Protein AF-A0A5C8JHW4-F1 (afdb_monomer)

Radius of gyration: 39.44 Å; Cα contacts (8 Å, |Δi|>4): 1005; chains: 1; bounding box: 78×60×113 Å

Mean predicted aligned error: 13.26 Å

Structure (mmCIF, N/CA/C/O backbone):
data_AF-A0A5C8JHW4-F1
#
_entry.id   AF-A0A5C8JHW4-F1
#
loop_
_atom_site.group_PDB
_atom_site.id
_atom_site.type_symbol
_atom_site.label_atom_id
_atom_site.label_alt_id
_atom_site.label_comp_id
_atom_site.label_asym_id
_atom_site.label_entity_id
_atom_site.label_seq_id
_atom_site.pdbx_PDB_ins_code
_atom_site.Cartn_x
_atom_site.Cartn_y
_atom_site.Cartn_z
_atom_site.occupancy
_atom_site.B_iso_or_equiv
_atom_site.auth_seq_id
_atom_site.auth_comp_id
_atom_site.auth_asym_id
_atom_site.auth_atom_id
_atom_site.pdbx_PDB_model_num
ATOM 1 N N . MET A 1 1 ? 23.983 6.766 -60.269 1.00 80.62 1 MET A N 1
ATOM 2 C CA . MET A 1 1 ? 23.508 7.456 -59.068 1.00 80.62 1 MET A CA 1
ATOM 3 C C . MET A 1 1 ? 24.288 8.738 -58.932 1.00 80.62 1 MET A C 1
ATOM 5 O O . MET A 1 1 ? 25.476 8.657 -58.649 1.00 80.62 1 MET A O 1
ATOM 9 N N . THR A 1 2 ? 23.651 9.864 -59.212 1.00 91.81 2 THR A N 1
ATOM 10 C CA . THR A 1 2 ? 24.257 11.201 -59.161 1.00 91.81 2 THR A CA 1
ATOM 11 C C . THR A 1 2 ? 23.667 11.967 -57.977 1.00 91.81 2 THR A C 1
ATOM 13 O O . THR A 1 2 ? 22.468 11.849 -57.723 1.00 91.81 2 THR A O 1
ATOM 16 N N . ILE A 1 3 ? 24.490 12.705 -57.227 1.00 94.75 3 ILE A N 1
ATOM 17 C CA . ILE A 1 3 ? 24.048 13.526 -56.086 1.00 94.75 3 ILE A CA 1
ATOM 18 C C . ILE A 1 3 ? 24.315 14.993 -56.413 1.00 94.75 3 ILE A C 1
ATOM 20 O O . ILE A 1 3 ? 25.466 15.354 -56.643 1.00 94.75 3 ILE A O 1
ATOM 24 N N . THR A 1 4 ? 23.289 15.838 -56.386 1.00 96.00 4 THR A N 1
ATOM 25 C CA . THR A 1 4 ? 23.408 17.259 -56.741 1.00 96.00 4 THR A CA 1
ATOM 26 C C . THR A 1 4 ? 23.011 18.139 -55.564 1.00 96.00 4 THR A C 1
ATOM 28 O O . THR A 1 4 ? 21.913 18.014 -55.029 1.00 96.00 4 THR A O 1
ATOM 31 N N . PHE A 1 5 ? 23.900 19.049 -55.171 1.00 96.12 5 PHE A N 1
ATOM 32 C CA . PHE A 1 5 ? 23.653 20.099 -54.186 1.00 96.12 5 PHE A CA 1
ATOM 33 C C . PHE A 1 5 ? 23.364 21.405 -54.925 1.00 96.12 5 PHE A C 1
ATOM 35 O O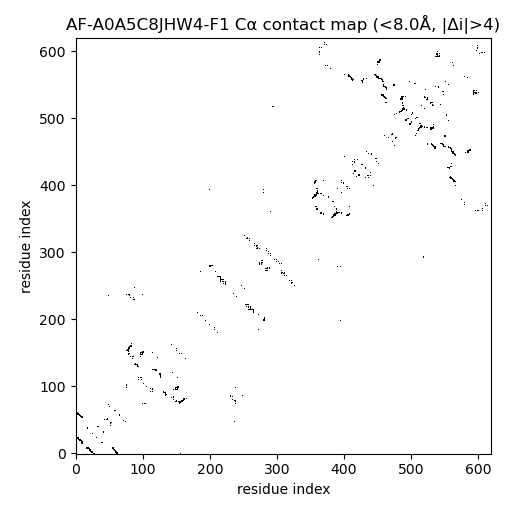 . PHE A 1 5 ? 24.188 21.840 -55.733 1.00 96.12 5 PHE A O 1
ATOM 42 N N . ARG A 1 6 ? 22.216 22.031 -54.641 1.00 95.00 6 ARG A N 1
ATOM 43 C CA . ARG A 1 6 ? 21.807 23.320 -55.218 1.00 95.00 6 ARG A CA 1
ATOM 44 C C . ARG A 1 6 ? 21.525 24.330 -54.112 1.00 95.00 6 ARG A C 1
ATOM 46 O O . ARG A 1 6 ? 20.609 24.132 -53.312 1.00 95.00 6 ARG A O 1
ATOM 53 N N . GLU A 1 7 ? 22.314 25.397 -54.083 1.00 94.31 7 GLU A N 1
ATOM 54 C CA . GLU A 1 7 ? 22.158 26.572 -53.215 1.00 94.31 7 GLU A CA 1
ATOM 55 C C . GLU A 1 7 ? 22.024 26.218 -51.725 1.00 94.31 7 GLU A C 1
ATOM 57 O O . GLU A 1 7 ? 21.236 26.805 -50.976 1.00 94.31 7 GLU A O 1
ATOM 62 N N . ILE A 1 8 ? 22.786 25.217 -51.271 1.00 94.94 8 ILE A N 1
ATOM 63 C CA . ILE A 1 8 ? 22.616 24.675 -49.923 1.00 94.94 8 ILE A CA 1
ATOM 64 C C . ILE A 1 8 ? 23.136 25.650 -48.874 1.00 94.94 8 ILE A C 1
ATOM 66 O O . ILE A 1 8 ? 24.311 26.027 -48.861 1.00 94.94 8 ILE A O 1
ATOM 70 N N . ARG A 1 9 ? 22.250 26.007 -47.942 1.00 93.50 9 ARG A N 1
ATOM 71 C CA . ARG A 1 9 ? 22.544 26.886 -46.807 1.00 93.50 9 ARG A CA 1
ATOM 72 C C . ARG A 1 9 ? 22.186 26.196 -45.501 1.00 93.50 9 ARG A C 1
ATOM 74 O O . ARG A 1 9 ? 21.136 25.555 -45.392 1.00 93.50 9 ARG A O 1
ATOM 81 N N . LYS A 1 10 ? 23.024 26.364 -44.476 1.00 93.06 10 LYS A N 1
ATOM 82 C CA . LYS A 1 10 ? 22.718 25.903 -43.117 1.00 93.06 10 LYS A CA 1
ATOM 83 C C . LYS A 1 10 ? 23.067 26.943 -42.079 1.00 93.06 10 LYS A C 1
ATOM 85 O O . LYS A 1 10 ? 24.213 27.372 -41.998 1.00 93.06 10 LYS A O 1
ATOM 90 N N . GLU A 1 11 ? 22.094 27.241 -41.230 1.00 90.06 11 GLU A N 1
ATOM 91 C CA . GLU A 1 11 ? 22.253 28.118 -40.075 1.00 90.06 11 GLU A CA 1
ATOM 92 C C . GLU A 1 11 ? 21.867 27.401 -38.777 1.00 90.06 11 GLU A C 1
ATOM 94 O O . GLU A 1 11 ? 20.900 26.631 -38.742 1.00 90.06 11 GLU A O 1
ATOM 99 N N . TYR A 1 12 ? 22.608 27.682 -37.705 1.00 85.00 12 TYR A N 1
ATOM 100 C CA . TYR A 1 12 ? 22.249 27.335 -36.328 1.00 85.00 12 TYR A CA 1
ATOM 101 C C . TYR A 1 12 ? 22.264 28.608 -35.490 1.00 85.00 12 TYR A C 1
ATOM 103 O O . TYR A 1 12 ? 23.251 29.330 -35.529 1.00 85.00 12 TYR A O 1
ATOM 111 N N . GLN A 1 13 ? 21.194 28.889 -34.738 1.00 83.19 13 GLN A N 1
ATOM 112 C CA . GLN A 1 13 ? 21.106 30.080 -33.871 1.00 83.19 13 GLN A CA 1
ATOM 113 C C . GLN A 1 13 ? 21.548 31.382 -34.585 1.00 83.19 13 GLN A C 1
ATOM 115 O O . GLN A 1 13 ? 22.282 32.187 -34.024 1.00 83.19 13 GLN A O 1
ATOM 120 N N . ASN A 1 14 ? 21.116 31.567 -35.840 1.00 79.94 14 ASN A N 1
ATOM 121 C CA . ASN A 1 14 ? 21.473 32.685 -36.731 1.00 79.94 14 ASN A CA 1
ATOM 122 C C . ASN A 1 14 ? 22.957 32.789 -37.143 1.00 79.94 14 ASN A C 1
ATOM 124 O O . ASN A 1 14 ? 23.371 33.814 -37.681 1.00 79.94 14 ASN A O 1
ATOM 128 N N . GLN A 1 15 ? 23.757 31.739 -36.954 1.00 82.94 15 GLN A N 1
ATOM 129 C CA . GLN A 1 15 ? 25.115 31.643 -37.486 1.00 82.94 15 GLN A CA 1
ATOM 130 C C . GLN A 1 15 ? 25.153 30.684 -38.683 1.00 82.94 15 GLN A C 1
ATOM 132 O O . GLN A 1 15 ? 24.793 29.509 -38.562 1.00 82.94 15 GLN A O 1
ATOM 137 N N . ALA A 1 16 ? 25.604 31.179 -39.838 1.00 84.19 16 ALA A N 1
ATOM 138 C CA . ALA A 1 16 ? 25.781 30.369 -41.040 1.00 84.19 16 ALA A CA 1
ATOM 139 C C . ALA A 1 16 ? 26.993 29.434 -40.903 1.00 84.19 16 ALA A C 1
ATOM 141 O O . ALA A 1 16 ? 28.118 29.882 -40.695 1.00 84.19 16 ALA A O 1
ATOM 142 N N . VAL A 1 17 ? 26.741 28.129 -41.023 1.00 86.00 17 VAL A N 1
ATOM 143 C CA . VAL A 1 17 ? 27.755 27.060 -41.053 1.00 86.00 17 VAL A CA 1
ATOM 144 C C . VAL A 1 17 ? 28.050 26.621 -42.486 1.00 86.00 17 VAL A C 1
ATOM 146 O O . VAL A 1 17 ? 29.169 26.221 -42.786 1.00 86.00 17 VAL A O 1
ATOM 149 N N . LEU A 1 18 ? 27.058 26.713 -43.376 1.00 88.62 18 LEU A N 1
ATOM 150 C CA . LEU A 1 18 ? 27.214 26.512 -44.816 1.00 88.62 18 LEU A CA 1
ATOM 151 C C . LEU A 1 18 ? 26.553 27.682 -45.545 1.00 88.62 18 LEU A C 1
ATOM 153 O O . LEU A 1 18 ? 25.379 27.973 -45.293 1.00 88.62 18 LEU A O 1
ATOM 157 N N . SER A 1 19 ? 27.299 28.308 -46.452 1.00 87.62 19 SER A N 1
ATOM 158 C CA . SER A 1 19 ? 26.842 29.424 -47.278 1.00 87.62 19 SER A CA 1
ATOM 159 C C . SER A 1 19 ? 26.902 29.010 -48.742 1.00 87.62 19 SER A C 1
ATOM 161 O O . SER A 1 19 ? 27.987 28.940 -49.305 1.00 87.62 19 SER A O 1
ATOM 163 N N . GLU A 1 20 ? 25.735 28.728 -49.326 1.00 87.69 20 GLU A N 1
ATOM 164 C CA . GLU A 1 20 ? 25.540 28.594 -50.776 1.00 87.69 20 GLU A CA 1
ATOM 165 C C . GLU A 1 20 ? 26.414 27.517 -51.449 1.00 87.69 20 GLU A C 1
ATOM 167 O O . GLU A 1 20 ? 27.209 27.769 -52.355 1.00 87.69 20 GLU A O 1
ATOM 172 N N . VAL A 1 21 ? 26.262 26.272 -50.997 1.00 92.19 21 VAL A N 1
ATOM 173 C CA . VAL A 1 21 ? 27.023 25.137 -51.529 1.00 92.19 21 VAL A CA 1
ATOM 174 C C . VAL A 1 21 ? 26.359 24.570 -52.787 1.00 92.19 21 VAL A C 1
ATOM 176 O O . VAL A 1 21 ? 25.199 24.155 -52.747 1.00 92.19 21 VAL A O 1
ATOM 179 N N . ASN A 1 22 ? 27.128 24.514 -53.879 1.00 94.38 22 ASN A N 1
ATOM 180 C CA . ASN A 1 22 ? 26.714 24.009 -55.187 1.00 94.38 22 ASN A CA 1
ATOM 181 C C . ASN A 1 22 ? 27.776 23.060 -55.752 1.00 94.38 22 ASN A C 1
ATOM 183 O O . ASN A 1 22 ? 28.893 23.494 -56.031 1.00 94.38 22 ASN A O 1
ATOM 187 N N . PHE A 1 23 ? 27.444 21.782 -55.925 1.00 94.94 23 PHE A N 1
ATOM 188 C CA . PHE A 1 23 ? 28.280 20.823 -56.653 1.00 94.94 23 PHE A CA 1
ATOM 189 C C . PHE A 1 23 ? 27.491 19.552 -56.982 1.00 94.94 23 PHE A C 1
ATOM 191 O O . PHE A 1 23 ? 26.422 19.302 -56.425 1.00 94.94 23 PHE A O 1
ATOM 198 N N . GLN A 1 24 ? 28.047 18.736 -57.870 1.00 95.06 24 GLN A N 1
ATOM 199 C CA . GLN A 1 24 ? 27.481 17.463 -58.297 1.00 95.06 24 GLN A CA 1
ATOM 200 C C . GLN A 1 24 ? 28.526 16.358 -58.119 1.00 95.06 24 GLN A C 1
ATOM 202 O O . GLN A 1 24 ? 29.696 16.574 -58.420 1.00 95.06 24 GLN A O 1
ATOM 207 N N . ILE A 1 25 ? 28.096 15.207 -57.600 1.00 94.81 25 ILE A N 1
ATOM 208 C CA . ILE A 1 25 ? 28.894 13.982 -57.475 1.00 94.81 25 ILE A CA 1
ATOM 209 C C . ILE A 1 25 ? 28.345 12.968 -58.474 1.00 94.81 25 ILE A C 1
ATOM 211 O O . ILE A 1 25 ? 27.157 12.625 -58.427 1.00 94.81 25 ILE A O 1
ATOM 215 N N . GLU A 1 26 ? 29.210 12.470 -59.346 1.00 92.75 26 GLU A N 1
ATOM 216 C CA . GLU A 1 26 ? 28.865 11.523 -60.393 1.00 92.75 26 GLU A CA 1
ATOM 217 C C . GLU A 1 26 ? 28.806 10.072 -59.908 1.00 92.75 26 GLU A C 1
ATOM 219 O O . GLU A 1 26 ? 29.346 9.654 -58.879 1.00 92.75 26 GLU A O 1
ATOM 224 N N . SER A 1 27 ? 28.133 9.247 -60.704 1.00 89.00 27 SER A N 1
ATOM 225 C CA . SER A 1 27 ? 27.995 7.828 -60.406 1.00 89.00 27 SER A CA 1
ATOM 226 C C . SER A 1 27 ? 29.349 7.115 -60.381 1.00 89.00 27 SER A C 1
ATOM 228 O O . SER A 1 27 ? 30.085 7.138 -61.362 1.00 89.00 27 SER A O 1
ATOM 230 N N . ARG A 1 28 ? 29.606 6.358 -59.302 1.00 86.69 28 ARG A N 1
ATOM 231 C CA . ARG A 1 28 ? 30.875 5.639 -59.038 1.00 86.69 28 ARG A CA 1
ATOM 232 C C . ARG A 1 28 ? 32.080 6.559 -58.809 1.00 86.69 28 ARG A C 1
ATOM 234 O O . ARG A 1 28 ? 33.212 6.081 -58.841 1.00 86.69 28 ARG A O 1
ATOM 241 N N . GLU A 1 29 ? 31.848 7.841 -58.556 1.00 92.56 29 GLU A N 1
ATOM 242 C CA . GLU A 1 29 ? 32.899 8.767 -58.161 1.00 92.56 29 GLU A CA 1
ATOM 243 C C . GLU A 1 29 ? 33.331 8.519 -56.708 1.00 92.56 29 GLU A C 1
ATOM 245 O O . GLU A 1 29 ? 32.509 8.269 -55.822 1.00 92.56 29 GLU A O 1
ATOM 250 N N . PHE A 1 30 ? 34.639 8.598 -56.456 1.00 90.50 30 PHE A N 1
ATOM 251 C CA . PHE A 1 30 ? 35.183 8.686 -55.106 1.00 90.50 30 PHE A CA 1
ATOM 252 C C . PHE A 1 30 ? 35.430 10.159 -54.780 1.00 90.50 30 PHE A C 1
ATOM 254 O O . PHE A 1 30 ? 36.422 10.741 -55.215 1.00 90.50 30 PHE A O 1
ATOM 261 N N . PHE A 1 31 ? 34.508 10.760 -54.033 1.00 92.12 31 PHE A N 1
ATOM 262 C CA . PHE A 1 31 ? 34.519 12.187 -53.732 1.00 92.12 31 PHE A CA 1
ATOM 263 C C . PHE A 1 31 ? 35.014 12.455 -52.306 1.00 92.12 31 PHE A C 1
ATOM 265 O O . PHE A 1 31 ? 34.566 11.813 -51.353 1.00 92.12 31 PHE A O 1
ATOM 272 N N . VAL A 1 32 ? 35.926 13.419 -52.148 1.00 90.12 32 VAL A N 1
ATOM 273 C CA . VAL A 1 32 ? 36.540 13.761 -50.855 1.00 90.12 32 VAL A CA 1
ATOM 274 C C . VAL A 1 32 ? 36.269 15.220 -50.506 1.00 90.12 32 VAL A C 1
ATOM 276 O O . VAL A 1 32 ? 36.649 16.127 -51.240 1.00 90.12 32 VAL A O 1
ATOM 279 N N . LEU A 1 33 ? 35.680 15.446 -49.329 1.00 87.62 33 LEU A N 1
ATOM 280 C CA . LEU A 1 33 ? 35.523 16.772 -48.732 1.00 87.62 33 LEU A CA 1
ATOM 281 C C . LEU A 1 33 ? 36.642 17.025 -47.720 1.00 87.62 33 LEU A C 1
ATOM 283 O O . LEU A 1 33 ? 36.623 16.485 -46.614 1.00 87.62 33 LEU A O 1
ATOM 287 N N . ALA A 1 34 ? 37.606 17.869 -48.088 1.00 85.69 34 ALA A N 1
ATOM 288 C CA . ALA A 1 34 ? 38.715 18.272 -47.226 1.00 85.69 34 ALA A CA 1
ATOM 289 C C . ALA A 1 34 ? 38.535 19.716 -46.729 1.00 85.69 34 ALA A C 1
ATOM 291 O O . ALA A 1 34 ? 38.119 20.597 -47.475 1.00 85.69 34 ALA A O 1
ATOM 292 N N . GLY A 1 35 ? 38.854 19.970 -45.458 1.00 84.69 35 GLY A N 1
ATOM 293 C CA . GLY A 1 35 ? 38.738 21.297 -44.847 1.00 84.69 35 GLY A CA 1
ATOM 294 C C . GLY A 1 35 ? 38.981 21.268 -43.339 1.00 84.69 35 GLY A C 1
ATOM 295 O O . GLY A 1 35 ? 38.984 20.195 -42.727 1.00 84.69 35 GLY A O 1
ATOM 296 N N . SER A 1 36 ? 39.158 22.439 -42.724 1.00 82.44 36 SER A N 1
ATOM 297 C CA . SER A 1 36 ? 39.397 22.581 -41.279 1.00 82.44 36 SER A CA 1
ATOM 298 C C . SER A 1 36 ? 38.249 22.018 -40.427 1.00 82.44 36 SER A C 1
ATOM 300 O O . SER A 1 36 ? 37.116 21.828 -40.893 1.00 82.44 36 SER A O 1
ATOM 302 N N . SER A 1 37 ? 38.538 21.698 -39.161 1.00 78.31 37 SER A N 1
ATOM 303 C CA . SER A 1 37 ? 37.495 21.328 -38.196 1.00 78.31 37 SER A CA 1
ATOM 304 C C . SER A 1 37 ? 36.464 22.457 -38.073 1.00 78.31 37 SER A C 1
ATOM 306 O O . SER A 1 37 ? 36.818 23.632 -38.141 1.00 78.31 37 SER A O 1
ATOM 308 N N . GLY A 1 38 ? 35.180 22.108 -37.970 1.00 77.50 38 GLY A N 1
ATOM 309 C CA . GLY A 1 38 ? 34.079 23.080 -37.961 1.00 77.50 38 GLY A CA 1
ATOM 310 C C . GLY A 1 38 ? 33.655 23.626 -39.334 1.00 77.50 38 GLY A C 1
ATOM 311 O O . GLY A 1 38 ? 32.624 24.283 -39.413 1.00 77.50 38 GLY A O 1
ATOM 312 N N . GLY A 1 39 ? 34.353 23.301 -40.430 1.00 81.75 39 GLY A N 1
ATOM 313 C CA . GLY A 1 39 ? 34.025 23.765 -41.792 1.00 81.75 39 GLY A CA 1
ATOM 314 C C . GLY A 1 39 ? 32.767 23.155 -42.439 1.00 81.75 39 GLY A C 1
ATOM 315 O O . GLY A 1 39 ? 32.670 23.119 -43.658 1.00 81.75 39 GLY A O 1
ATOM 316 N N . GLY A 1 40 ? 31.838 22.592 -41.660 1.00 86.75 40 GLY A N 1
ATOM 317 C CA . GLY A 1 40 ? 30.553 22.090 -42.169 1.00 86.75 40 GLY A CA 1
ATOM 318 C C . GLY A 1 40 ? 30.567 20.719 -42.867 1.00 86.75 40 GLY A C 1
ATOM 319 O O . GLY A 1 40 ? 29.507 20.261 -43.283 1.00 86.75 40 GLY A O 1
ATOM 320 N N . LYS A 1 41 ? 31.708 20.015 -42.935 1.00 89.19 41 LYS A N 1
ATOM 321 C CA . LYS A 1 41 ? 31.856 18.697 -43.601 1.00 89.19 41 LYS A CA 1
ATOM 322 C C . LYS A 1 41 ? 30.823 17.661 -43.133 1.00 89.19 41 LYS A C 1
ATOM 324 O O . LYS A 1 41 ? 29.977 17.228 -43.908 1.00 89.19 41 LYS A O 1
ATOM 329 N N . THR A 1 42 ? 30.832 17.339 -41.840 1.00 88.31 42 THR A N 1
ATOM 330 C CA . THR A 1 42 ? 29.869 16.426 -41.202 1.00 88.31 42 THR A CA 1
ATOM 331 C C . THR A 1 42 ? 28.430 16.908 -41.372 1.00 88.31 42 THR A C 1
ATOM 333 O O . THR A 1 42 ? 27.529 16.112 -41.606 1.00 88.31 42 THR A O 1
ATOM 336 N N . THR A 1 43 ? 28.195 18.224 -41.319 1.00 90.25 43 THR A N 1
ATOM 337 C CA . THR A 1 43 ? 26.857 18.790 -41.551 1.00 90.25 43 THR A CA 1
ATOM 338 C C . THR A 1 43 ? 26.365 18.471 -42.963 1.00 90.25 43 THR A C 1
ATOM 340 O O . THR A 1 43 ? 25.226 18.041 -43.118 1.00 90.25 43 THR A O 1
ATOM 343 N N . LEU A 1 44 ? 27.226 18.609 -43.971 1.00 91.25 44 LEU A N 1
ATOM 344 C CA . LEU A 1 44 ? 26.891 18.330 -45.362 1.00 91.25 44 LEU A CA 1
ATOM 345 C C . LEU A 1 44 ? 26.644 16.831 -45.610 1.00 91.25 44 LEU A C 1
ATOM 347 O O . LEU A 1 44 ? 25.658 16.475 -46.254 1.00 91.25 44 LEU A O 1
ATOM 351 N N . LEU A 1 45 ? 27.458 15.944 -45.021 1.00 91.56 45 LEU A N 1
ATOM 352 C CA . LEU A 1 45 ? 27.220 14.491 -45.065 1.00 91.56 45 LEU A CA 1
ATOM 353 C C . LEU A 1 45 ? 25.876 14.115 -44.420 1.00 91.56 45 LEU A C 1
ATOM 355 O O . LEU A 1 45 ? 25.084 13.371 -45.004 1.00 91.56 45 LEU A O 1
ATOM 359 N N . LYS A 1 46 ? 25.588 14.668 -43.234 1.00 91.75 46 LYS A N 1
ATOM 360 C CA . LYS A 1 46 ? 24.337 14.431 -42.496 1.00 91.75 46 LYS A CA 1
ATOM 361 C C . LYS A 1 46 ? 23.097 14.891 -43.267 1.00 91.75 46 LYS A C 1
ATOM 363 O O . LYS A 1 46 ? 22.023 14.324 -43.053 1.00 91.75 46 LYS A O 1
ATOM 368 N N . MET A 1 47 ? 23.223 15.867 -44.168 1.00 94.19 47 MET A N 1
ATOM 369 C CA . MET A 1 47 ? 22.116 16.325 -45.013 1.00 94.19 47 MET A CA 1
ATOM 370 C C . MET A 1 47 ? 21.726 15.323 -46.101 1.00 94.19 47 MET A C 1
ATOM 372 O O . MET A 1 47 ? 20.534 15.153 -46.336 1.00 94.19 47 MET A O 1
ATOM 376 N N . ILE A 1 48 ? 22.679 14.587 -46.687 1.00 94.25 48 ILE A N 1
ATOM 377 C CA . ILE A 1 48 ? 22.384 13.544 -47.694 1.00 94.25 48 ILE A CA 1
ATOM 378 C C . ILE A 1 48 ? 21.480 12.454 -47.094 1.00 94.25 48 ILE A C 1
ATOM 380 O O . ILE A 1 48 ? 20.519 12.010 -47.714 1.00 94.25 48 ILE A O 1
ATOM 384 N N . ASN A 1 49 ? 21.765 12.040 -45.855 1.00 93.25 49 ASN A N 1
ATOM 385 C CA . ASN A 1 49 ? 20.968 11.051 -45.115 1.00 93.25 49 ASN A CA 1
ATOM 386 C C . ASN A 1 49 ? 19.723 11.671 -44.429 1.00 93.25 49 ASN A C 1
ATOM 388 O O . ASN A 1 49 ? 18.909 10.961 -43.828 1.00 93.25 49 ASN A O 1
ATOM 392 N N . ARG A 1 50 ? 19.561 13.000 -44.502 1.00 94.12 50 ARG A N 1
ATOM 393 C CA . ARG A 1 50 ? 18.518 13.771 -43.803 1.00 94.12 50 ARG A CA 1
ATOM 394 C C . ARG A 1 50 ? 18.498 13.516 -42.292 1.00 94.12 50 ARG A C 1
ATOM 396 O O . ARG A 1 50 ? 17.441 13.350 -41.678 1.00 94.12 50 ARG A O 1
ATOM 403 N N . LEU A 1 51 ? 19.677 13.448 -41.674 1.00 91.00 51 LEU A N 1
ATOM 404 C CA . LEU A 1 51 ? 19.822 13.611 -40.220 1.00 91.00 51 LEU A CA 1
ATOM 405 C C . LEU A 1 51 ? 19.681 15.081 -39.821 1.00 91.00 51 LEU A C 1
ATOM 407 O O . LEU A 1 51 ? 19.224 15.392 -38.724 1.00 91.00 51 LEU A O 1
ATOM 411 N N . ILE A 1 52 ? 20.072 15.974 -40.727 1.00 91.06 52 ILE A N 1
ATOM 412 C CA . ILE A 1 52 ? 19.971 17.422 -40.593 1.00 91.06 52 ILE A CA 1
ATOM 413 C C . ILE A 1 52 ? 19.334 17.933 -41.879 1.00 91.06 52 ILE A C 1
ATOM 415 O O . ILE A 1 52 ? 19.818 17.636 -42.963 1.00 91.06 52 ILE A O 1
ATOM 419 N N . GLU A 1 53 ? 18.256 18.700 -41.772 1.00 90.62 53 GLU A N 1
ATOM 420 C CA . GLU A 1 53 ? 17.661 19.377 -42.927 1.00 90.62 53 GLU A CA 1
ATOM 421 C C . GLU A 1 53 ? 18.426 20.689 -43.205 1.00 90.62 53 GLU A C 1
ATOM 423 O O . GLU A 1 53 ? 18.806 21.389 -42.247 1.00 90.62 53 GLU A O 1
ATOM 428 N N . PRO A 1 54 ? 18.680 21.047 -44.476 1.00 92.50 54 PRO A N 1
ATOM 429 C CA . PRO A 1 54 ? 19.229 22.354 -44.820 1.00 92.50 54 PRO A CA 1
ATOM 430 C C . PRO A 1 54 ? 18.222 23.471 -44.506 1.00 92.50 54 PRO A C 1
ATOM 432 O O . PRO A 1 54 ? 17.014 23.247 -44.486 1.00 92.50 54 PRO A O 1
ATOM 435 N N . THR A 1 55 ? 18.724 24.678 -44.234 1.00 92.50 55 THR A N 1
ATOM 436 C CA . THR A 1 55 ? 17.886 25.868 -44.000 1.00 92.50 55 THR A CA 1
ATOM 437 C C . THR A 1 55 ? 17.234 26.337 -45.304 1.00 92.50 55 THR A C 1
ATOM 439 O O . THR A 1 55 ? 16.069 26.719 -45.303 1.00 92.50 55 THR A O 1
ATOM 442 N N . SER A 1 56 ? 17.973 26.278 -46.414 1.00 92.00 56 SER A N 1
ATOM 443 C CA . SER A 1 56 ? 17.483 26.524 -47.776 1.00 92.00 56 SER A CA 1
ATOM 444 C C . SER A 1 56 ? 18.306 25.723 -48.790 1.00 92.00 56 SER A C 1
ATOM 446 O O . SER A 1 56 ? 19.344 25.157 -48.433 1.00 92.00 56 SER A O 1
ATOM 448 N N . GLY A 1 57 ? 17.836 25.668 -50.038 1.00 92.62 57 GLY A N 1
ATOM 449 C CA . GLY A 1 57 ? 18.433 24.867 -51.108 1.00 92.62 57 GLY A CA 1
ATOM 450 C C . GLY A 1 57 ? 17.857 23.451 -51.196 1.00 92.62 57 GLY A C 1
ATOM 451 O O . GLY A 1 57 ? 16.982 23.066 -50.405 1.00 92.62 57 GLY A O 1
ATOM 452 N N . HIS A 1 58 ? 18.357 22.689 -52.168 1.00 94.19 58 HIS A N 1
ATOM 453 C CA . HIS A 1 58 ? 17.877 21.353 -52.529 1.00 94.19 58 HIS A CA 1
ATOM 454 C C . HIS A 1 58 ? 19.039 20.367 -52.676 1.00 94.19 58 HIS A C 1
ATOM 456 O O . HIS A 1 58 ? 20.117 20.720 -53.160 1.00 94.19 58 HIS A O 1
ATOM 462 N N . ILE A 1 59 ? 18.815 19.129 -52.233 1.00 96.00 59 ILE A N 1
ATOM 463 C CA . ILE A 1 59 ? 19.721 18.008 -52.484 1.00 96.00 59 ILE A CA 1
ATOM 464 C C . ILE A 1 59 ? 18.936 16.995 -53.301 1.00 96.00 59 ILE A C 1
ATOM 466 O O . ILE A 1 59 ? 17.884 16.527 -52.870 1.00 96.00 59 ILE A O 1
ATOM 470 N N . GLU A 1 60 ? 19.454 16.661 -54.471 1.00 95.81 60 GLU A N 1
ATOM 471 C CA . GLU A 1 60 ? 18.837 15.720 -55.396 1.00 95.81 60 GLU A CA 1
ATOM 472 C C . GLU A 1 60 ? 19.673 14.445 -55.473 1.00 95.81 60 GLU A C 1
ATOM 474 O O . GLU A 1 60 ? 20.905 14.488 -55.486 1.00 95.81 60 GLU A O 1
ATOM 479 N N . ILE A 1 61 ? 18.995 13.307 -55.551 1.00 93.75 61 ILE A N 1
ATOM 480 C CA . ILE A 1 61 ? 19.575 12.000 -55.837 1.00 93.75 61 ILE A CA 1
ATOM 481 C C . ILE A 1 61 ? 18.920 11.484 -57.119 1.00 93.75 61 ILE A C 1
ATOM 483 O O . ILE A 1 61 ? 17.705 11.322 -57.170 1.00 93.75 61 ILE A O 1
ATOM 487 N N . ASP A 1 62 ? 19.721 11.242 -58.159 1.00 90.94 62 ASP A N 1
ATOM 488 C CA . ASP A 1 62 ? 19.239 10.871 -59.501 1.00 90.94 62 ASP A CA 1
ATOM 489 C C . ASP A 1 62 ? 18.160 11.835 -60.044 1.00 90.94 62 ASP A C 1
ATOM 491 O O . ASP A 1 62 ? 17.219 11.432 -60.724 1.00 90.94 62 ASP A O 1
ATOM 495 N N . GLY A 1 63 ? 18.305 13.130 -59.732 1.00 90.69 63 GLY A N 1
ATOM 496 C CA . GLY A 1 63 ? 17.388 14.198 -60.150 1.00 90.69 63 GLY A CA 1
ATOM 497 C C . GLY A 1 63 ? 16.102 14.314 -59.324 1.00 90.69 63 GLY A C 1
ATOM 498 O O . GLY A 1 63 ? 15.301 15.202 -59.595 1.00 90.69 63 GLY A O 1
ATOM 499 N N . GLN A 1 64 ? 15.902 13.458 -58.318 1.00 93.56 64 GLN A N 1
ATOM 500 C CA . GLN A 1 64 ? 14.778 13.541 -57.384 1.00 93.56 64 GLN A CA 1
ATOM 501 C C . GLN A 1 64 ? 15.217 14.212 -56.077 1.00 93.56 64 GLN A C 1
ATOM 503 O O . GLN A 1 64 ? 16.213 13.798 -55.482 1.00 93.56 64 GLN A O 1
ATOM 508 N N . ASP A 1 65 ? 14.475 15.214 -55.596 1.00 94.62 65 ASP A N 1
ATOM 509 C CA . ASP A 1 65 ? 14.757 15.842 -54.298 1.00 94.62 65 ASP A CA 1
ATOM 510 C C . ASP A 1 65 ? 14.592 14.812 -53.164 1.00 94.62 65 ASP A C 1
ATOM 512 O O . ASP A 1 65 ? 13.567 14.132 -53.045 1.00 94.62 65 ASP A O 1
ATOM 516 N N . ILE A 1 66 ? 15.594 14.709 -52.286 1.00 94.12 66 ILE A N 1
ATOM 517 C CA . ILE A 1 66 ? 15.587 13.774 -51.151 1.00 94.12 66 ILE A CA 1
ATOM 518 C C . ILE A 1 66 ? 14.438 14.019 -50.158 1.00 94.12 66 ILE A C 1
ATOM 520 O O . ILE A 1 66 ? 14.119 13.136 -49.350 1.00 94.12 66 ILE A O 1
ATOM 524 N N . ARG A 1 67 ? 13.816 15.204 -50.182 1.00 92.38 67 ARG A N 1
ATOM 525 C CA . ARG A 1 67 ? 12.619 15.542 -49.395 1.00 92.38 67 ARG A CA 1
ATOM 526 C C . ARG A 1 67 ? 11.372 14.809 -49.876 1.00 92.38 67 ARG A C 1
ATOM 528 O O . ARG A 1 67 ? 10.507 14.527 -49.049 1.00 92.38 67 ARG A O 1
ATOM 535 N N . GLU A 1 68 ? 11.310 14.482 -51.164 1.00 93.00 68 GLU A N 1
ATOM 536 C CA . GLU A 1 68 ? 10.194 13.772 -51.803 1.00 93.00 68 GLU A CA 1
ATOM 537 C C . GLU A 1 68 ? 10.324 12.246 -51.695 1.00 93.00 68 GLU A C 1
ATOM 539 O O . GLU A 1 68 ? 9.364 11.514 -51.931 1.00 93.00 68 GLU A O 1
ATOM 544 N N . MET A 1 69 ? 11.506 11.752 -51.323 1.00 93.25 69 MET A N 1
ATOM 545 C CA . MET A 1 69 ? 11.764 10.330 -51.108 1.00 93.25 69 MET A CA 1
ATOM 546 C C . MET A 1 69 ? 11.244 9.868 -49.740 1.00 93.25 69 MET A C 1
ATOM 548 O O . MET A 1 69 ? 11.283 10.619 -48.758 1.00 93.25 69 MET A O 1
ATOM 552 N N . ASP A 1 70 ? 10.837 8.595 -49.634 1.00 94.06 70 ASP A N 1
ATOM 553 C CA . ASP A 1 70 ? 10.578 7.994 -48.324 1.00 94.06 70 ASP A CA 1
ATOM 554 C C . ASP A 1 70 ? 11.866 8.012 -47.490 1.00 94.06 70 ASP A C 1
ATOM 556 O O . ASP A 1 70 ? 12.902 7.453 -47.861 1.00 94.06 70 ASP A O 1
ATOM 560 N N . LEU A 1 71 ? 11.795 8.677 -46.337 1.00 92.88 71 LEU A N 1
ATOM 561 C CA . LEU A 1 71 ? 12.951 8.921 -45.480 1.00 92.88 71 LEU A CA 1
ATOM 562 C C . LEU A 1 71 ? 13.605 7.618 -45.000 1.00 92.88 71 LEU A C 1
ATOM 564 O O . LEU A 1 71 ? 14.825 7.556 -44.834 1.00 92.88 71 LEU A O 1
ATOM 568 N N . ARG A 1 72 ? 12.808 6.575 -44.743 1.00 93.06 72 ARG A N 1
ATOM 569 C CA . ARG A 1 72 ? 13.326 5.292 -44.264 1.00 93.06 72 ARG A CA 1
ATOM 570 C C . ARG A 1 72 ? 13.993 4.531 -45.402 1.00 93.06 72 ARG A C 1
ATOM 572 O O . ARG A 1 72 ? 15.085 4.002 -45.197 1.00 93.06 72 ARG A O 1
ATOM 579 N N . GLU A 1 73 ? 13.386 4.496 -46.582 1.00 91.12 73 GLU A N 1
ATOM 580 C CA . GLU A 1 73 ? 13.980 3.877 -47.767 1.00 91.12 73 GLU A CA 1
ATOM 581 C C . GLU A 1 73 ? 15.284 4.563 -48.175 1.00 91.12 73 GLU A C 1
ATOM 583 O O . GLU A 1 73 ? 16.277 3.863 -48.389 1.00 91.12 73 GLU A O 1
ATOM 588 N N . LEU A 1 74 ? 15.317 5.901 -48.189 1.00 93.00 74 LEU A N 1
ATOM 589 C CA . LEU A 1 74 ? 16.530 6.688 -48.439 1.00 93.00 74 LEU A CA 1
ATOM 590 C C . LEU A 1 74 ? 17.671 6.233 -47.518 1.00 93.00 74 LEU A C 1
ATOM 592 O O . LEU A 1 74 ? 18.754 5.871 -47.979 1.00 93.00 74 LEU A O 1
ATOM 596 N N . ARG A 1 75 ? 17.406 6.170 -46.210 1.00 94.31 75 ARG A N 1
ATOM 597 C CA . ARG A 1 75 ? 18.396 5.767 -45.201 1.00 94.31 75 ARG A CA 1
ATOM 598 C C . ARG A 1 75 ? 18.848 4.319 -45.350 1.00 94.31 75 ARG A C 1
ATOM 600 O O . ARG A 1 75 ? 20.032 4.039 -45.216 1.00 94.31 75 ARG A O 1
ATOM 607 N N . LEU A 1 76 ? 17.939 3.400 -45.680 1.00 92.31 76 LEU A N 1
ATOM 608 C CA . LEU A 1 76 ? 18.276 1.989 -45.905 1.00 92.31 76 LEU A CA 1
ATOM 609 C C . LEU A 1 76 ? 19.100 1.766 -47.185 1.00 92.31 76 LEU A C 1
ATOM 611 O O . LEU A 1 76 ? 19.783 0.744 -47.311 1.00 92.31 76 LEU A O 1
ATOM 615 N N . GLN A 1 77 ? 19.033 2.674 -48.160 1.00 91.12 77 GLN A N 1
ATOM 616 C CA . GLN A 1 77 ? 19.830 2.607 -49.390 1.00 91.12 77 GLN A CA 1
ATOM 617 C C . GLN A 1 77 ? 21.255 3.164 -49.225 1.00 91.12 77 GLN A C 1
ATOM 619 O O . GLN A 1 77 ? 22.116 2.856 -50.056 1.00 91.12 77 GLN A O 1
ATOM 624 N N . ILE A 1 78 ? 21.506 3.920 -48.153 1.00 93.62 78 ILE A N 1
ATOM 625 C CA . ILE A 1 78 ? 22.790 4.547 -47.831 1.00 93.62 78 ILE A CA 1
ATOM 626 C C . ILE A 1 78 ? 23.540 3.702 -46.790 1.00 93.62 78 ILE A C 1
ATOM 628 O O . ILE A 1 78 ? 23.020 3.379 -45.725 1.00 93.62 78 ILE A O 1
ATOM 632 N N . GLY A 1 79 ? 24.797 3.373 -47.073 1.00 92.94 79 GLY A N 1
ATOM 633 C CA . GLY A 1 79 ? 25.734 2.868 -46.076 1.00 92.94 79 GLY A CA 1
ATOM 634 C C . GLY A 1 79 ? 26.395 4.044 -45.378 1.00 92.94 79 GLY A C 1
ATOM 635 O O . GLY A 1 79 ? 27.036 4.845 -46.045 1.00 92.94 79 GLY A O 1
ATOM 636 N N . TYR A 1 80 ? 26.256 4.177 -44.062 1.00 92.56 80 TYR A N 1
ATOM 637 C CA . TYR A 1 80 ? 26.830 5.308 -43.329 1.00 92.56 80 TYR A CA 1
ATOM 638 C C . TYR A 1 80 ? 27.840 4.819 -42.280 1.00 92.56 80 TYR A C 1
ATOM 640 O O . TYR A 1 80 ? 27.477 4.130 -41.325 1.00 92.56 80 TYR A O 1
ATOM 648 N N . VAL A 1 81 ? 29.111 5.182 -42.468 1.00 90.50 81 VAL A N 1
ATOM 649 C CA . VAL A 1 81 ? 30.156 5.132 -41.439 1.00 90.50 81 VAL A CA 1
ATOM 650 C C . VAL A 1 81 ? 30.153 6.461 -40.682 1.00 90.50 81 VAL A C 1
ATOM 652 O O . VAL A 1 81 ? 30.477 7.502 -41.249 1.00 90.50 81 VAL A O 1
ATOM 655 N N . LEU A 1 82 ? 29.715 6.414 -39.427 1.00 85.44 82 LEU A N 1
ATOM 656 C CA . LEU A 1 82 ? 29.583 7.574 -38.546 1.00 85.44 82 LEU A CA 1
ATOM 657 C C . LEU A 1 82 ? 30.926 7.930 -37.903 1.00 85.44 82 LEU A C 1
ATOM 659 O O . LEU A 1 82 ? 31.761 7.046 -37.712 1.00 85.44 82 LEU A O 1
ATOM 663 N N . GLN A 1 83 ? 31.060 9.198 -37.504 1.00 80.19 83 GLN A N 1
ATOM 664 C CA . GLN A 1 83 ? 32.221 9.723 -36.780 1.00 80.19 83 GLN A CA 1
ATOM 665 C C . GLN A 1 83 ? 32.487 8.938 -35.485 1.00 80.19 83 GLN A C 1
ATOM 667 O O . GLN A 1 83 ? 33.598 8.480 -35.242 1.00 80.19 83 GLN A O 1
ATOM 672 N N . ASP A 1 84 ? 31.443 8.694 -34.687 1.00 77.69 84 ASP A N 1
ATOM 673 C CA . ASP A 1 84 ? 31.492 7.690 -33.627 1.00 77.69 84 ASP A CA 1
ATOM 674 C C . ASP A 1 84 ? 31.138 6.319 -34.206 1.00 77.69 84 ASP A C 1
ATOM 676 O O . ASP A 1 84 ? 30.067 6.144 -34.789 1.00 77.69 84 ASP A O 1
ATOM 680 N N . ILE A 1 85 ? 31.977 5.306 -33.957 1.00 79.06 85 ILE A N 1
ATOM 681 C CA . ILE A 1 85 ? 31.772 3.928 -34.448 1.00 79.06 85 ILE A CA 1
ATOM 682 C C . ILE A 1 85 ? 30.347 3.421 -34.117 1.00 79.06 85 ILE A C 1
ATOM 684 O O . ILE A 1 85 ? 29.723 2.708 -34.913 1.00 79.06 85 ILE A O 1
ATOM 688 N N . ALA A 1 86 ? 29.814 3.820 -32.952 1.00 82.81 86 ALA A N 1
ATOM 689 C CA . ALA A 1 86 ? 28.421 3.633 -32.534 1.00 82.81 86 ALA A CA 1
ATOM 690 C C . ALA A 1 86 ? 27.892 2.203 -32.767 1.00 82.81 86 ALA A C 1
ATOM 692 O O . ALA A 1 86 ? 26.812 1.996 -33.330 1.00 82.81 86 ALA A O 1
ATOM 693 N N . LEU A 1 87 ? 28.675 1.188 -32.384 1.00 91.06 87 LEU A N 1
ATOM 694 C CA . LEU A 1 87 ? 28.196 -0.196 -32.338 1.00 91.06 87 LEU A CA 1
ATOM 695 C C . LEU A 1 87 ? 27.217 -0.356 -31.175 1.00 91.06 87 LEU A C 1
ATOM 697 O O . LEU A 1 87 ? 27.461 0.150 -30.080 1.00 91.06 87 LEU A O 1
ATOM 701 N N . PHE A 1 88 ? 26.125 -1.083 -31.398 1.00 92.50 88 PHE A N 1
ATOM 702 C CA . PHE A 1 88 ? 25.127 -1.344 -30.367 1.00 92.50 88 PHE A CA 1
ATOM 703 C C . PHE A 1 88 ? 25.702 -2.354 -29.363 1.00 92.50 88 PHE A C 1
ATOM 705 O O . PHE A 1 88 ? 25.957 -3.502 -29.742 1.00 92.50 88 PHE A O 1
ATOM 712 N N . PRO A 1 89 ? 25.931 -1.960 -28.096 1.00 89.88 89 PRO A N 1
ATOM 713 C CA . PRO A 1 89 ? 26.735 -2.748 -27.158 1.00 89.88 89 PRO A CA 1
ATOM 714 C C . PRO A 1 89 ? 26.037 -4.030 -26.687 1.00 89.88 89 PRO A C 1
ATOM 716 O O . PRO A 1 89 ? 26.700 -4.964 -26.247 1.00 89.88 89 PRO A O 1
ATOM 719 N N . ASN A 1 90 ? 24.709 -4.091 -26.805 1.00 90.44 90 ASN A N 1
ATOM 720 C CA . ASN A 1 90 ? 23.894 -5.259 -26.476 1.00 90.44 90 ASN A CA 1
ATOM 721 C C . ASN A 1 90 ? 23.729 -6.248 -27.646 1.00 90.44 90 ASN A C 1
ATOM 723 O O . ASN A 1 90 ? 23.003 -7.230 -27.499 1.00 90.44 90 ASN A O 1
ATOM 727 N N . MET A 1 91 ? 24.350 -5.977 -28.796 1.00 94.06 91 MET A N 1
ATOM 728 C CA . MET A 1 91 ? 24.299 -6.812 -29.996 1.00 94.06 91 MET A CA 1
ATOM 729 C C . MET A 1 91 ? 25.672 -7.428 -30.264 1.00 94.06 91 MET A C 1
ATOM 731 O O . MET A 1 91 ? 26.699 -6.771 -30.095 1.00 94.06 91 MET A O 1
ATOM 735 N N . THR A 1 92 ? 25.686 -8.671 -30.729 1.00 96.25 92 THR A N 1
ATOM 736 C CA . THR A 1 92 ? 26.889 -9.340 -31.244 1.00 96.25 92 THR A CA 1
ATOM 737 C C . THR A 1 92 ? 27.392 -8.679 -32.533 1.00 96.25 92 THR A C 1
ATOM 739 O O . THR A 1 92 ? 26.716 -7.827 -33.121 1.00 96.25 92 THR A O 1
ATOM 742 N N . ILE A 1 93 ? 28.577 -9.061 -33.014 1.00 96.25 93 ILE A N 1
ATOM 743 C CA . ILE A 1 93 ? 29.115 -8.563 -34.289 1.00 96.25 93 ILE A CA 1
ATOM 744 C C . ILE A 1 93 ? 28.227 -8.984 -35.461 1.00 96.25 93 ILE A C 1
ATOM 746 O O . ILE A 1 93 ? 27.926 -8.153 -36.320 1.00 96.25 93 ILE A O 1
ATOM 750 N N . LEU A 1 94 ? 27.741 -10.229 -35.464 1.00 97.00 94 LEU A N 1
ATOM 751 C CA . LEU A 1 94 ? 26.764 -10.708 -36.444 1.00 97.00 94 LEU A CA 1
ATOM 752 C C . LEU A 1 94 ? 25.521 -9.808 -36.488 1.00 97.00 94 LEU A C 1
ATOM 754 O O . LEU A 1 94 ? 25.082 -9.408 -37.565 1.00 97.00 94 LEU A O 1
ATOM 758 N N . GLU A 1 95 ? 24.973 -9.461 -35.326 1.00 95.88 95 GLU A N 1
ATOM 759 C CA . GLU A 1 95 ? 23.779 -8.618 -35.221 1.00 95.88 95 GLU A CA 1
ATOM 760 C C . GLU A 1 95 ? 24.056 -7.157 -35.601 1.00 95.88 95 GLU A C 1
ATOM 762 O O . GLU A 1 95 ? 23.235 -6.542 -36.282 1.00 95.88 95 GLU A O 1
ATOM 767 N N . ASN A 1 96 ? 25.216 -6.609 -35.222 1.00 96.25 96 ASN A N 1
ATOM 768 C CA . ASN A 1 96 ? 25.622 -5.250 -35.587 1.00 96.25 96 ASN A CA 1
ATOM 769 C C . ASN A 1 96 ? 25.809 -5.100 -37.103 1.00 96.25 96 ASN A C 1
ATOM 771 O O . ASN A 1 96 ? 25.246 -4.179 -37.695 1.00 96.25 96 ASN A O 1
ATOM 775 N N . VAL A 1 97 ? 26.577 -5.993 -37.738 1.00 96.50 97 VAL A N 1
ATOM 776 C CA . VAL A 1 97 ? 26.831 -5.951 -39.190 1.00 96.50 97 VAL A CA 1
ATOM 777 C C . VAL A 1 97 ? 25.566 -6.318 -39.970 1.00 96.50 97 VAL A C 1
ATOM 779 O O . VAL A 1 97 ? 25.234 -5.682 -40.969 1.00 96.50 97 VAL A O 1
ATOM 782 N N . GLY A 1 98 ? 24.813 -7.304 -39.482 1.00 95.69 98 GLY A N 1
ATOM 783 C CA . GLY A 1 98 ? 23.572 -7.783 -40.085 1.00 95.69 98 GLY A CA 1
ATOM 784 C C . GLY A 1 98 ? 22.360 -6.867 -39.904 1.00 95.69 98 GLY A C 1
ATOM 785 O O . GLY A 1 98 ? 21.292 -7.166 -40.441 1.00 95.69 98 GLY A O 1
ATOM 786 N N . LEU A 1 99 ? 22.502 -5.747 -39.192 1.00 94.44 99 LEU A N 1
ATOM 787 C CA . LEU A 1 99 ? 21.399 -4.874 -38.804 1.00 94.44 99 LEU A CA 1
ATOM 788 C C . LEU A 1 99 ? 20.606 -4.311 -39.995 1.00 94.44 99 LEU A C 1
ATOM 790 O O . LEU A 1 99 ? 19.384 -4.461 -40.044 1.00 94.44 99 LEU A O 1
ATOM 794 N N . ILE A 1 100 ? 21.288 -3.678 -40.956 1.00 93.94 100 ILE A N 1
ATOM 795 C CA . ILE A 1 100 ? 20.640 -3.090 -42.141 1.00 93.94 100 ILE A CA 1
ATOM 796 C C . ILE A 1 100 ? 20.046 -4.192 -43.042 1.00 93.94 100 ILE A C 1
ATOM 798 O O . ILE A 1 100 ? 18.874 -4.076 -43.409 1.00 93.94 100 ILE A O 1
ATOM 802 N N . PRO A 1 101 ? 20.763 -5.295 -43.359 1.00 95.50 101 PRO A N 1
ATOM 803 C CA . PRO A 1 101 ? 20.167 -6.453 -44.033 1.00 95.50 101 PRO A CA 1
ATOM 804 C C . PRO A 1 101 ? 18.889 -6.979 -43.364 1.00 95.50 101 PRO A C 1
ATOM 806 O O . PRO A 1 101 ? 17.899 -7.250 -44.046 1.00 95.50 101 PRO A O 1
ATOM 809 N N . GLN A 1 102 ? 18.879 -7.074 -42.031 1.00 94.31 102 GLN A N 1
ATOM 810 C CA . GLN A 1 102 ? 17.708 -7.503 -41.265 1.00 94.31 102 GLN A CA 1
ATOM 811 C C . GLN A 1 102 ? 16.534 -6.532 -41.434 1.00 94.31 102 GLN A C 1
ATOM 813 O O . GLN A 1 102 ? 15.403 -6.970 -41.627 1.00 94.31 102 GLN A O 1
ATOM 818 N N . MET A 1 103 ? 16.786 -5.220 -41.398 1.00 92.25 103 MET A N 1
ATOM 819 C CA . MET A 1 103 ? 15.753 -4.192 -41.597 1.00 92.25 103 MET A CA 1
ATOM 820 C C . MET A 1 103 ? 15.203 -4.168 -43.030 1.00 92.25 103 MET A C 1
ATOM 822 O O . MET A 1 103 ? 14.036 -3.832 -43.224 1.00 92.25 103 MET A O 1
ATOM 826 N N . LYS A 1 104 ? 16.004 -4.595 -44.017 1.00 92.56 104 LYS A N 1
ATOM 827 C CA . LYS A 1 104 ? 15.562 -4.876 -45.395 1.00 92.56 104 LYS A CA 1
ATOM 828 C C . LYS A 1 104 ? 14.850 -6.230 -45.552 1.00 92.56 104 LYS A C 1
ATOM 830 O O . LYS A 1 104 ? 14.520 -6.613 -46.671 1.00 92.56 104 LYS A O 1
ATOM 835 N N . GLY A 1 105 ? 14.644 -6.981 -44.468 1.00 93.31 105 GLY A N 1
ATOM 836 C CA . GLY A 1 105 ? 13.918 -8.253 -44.482 1.00 93.31 105 GLY A CA 1
ATOM 837 C C . GLY A 1 105 ? 14.714 -9.447 -45.017 1.00 93.31 105 GLY A C 1
ATOM 838 O O . GLY A 1 105 ? 14.119 -10.420 -45.478 1.00 93.31 105 GLY A O 1
ATOM 839 N N . TRP A 1 106 ? 16.051 -9.408 -44.993 1.00 96.56 106 TRP A N 1
ATOM 840 C CA . TRP A 1 106 ? 16.853 -10.565 -45.403 1.00 96.56 106 TRP A CA 1
ATOM 841 C C . TRP A 1 106 ? 16.662 -11.742 -44.432 1.00 96.56 106 TRP A C 1
ATOM 843 O O . TRP A 1 106 ? 16.530 -11.557 -43.223 1.00 96.56 106 TRP A O 1
ATOM 853 N N . LYS A 1 107 ? 16.679 -12.973 -44.961 1.00 96.38 107 LYS A N 1
ATOM 854 C CA . LYS A 1 107 ? 16.632 -14.199 -44.145 1.00 96.38 107 LYS A CA 1
ATOM 855 C C . LYS A 1 107 ? 17.893 -14.327 -43.284 1.00 96.38 107 LYS A C 1
ATOM 857 O O . LYS A 1 107 ? 18.978 -13.983 -43.746 1.00 96.38 107 LYS A O 1
ATOM 862 N N . ALA A 1 108 ? 17.758 -14.885 -42.079 1.00 94.12 108 ALA A N 1
ATOM 863 C CA . ALA A 1 108 ? 18.853 -15.016 -41.113 1.00 94.12 108 ALA A CA 1
ATOM 864 C C . ALA A 1 108 ? 20.096 -15.722 -41.689 1.00 94.12 108 ALA A C 1
ATOM 866 O O . ALA A 1 108 ? 21.201 -15.206 -41.541 1.00 94.12 108 ALA A O 1
ATOM 867 N N . ASP A 1 109 ? 19.917 -16.820 -42.430 1.00 95.25 109 ASP A N 1
ATOM 868 C CA . ASP A 1 109 ? 21.036 -17.562 -43.035 1.00 95.25 109 ASP A CA 1
ATOM 869 C C . ASP A 1 109 ? 21.785 -16.729 -44.082 1.00 95.25 109 ASP A C 1
ATOM 871 O O . ASP A 1 109 ? 23.012 -16.740 -44.135 1.00 95.25 109 ASP A O 1
ATOM 875 N N . LYS A 1 110 ? 21.051 -15.928 -44.868 1.00 97.12 110 LYS A N 1
ATOM 876 C CA . LYS A 1 110 ? 21.640 -15.002 -45.846 1.00 97.12 110 LYS A CA 1
ATOM 877 C C . LYS A 1 110 ? 22.441 -13.900 -45.153 1.00 97.12 110 LYS A C 1
ATOM 879 O O . LYS A 1 110 ? 23.496 -13.512 -45.646 1.00 97.12 110 LYS A O 1
ATOM 884 N N . ILE A 1 111 ? 21.938 -13.385 -44.030 1.00 96.69 111 ILE A N 1
ATOM 885 C CA . ILE A 1 111 ? 22.646 -12.377 -43.232 1.00 96.69 111 ILE A CA 1
ATOM 886 C C . ILE A 1 111 ? 23.935 -12.979 -42.683 1.00 96.69 111 ILE A C 1
ATOM 888 O O . ILE A 1 111 ? 24.995 -12.394 -42.873 1.00 96.69 111 ILE A O 1
ATOM 892 N N . LYS A 1 112 ? 23.857 -14.160 -42.063 1.00 96.62 112 LYS A N 1
ATOM 893 C CA . LYS A 1 112 ? 25.021 -14.847 -41.500 1.00 96.62 112 LYS A CA 1
ATOM 894 C C . LYS A 1 112 ? 26.096 -15.105 -42.557 1.00 96.62 112 LYS A C 1
ATOM 896 O O . LYS A 1 112 ? 27.224 -14.666 -42.358 1.00 96.62 112 LYS A O 1
ATOM 901 N N . ALA A 1 113 ? 25.722 -15.691 -43.696 1.00 96.62 113 ALA A N 1
ATOM 902 C CA . ALA A 1 113 ? 26.646 -15.940 -44.802 1.00 96.62 113 ALA A CA 1
ATOM 903 C C . ALA A 1 113 ? 27.305 -14.644 -45.306 1.00 96.62 113 ALA A C 1
ATOM 905 O O . ALA A 1 113 ? 28.507 -14.608 -45.555 1.00 96.62 113 ALA A O 1
ATOM 906 N N . ARG A 1 114 ? 26.539 -13.547 -45.395 1.00 96.94 114 ARG A N 1
ATOM 907 C CA . ARG A 1 114 ? 27.081 -12.242 -45.791 1.00 96.94 114 ARG A CA 1
ATOM 908 C C . ARG A 1 114 ? 28.081 -11.693 -44.773 1.00 96.94 114 ARG A C 1
ATOM 910 O O . ARG A 1 114 ? 29.093 -11.130 -45.170 1.00 96.94 114 ARG A O 1
ATOM 917 N N . VAL A 1 115 ? 27.818 -11.824 -43.472 1.00 96.19 115 VAL A N 1
ATOM 918 C CA . VAL A 1 115 ? 28.767 -11.365 -42.443 1.00 96.19 115 VAL A CA 1
ATOM 919 C C . VAL A 1 115 ? 30.034 -12.230 -42.437 1.00 96.19 115 VAL A C 1
ATOM 921 O O . VAL A 1 115 ? 31.132 -11.690 -42.312 1.00 96.19 115 VAL A O 1
ATOM 924 N N . GLU A 1 116 ? 29.898 -13.544 -42.633 1.00 96.12 116 GLU A N 1
ATOM 925 C CA . GLU A 1 116 ? 31.020 -14.485 -42.771 1.00 96.12 116 GLU A CA 1
ATOM 926 C C . GLU A 1 116 ? 31.915 -14.165 -43.973 1.00 96.12 116 GLU A C 1
ATOM 928 O O . GLU A 1 116 ? 33.135 -14.253 -43.861 1.00 96.12 116 GLU A O 1
ATOM 933 N N . GLU A 1 117 ? 31.325 -13.730 -45.088 1.00 96.12 117 GLU A N 1
ATOM 934 C CA . GLU A 1 117 ? 32.046 -13.274 -46.282 1.00 96.12 117 GLU A CA 1
ATOM 935 C C . GLU A 1 117 ? 32.817 -11.963 -46.037 1.00 96.12 117 GLU A C 1
ATOM 937 O O . GLU A 1 117 ? 33.931 -11.789 -46.525 1.00 96.12 117 GLU A O 1
ATOM 942 N N . LEU A 1 118 ? 32.235 -11.031 -45.274 1.00 95.31 118 LEU A N 1
ATOM 943 C CA . LEU A 1 118 ? 32.774 -9.680 -45.089 1.00 95.31 118 LEU A CA 1
ATOM 944 C C . LEU A 1 118 ? 33.893 -9.589 -44.044 1.00 95.31 118 LEU A C 1
ATOM 946 O O . LEU A 1 118 ? 34.803 -8.776 -44.197 1.00 95.31 118 LEU A O 1
ATOM 950 N N . LEU A 1 119 ? 33.837 -10.392 -42.978 1.00 94.38 119 LEU A N 1
ATOM 951 C CA . LEU A 1 119 ? 34.816 -10.338 -41.884 1.00 94.38 119 LEU A CA 1
ATOM 952 C C . LEU A 1 119 ? 36.273 -10.562 -42.353 1.00 94.38 119 LEU A C 1
ATOM 954 O O . LEU A 1 119 ? 37.133 -9.747 -41.994 1.00 94.38 119 LEU A O 1
ATOM 958 N N . PRO A 1 120 ? 36.576 -11.565 -43.205 1.00 93.50 120 PRO A N 1
ATOM 959 C CA . PRO A 1 120 ? 37.929 -11.777 -43.718 1.00 93.50 120 PRO A CA 1
ATOM 960 C C . PRO A 1 120 ? 38.481 -10.596 -44.526 1.00 93.50 120 PRO A C 1
ATOM 962 O O . PRO A 1 120 ? 39.683 -10.343 -44.476 1.00 93.50 120 PRO A O 1
ATOM 965 N N . LEU A 1 121 ? 37.621 -9.829 -45.211 1.00 91.19 121 LEU A N 1
ATOM 966 C CA . LEU A 1 121 ? 38.034 -8.679 -46.033 1.00 91.19 121 LEU A CA 1
ATOM 967 C C . LEU A 1 121 ? 38.651 -7.542 -45.209 1.00 91.19 121 LEU A C 1
ATOM 969 O O . LEU A 1 121 ? 39.390 -6.720 -45.743 1.00 91.19 121 LEU A O 1
ATOM 973 N N . VAL A 1 122 ? 38.364 -7.500 -43.908 1.00 89.19 122 VAL A N 1
ATOM 974 C CA . VAL A 1 122 ? 38.922 -6.523 -42.961 1.00 89.19 122 VAL A CA 1
ATOM 975 C C . VAL A 1 122 ? 39.902 -7.167 -41.973 1.00 89.19 122 VAL A C 1
ATOM 977 O O . VAL A 1 122 ? 40.181 -6.608 -40.908 1.00 89.19 122 VAL A O 1
ATOM 980 N N . GLY A 1 123 ? 40.418 -8.353 -42.311 1.00 88.69 123 GLY A N 1
ATOM 981 C CA . GLY A 1 123 ? 41.411 -9.076 -41.517 1.00 88.69 123 GLY A CA 1
ATOM 982 C C . GLY A 1 123 ? 40.868 -9.680 -40.219 1.00 88.69 123 GLY A C 1
ATOM 983 O O . GLY A 1 123 ? 41.640 -9.901 -39.288 1.00 88.69 123 GLY A O 1
ATOM 984 N N . LEU A 1 124 ? 39.554 -9.922 -40.121 1.00 92.81 124 LEU A N 1
ATOM 985 C CA . LEU A 1 124 ? 38.920 -10.535 -38.950 1.00 92.81 124 LEU A CA 1
ATOM 986 C C . LEU A 1 124 ? 38.407 -11.940 -39.292 1.00 92.81 124 LEU A C 1
ATOM 988 O O . LEU A 1 124 ? 37.729 -12.141 -40.293 1.00 92.81 124 LEU A O 1
ATOM 992 N N . SER A 1 125 ? 38.701 -12.932 -38.449 1.00 93.56 125 SER A N 1
ATOM 993 C CA . SER A 1 125 ? 38.197 -14.299 -38.652 1.00 93.56 125 SER A CA 1
ATOM 994 C C . SER A 1 125 ? 36.711 -14.393 -38.297 1.00 93.56 125 SER A C 1
ATOM 996 O O . SER A 1 125 ? 36.317 -14.061 -37.179 1.00 93.56 125 SER A O 1
ATOM 998 N N . ALA A 1 126 ? 35.881 -14.893 -39.213 1.00 91.00 126 ALA A N 1
ATOM 999 C CA . ALA A 1 126 ? 34.453 -15.054 -38.955 1.00 91.00 126 ALA A CA 1
ATOM 1000 C C . ALA A 1 126 ? 34.176 -15.972 -37.750 1.00 91.00 126 ALA A C 1
ATOM 1002 O O . ALA A 1 126 ? 33.438 -15.593 -36.840 1.00 91.00 126 ALA A O 1
ATOM 1003 N N . GLU A 1 127 ? 34.857 -17.118 -37.683 1.00 90.12 127 GLU A N 1
ATOM 1004 C CA . GLU A 1 127 ? 34.714 -18.106 -36.605 1.00 90.12 127 GLU A CA 1
ATOM 1005 C C . GLU A 1 127 ? 34.943 -17.496 -35.214 1.00 90.12 127 GLU A C 1
ATOM 1007 O O . GLU A 1 127 ? 34.216 -17.785 -34.265 1.00 90.12 127 GLU A O 1
ATOM 1012 N N . LYS A 1 128 ? 35.919 -16.588 -35.100 1.00 92.06 128 LYS A N 1
ATOM 1013 C CA . LYS A 1 128 ? 36.305 -15.976 -33.823 1.00 92.06 128 LYS A CA 1
ATOM 1014 C C . LYS A 1 128 ? 35.454 -14.762 -33.436 1.00 92.06 128 LYS A C 1
ATOM 1016 O O . LYS A 1 128 ? 35.338 -14.481 -32.242 1.00 92.06 128 LYS A O 1
ATOM 1021 N N . TYR A 1 129 ? 34.919 -14.013 -34.405 1.00 95.38 129 TYR A N 1
ATOM 1022 C CA . TYR A 1 129 ? 34.339 -12.685 -34.151 1.00 95.38 129 TYR A CA 1
ATOM 1023 C C . TYR A 1 129 ? 32.813 -12.622 -34.225 1.00 95.38 129 TYR A C 1
ATOM 1025 O O . TYR A 1 129 ? 32.250 -11.740 -33.584 1.00 95.38 129 TYR A O 1
ATOM 1033 N N . LEU A 1 130 ? 32.126 -13.529 -34.932 1.00 94.00 130 LEU A N 1
ATOM 1034 C CA . LEU A 1 130 ? 30.670 -13.434 -35.156 1.00 94.00 130 LEU A CA 1
ATOM 1035 C C . LEU A 1 130 ? 29.855 -13.231 -33.872 1.00 94.00 130 LEU A C 1
ATOM 1037 O O . LEU A 1 130 ? 28.953 -12.394 -33.839 1.00 94.00 130 LEU A O 1
ATOM 1041 N N . MET A 1 131 ? 30.191 -13.989 -32.828 1.00 95.81 131 MET A N 1
ATOM 1042 C CA . MET A 1 131 ? 29.460 -14.006 -31.557 1.00 95.81 131 MET A CA 1
ATOM 1043 C C . MET A 1 131 ? 30.044 -13.066 -30.498 1.00 95.81 131 MET A C 1
ATOM 1045 O O . MET A 1 131 ? 29.521 -13.021 -29.387 1.00 95.81 131 MET A O 1
ATOM 1049 N N . ARG A 1 132 ? 31.109 -12.320 -30.823 1.00 95.50 132 ARG A N 1
ATOM 1050 C CA . ARG A 1 132 ? 31.677 -11.322 -29.910 1.00 95.50 132 ARG A CA 1
ATOM 1051 C C . ARG A 1 132 ? 30.770 -10.107 -29.789 1.00 95.50 132 ARG A C 1
ATOM 1053 O O . ARG A 1 132 ? 29.973 -9.817 -30.681 1.00 95.50 132 ARG A O 1
ATOM 1060 N N . TYR A 1 133 ? 30.950 -9.361 -28.715 1.00 93.25 133 TYR A N 1
ATOM 1061 C CA . TYR A 1 133 ? 30.322 -8.075 -28.463 1.00 93.25 133 TYR A CA 1
ATOM 1062 C C . TYR A 1 133 ? 31.310 -6.917 -28.674 1.00 93.25 133 TYR A C 1
ATOM 1064 O O . TYR A 1 133 ? 32.523 -7.111 -28.592 1.00 93.25 133 TYR A O 1
ATOM 1072 N N . PRO A 1 134 ? 30.821 -5.680 -28.898 1.00 92.25 134 PRO A N 1
ATOM 1073 C CA . PRO A 1 134 ? 31.677 -4.519 -29.148 1.00 92.25 134 PRO A CA 1
ATOM 1074 C C . PRO A 1 134 ? 32.740 -4.241 -28.077 1.00 92.25 134 PRO A C 1
ATOM 1076 O O . PRO A 1 134 ? 33.819 -3.770 -28.412 1.00 92.25 134 PRO A O 1
ATOM 1079 N N . HIS A 1 135 ? 32.464 -4.546 -26.805 1.00 88.19 135 HIS A N 1
ATOM 1080 C CA . HIS A 1 135 ? 33.415 -4.344 -25.705 1.00 88.19 135 HIS A CA 1
ATOM 1081 C C . HIS A 1 135 ? 34.598 -5.331 -25.724 1.00 88.19 135 HIS A C 1
ATOM 1083 O O . HIS A 1 135 ? 35.572 -5.128 -25.007 1.00 88.19 135 HIS A O 1
ATOM 1089 N N . GLU A 1 136 ? 34.524 -6.389 -26.536 1.00 89.88 136 GLU A N 1
ATOM 1090 C CA . GLU A 1 136 ? 35.581 -7.394 -26.717 1.00 89.88 136 GLU A CA 1
ATOM 1091 C C . GLU A 1 136 ? 36.501 -7.073 -27.913 1.00 89.88 136 GLU A C 1
ATOM 1093 O O . GLU A 1 136 ? 37.322 -7.907 -28.310 1.00 89.88 136 GLU A O 1
ATOM 1098 N N . LEU A 1 137 ? 36.333 -5.894 -28.524 1.00 87.75 137 LEU A N 1
ATOM 1099 C CA . LEU A 1 137 ? 37.102 -5.415 -29.671 1.00 87.75 137 LEU A CA 1
ATOM 1100 C C . LEU A 1 137 ? 38.050 -4.282 -29.262 1.00 87.75 137 LEU A C 1
ATOM 1102 O O . LEU A 1 137 ? 37.697 -3.407 -28.472 1.00 87.75 137 LEU A O 1
ATOM 1106 N N . SER A 1 138 ? 39.233 -4.239 -29.872 1.00 86.62 138 SER A N 1
ATOM 1107 C CA . SER A 1 138 ? 40.058 -3.027 -29.899 1.00 86.62 138 SER A CA 1
ATOM 1108 C C . SER A 1 138 ? 39.371 -1.918 -30.707 1.00 86.62 138 SER A C 1
ATOM 1110 O O . SER A 1 138 ? 38.536 -2.188 -31.572 1.00 86.62 138 SER A O 1
ATOM 1112 N N . GLY A 1 139 ? 39.755 -0.656 -30.483 1.00 81.44 139 GLY A N 1
ATOM 1113 C CA . GLY A 1 139 ? 39.179 0.485 -31.213 1.00 81.44 139 GLY A CA 1
ATOM 1114 C C . GLY A 1 139 ? 39.270 0.334 -32.738 1.00 81.44 139 GLY A C 1
ATOM 1115 O O . GLY A 1 139 ? 38.281 0.531 -33.441 1.00 81.44 139 GLY A O 1
ATOM 1116 N N . GLY A 1 140 ? 40.418 -0.132 -33.246 1.00 83.12 140 GLY A N 1
ATOM 1117 C CA . GLY A 1 140 ? 40.606 -0.384 -34.677 1.00 83.12 140 GLY A CA 1
ATOM 1118 C C . GLY A 1 140 ? 39.778 -1.559 -35.214 1.00 83.12 140 GLY A C 1
ATOM 1119 O O . GLY A 1 140 ? 39.327 -1.522 -36.356 1.00 83.12 140 GLY A O 1
ATOM 1120 N N . GLU A 1 141 ? 39.538 -2.602 -34.414 1.00 89.88 141 GLU A N 1
ATOM 1121 C CA . GLU A 1 141 ? 38.620 -3.687 -34.793 1.00 89.88 141 GLU A CA 1
ATOM 1122 C C . GLU A 1 141 ? 37.170 -3.197 -34.837 1.00 89.88 141 GLU A C 1
ATOM 1124 O O . GLU A 1 141 ? 36.469 -3.460 -35.813 1.00 89.88 141 GLU A O 1
ATOM 1129 N N . ALA A 1 142 ? 36.735 -2.437 -33.828 1.00 88.62 142 ALA A N 1
ATOM 1130 C CA . ALA A 1 142 ? 35.391 -1.867 -33.770 1.00 88.62 142 ALA A CA 1
ATOM 1131 C C . ALA A 1 142 ? 35.112 -0.953 -34.973 1.00 88.62 142 ALA A C 1
ATOM 1133 O O . ALA A 1 142 ? 34.046 -1.034 -35.584 1.00 88.62 142 ALA A O 1
ATOM 1134 N N . GLN A 1 143 ? 36.095 -0.147 -35.368 1.00 85.31 143 GLN A N 1
ATOM 1135 C CA . GLN A 1 143 ? 36.025 0.719 -36.540 1.00 85.31 143 GLN A CA 1
ATOM 1136 C C . GLN A 1 143 ? 35.811 -0.087 -37.829 1.00 85.31 143 GLN A C 1
ATOM 1138 O O . GLN A 1 143 ? 34.907 0.216 -38.609 1.00 85.31 143 GLN A O 1
ATOM 1143 N N . ARG A 1 144 ? 36.568 -1.179 -38.018 1.00 90.88 144 ARG A N 1
ATOM 1144 C CA . ARG A 1 144 ? 36.387 -2.095 -39.157 1.00 90.88 144 ARG A CA 1
ATOM 1145 C C . ARG A 1 144 ? 34.994 -2.726 -39.164 1.00 90.88 144 ARG A C 1
ATOM 1147 O O . ARG A 1 144 ? 34.375 -2.796 -40.223 1.00 90.88 144 ARG A O 1
ATOM 1154 N N . ILE A 1 145 ? 34.449 -3.099 -38.004 1.00 93.94 145 ILE A N 1
ATOM 1155 C CA . ILE A 1 145 ? 33.057 -3.570 -37.893 1.00 93.94 145 ILE A CA 1
ATOM 1156 C C . ILE A 1 145 ? 32.046 -2.477 -38.273 1.00 93.94 145 ILE A C 1
ATOM 1158 O O . ILE A 1 145 ? 31.069 -2.767 -38.968 1.00 93.94 145 ILE A O 1
ATOM 1162 N N . GLY A 1 146 ? 32.281 -1.223 -37.874 1.00 90.50 146 GLY A N 1
ATOM 1163 C CA . GLY A 1 146 ? 31.463 -0.077 -38.282 1.00 90.50 146 GLY A CA 1
ATOM 1164 C C . GLY A 1 146 ? 31.406 0.092 -39.805 1.00 90.50 146 GLY A C 1
ATOM 1165 O O . GLY A 1 146 ? 30.322 0.291 -40.359 1.00 90.50 146 GLY A O 1
ATOM 1166 N N . ILE A 1 147 ? 32.548 -0.087 -40.481 1.00 91.06 147 ILE A N 1
ATOM 1167 C CA . ILE A 1 147 ? 32.646 -0.091 -41.949 1.00 91.06 147 ILE A CA 1
ATOM 1168 C C . ILE A 1 147 ? 31.866 -1.270 -42.543 1.00 91.06 147 ILE A C 1
ATOM 1170 O O . ILE A 1 147 ? 31.046 -1.067 -43.441 1.00 91.06 147 ILE A O 1
ATOM 1174 N N . LEU A 1 148 ? 32.055 -2.490 -42.021 1.00 94.25 148 LEU A N 1
ATOM 1175 C CA . LEU A 1 148 ? 31.331 -3.672 -42.503 1.00 94.25 148 LEU A CA 1
ATOM 1176 C C . LEU A 1 148 ? 29.811 -3.498 -42.420 1.00 94.25 148 LEU A C 1
ATOM 1178 O O . LEU A 1 148 ? 29.104 -3.837 -43.369 1.00 94.25 148 LEU A O 1
ATOM 1182 N N . ARG A 1 149 ? 29.302 -2.935 -41.316 1.00 94.31 149 ARG A N 1
ATOM 1183 C CA . ARG A 1 149 ? 27.870 -2.641 -41.141 1.00 94.31 149 ARG A CA 1
ATOM 1184 C C . ARG A 1 149 ? 27.341 -1.715 -42.234 1.00 94.31 149 ARG A C 1
ATOM 1186 O O . ARG A 1 149 ? 26.252 -1.960 -42.749 1.00 94.31 149 ARG A O 1
ATOM 1193 N N . ALA A 1 150 ? 28.100 -0.679 -42.597 1.00 91.56 150 ALA A N 1
ATOM 1194 C CA . ALA A 1 150 ? 27.698 0.266 -43.635 1.00 91.56 150 ALA A CA 1
ATOM 1195 C C . ALA A 1 150 ? 27.577 -0.408 -45.014 1.00 91.56 150 ALA A C 1
ATOM 1197 O O . ALA A 1 150 ? 26.657 -0.095 -45.765 1.00 91.56 150 ALA A O 1
ATOM 1198 N N . ILE A 1 151 ? 28.450 -1.370 -45.334 1.00 93.19 151 ILE A N 1
ATOM 1199 C CA . ILE A 1 151 ? 28.482 -2.027 -46.654 1.00 93.19 151 ILE A CA 1
ATOM 1200 C C . ILE A 1 151 ? 27.661 -3.324 -46.736 1.00 93.19 151 ILE A C 1
ATOM 1202 O O . ILE A 1 151 ? 27.388 -3.812 -47.835 1.00 93.19 151 ILE A O 1
ATOM 1206 N N . ALA A 1 152 ? 27.228 -3.880 -45.600 1.00 94.44 152 ALA A N 1
ATOM 1207 C CA . ALA A 1 152 ? 26.609 -5.206 -45.519 1.00 94.44 152 ALA A CA 1
ATOM 1208 C C . ALA A 1 152 ? 25.382 -5.388 -46.425 1.00 94.44 152 ALA A C 1
ATOM 1210 O O . ALA A 1 152 ? 25.156 -6.474 -46.962 1.00 94.44 152 ALA A O 1
ATOM 1211 N N . ALA A 1 153 ? 24.603 -4.321 -46.617 1.00 93.00 153 ALA A N 1
ATOM 1212 C CA . ALA A 1 153 ? 23.357 -4.333 -47.377 1.00 93.00 153 ALA A CA 1
ATOM 1213 C C . ALA A 1 153 ? 23.502 -3.882 -48.843 1.00 93.00 153 ALA A C 1
ATOM 1215 O O . ALA A 1 153 ? 22.490 -3.486 -49.433 1.00 93.00 153 ALA A O 1
ATOM 1216 N N . ASN A 1 154 ? 24.723 -3.919 -49.398 1.00 91.06 154 ASN A N 1
ATOM 1217 C CA . ASN A 1 154 ? 25.065 -3.472 -50.756 1.00 91.06 154 ASN A CA 1
ATOM 1218 C C . ASN A 1 154 ? 24.457 -2.094 -51.075 1.00 91.06 154 ASN A C 1
ATOM 1220 O O . ASN A 1 154 ? 23.583 -1.989 -51.943 1.00 91.06 154 ASN A O 1
ATOM 1224 N N . PRO A 1 155 ? 24.825 -1.054 -50.306 1.00 91.06 155 PRO A N 1
ATOM 1225 C CA . PRO A 1 155 ? 24.253 0.273 -50.476 1.00 91.06 155 PRO A CA 1
ATOM 1226 C C . PRO A 1 155 ? 24.656 0.881 -51.822 1.00 91.06 155 PRO A C 1
ATOM 1228 O O . PRO A 1 155 ? 25.703 0.549 -52.378 1.00 91.06 155 PRO A O 1
ATOM 1231 N N . LYS A 1 156 ? 23.833 1.801 -52.332 1.00 88.50 156 LYS A N 1
ATOM 1232 C CA . LYS A 1 156 ? 24.148 2.529 -53.571 1.00 88.50 156 LYS A CA 1
ATOM 1233 C C . LYS A 1 156 ? 25.069 3.728 -53.323 1.00 88.50 156 LYS A C 1
ATOM 1235 O O . LYS A 1 156 ? 25.843 4.089 -54.200 1.00 88.50 156 LYS A O 1
ATOM 1240 N N . ILE A 1 157 ? 24.982 4.315 -52.128 1.00 92.56 157 ILE A N 1
ATOM 1241 C CA . ILE A 1 157 ? 25.827 5.413 -51.646 1.00 92.56 157 ILE A CA 1
ATOM 1242 C C . ILE A 1 157 ? 26.509 4.949 -50.365 1.00 92.56 157 ILE A C 1
ATOM 1244 O O . ILE A 1 157 ? 25.847 4.384 -49.494 1.00 92.56 157 ILE A O 1
ATOM 1248 N N . ILE A 1 158 ? 27.801 5.235 -50.221 1.00 92.31 158 ILE A N 1
ATOM 1249 C CA . ILE A 1 158 ? 28.510 5.083 -48.951 1.00 92.31 158 ILE A CA 1
ATOM 1250 C C . ILE A 1 158 ? 28.958 6.465 -48.483 1.00 92.31 158 ILE A C 1
ATOM 1252 O O . ILE A 1 158 ? 29.719 7.138 -49.170 1.00 92.31 158 ILE A O 1
ATOM 1256 N N . LEU A 1 159 ? 28.479 6.878 -47.313 1.00 92.69 159 LEU A N 1
ATOM 1257 C CA . LEU A 1 159 ? 28.917 8.084 -46.618 1.00 92.69 159 LEU A CA 1
ATOM 1258 C C . LEU A 1 159 ? 29.940 7.693 -45.555 1.00 92.69 159 LEU A C 1
ATOM 1260 O O . LEU A 1 159 ? 29.696 6.776 -44.766 1.00 92.69 159 LEU A O 1
ATOM 1264 N N . MET A 1 160 ? 31.073 8.390 -45.529 1.00 89.69 160 MET A N 1
ATOM 1265 C CA . MET A 1 160 ? 32.136 8.163 -44.554 1.00 89.69 160 MET A CA 1
ATOM 1266 C C . MET A 1 160 ? 32.481 9.468 -43.845 1.00 89.69 160 MET A C 1
ATOM 1268 O O . MET A 1 160 ? 33.086 10.357 -44.439 1.00 89.69 160 MET A O 1
ATOM 1272 N N . ASP A 1 161 ? 32.086 9.574 -42.582 1.00 87.44 161 ASP A N 1
ATOM 1273 C CA . ASP A 1 161 ? 32.303 10.755 -41.748 1.00 87.44 161 ASP A CA 1
ATOM 1274 C C . ASP A 1 161 ? 33.442 10.467 -40.772 1.00 87.44 161 ASP A C 1
ATOM 1276 O O . ASP A 1 161 ? 33.281 9.673 -39.853 1.00 87.44 161 ASP A O 1
ATOM 1280 N N . GLU A 1 162 ? 34.618 11.027 -41.067 1.00 77.06 162 GLU A N 1
ATOM 1281 C CA . GLU A 1 162 ? 35.892 10.771 -40.378 1.00 77.06 162 GLU A CA 1
ATOM 1282 C C . GLU A 1 162 ? 36.114 9.300 -39.975 1.00 77.06 162 GLU A C 1
ATOM 1284 O O . GLU A 1 162 ? 36.380 8.991 -38.814 1.00 77.06 162 GLU A O 1
ATOM 1289 N N . PRO A 1 163 ? 36.074 8.358 -40.933 1.00 65.31 163 PRO A N 1
ATOM 1290 C CA . PRO A 1 163 ? 36.051 6.927 -40.645 1.00 65.31 163 PRO A CA 1
ATOM 1291 C C . PRO A 1 163 ? 37.309 6.399 -39.938 1.00 65.31 163 PRO A C 1
ATOM 1293 O O . PRO A 1 163 ? 37.330 5.206 -39.658 1.00 65.31 163 PRO A O 1
ATOM 1296 N N . PHE A 1 164 ? 38.337 7.231 -39.689 1.00 65.69 164 PHE A N 1
ATOM 1297 C CA . PHE A 1 164 ? 39.633 6.892 -39.081 1.00 65.69 164 PHE A CA 1
ATOM 1298 C C . PHE A 1 164 ? 40.059 7.763 -37.879 1.00 65.69 164 PHE A C 1
ATOM 1300 O O . PHE A 1 164 ? 41.181 7.581 -37.402 1.00 65.69 164 PHE A O 1
ATOM 1307 N N . SER A 1 165 ? 39.224 8.681 -37.371 1.00 59.09 165 SER A N 1
ATOM 1308 C CA . SER A 1 165 ? 39.527 9.458 -36.151 1.00 59.09 165 SER A CA 1
ATOM 1309 C C . SER A 1 165 ? 38.896 8.800 -34.910 1.00 59.09 165 SER A C 1
ATOM 1311 O O . SER A 1 165 ? 37.833 8.190 -34.996 1.00 59.09 165 SER A O 1
ATOM 1313 N N . ALA A 1 166 ? 39.565 8.850 -33.750 1.00 46.38 166 ALA A N 1
ATOM 1314 C CA . ALA A 1 166 ? 39.052 8.270 -32.506 1.00 46.38 166 ALA A CA 1
ATOM 1315 C C . ALA A 1 166 ? 39.065 9.275 -31.338 1.00 46.38 166 ALA A C 1
ATOM 1317 O O . ALA A 1 166 ? 40.127 9.755 -30.957 1.00 46.38 166 ALA A O 1
ATOM 1318 N N . LEU A 1 167 ? 37.864 9.432 -30.756 1.00 39.66 167 LEU A N 1
ATOM 1319 C CA . LEU A 1 167 ? 37.466 9.770 -29.375 1.00 39.66 167 LEU A CA 1
ATOM 1320 C C . LEU A 1 167 ? 37.616 11.207 -28.838 1.00 39.66 167 LEU A C 1
ATOM 1322 O O . LEU A 1 167 ? 38.714 11.664 -28.555 1.00 39.66 167 LEU A O 1
ATOM 1326 N N . ASP A 1 168 ? 36.460 11.795 -28.495 1.00 38.09 168 ASP A N 1
ATOM 1327 C CA . ASP A 1 168 ? 36.230 12.531 -27.239 1.00 38.09 168 ASP A CA 1
ATOM 1328 C C . ASP A 1 168 ? 34.731 12.474 -26.854 1.00 38.09 168 ASP A C 1
ATOM 1330 O O . ASP A 1 168 ? 33.885 12.869 -27.660 1.00 38.09 168 ASP A O 1
ATOM 1334 N N . PRO A 1 169 ? 34.340 12.026 -25.643 1.00 45.91 169 PRO A N 1
ATOM 1335 C CA . PRO A 1 169 ? 32.967 12.161 -25.167 1.00 45.91 169 PRO A CA 1
ATOM 1336 C C . PRO A 1 169 ? 32.789 13.407 -24.283 1.00 45.91 169 PRO A C 1
ATOM 1338 O O . PRO A 1 169 ? 33.432 13.549 -23.244 1.00 45.91 169 PRO A O 1
ATOM 1341 N N . ILE A 1 170 ? 31.835 14.275 -24.643 1.00 36.31 170 ILE A N 1
ATOM 1342 C CA . ILE A 1 170 ? 31.377 15.386 -23.795 1.00 36.31 170 ILE A CA 1
ATOM 1343 C C . ILE A 1 170 ? 30.217 14.949 -22.887 1.00 36.31 170 ILE A C 1
ATOM 1345 O O . ILE A 1 17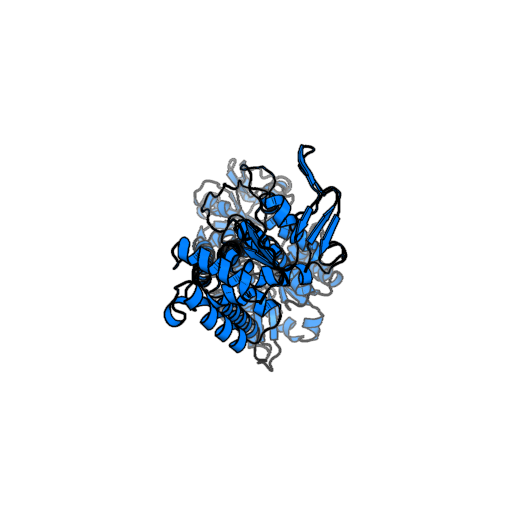0 ? 29.224 14.354 -23.312 1.00 36.31 170 ILE A O 1
ATOM 1349 N N . SER A 1 171 ? 30.377 15.329 -21.620 1.00 37.09 171 SER A N 1
ATOM 1350 C CA . SER A 1 171 ? 29.499 15.220 -20.455 1.00 37.09 171 SER A CA 1
ATOM 1351 C C . SER A 1 171 ? 28.043 15.655 -20.665 1.00 37.09 171 SER A C 1
ATOM 1353 O O . SER A 1 171 ? 27.750 16.591 -21.408 1.00 37.09 171 SER A O 1
ATOM 1355 N N . ARG A 1 172 ? 27.121 15.075 -19.880 1.00 36.09 172 ARG A N 1
ATOM 1356 C CA . ARG A 1 172 ? 25.753 15.597 -19.715 1.00 36.09 172 ARG A CA 1
ATOM 1357 C C . ARG A 1 172 ? 25.404 15.868 -18.257 1.00 36.09 172 ARG A C 1
ATOM 1359 O O . ARG A 1 172 ? 25.634 15.045 -17.375 1.00 36.09 172 ARG A O 1
ATOM 1366 N N . LYS A 1 173 ? 24.823 17.051 -18.047 1.00 39.91 173 LYS A N 1
ATOM 1367 C CA . LYS A 1 173 ? 24.225 17.525 -16.798 1.00 39.91 173 LYS A CA 1
ATOM 1368 C C . LYS A 1 173 ? 22.769 17.057 -16.661 1.00 39.91 173 LYS A C 1
ATOM 1370 O O . LYS A 1 173 ? 22.042 16.948 -17.641 1.00 39.91 173 LYS A O 1
ATOM 1375 N N . GLN A 1 174 ? 22.441 16.838 -15.388 1.00 43.84 174 GLN A N 1
ATOM 1376 C CA . GLN A 1 174 ? 21.191 16.556 -14.663 1.00 43.84 174 GLN A CA 1
ATOM 1377 C C . GLN A 1 174 ? 19.843 17.035 -15.226 1.00 43.84 174 GLN A C 1
ATOM 1379 O O . GLN A 1 174 ? 19.761 18.050 -15.908 1.00 43.84 174 GLN A O 1
ATOM 1384 N N . LEU A 1 175 ? 18.767 16.418 -14.707 1.00 40.09 175 LEU A N 1
ATOM 1385 C CA . LEU A 1 175 ? 17.522 17.130 -14.389 1.00 40.09 175 LEU A CA 1
ATOM 1386 C C . LEU A 1 175 ? 16.724 16.476 -13.240 1.00 40.09 175 LEU A C 1
ATOM 1388 O O . LEU A 1 175 ? 16.466 15.274 -13.243 1.00 40.09 175 LEU A O 1
ATOM 1392 N N . GLN A 1 176 ? 16.337 17.316 -12.273 1.00 48.19 176 GLN A N 1
ATOM 1393 C CA . GLN A 1 176 ? 15.400 17.076 -11.169 1.00 48.19 176 GLN A CA 1
ATOM 1394 C C . GLN A 1 176 ? 14.038 17.685 -11.538 1.00 48.19 176 GLN A C 1
ATOM 1396 O O . GLN A 1 176 ? 13.928 18.905 -11.557 1.00 48.19 176 GLN A O 1
ATOM 1401 N N . ILE A 1 177 ? 13.005 16.871 -11.796 1.00 49.34 177 ILE A N 1
ATOM 1402 C CA . ILE A 1 177 ? 11.589 17.318 -11.841 1.00 49.34 177 ILE A CA 1
ATOM 1403 C C . ILE A 1 177 ? 10.661 16.184 -11.369 1.00 49.34 177 ILE A C 1
ATOM 1405 O O . ILE A 1 177 ? 9.707 15.814 -12.043 1.00 49.34 177 ILE A O 1
ATOM 1409 N N . THR A 1 178 ? 10.955 15.547 -10.236 1.00 52.41 178 THR A N 1
ATOM 1410 C CA . THR A 1 178 ? 10.118 14.422 -9.774 1.00 52.41 178 THR A CA 1
ATOM 1411 C C . THR A 1 178 ? 9.655 14.551 -8.316 1.00 52.41 178 THR A C 1
ATOM 1413 O O . THR A 1 178 ? 8.605 14.024 -7.973 1.00 52.41 178 THR A O 1
ATOM 1416 N N . GLY A 1 179 ? 10.308 15.351 -7.466 1.00 53.69 179 GLY A N 1
ATOM 1417 C CA . GLY A 1 179 ? 9.991 15.412 -6.027 1.00 53.69 179 GLY A CA 1
ATOM 1418 C C . GLY A 1 179 ? 8.572 15.866 -5.637 1.00 53.69 179 GLY A C 1
ATOM 1419 O O . GLY A 1 179 ? 8.130 15.543 -4.543 1.00 53.69 179 GLY A O 1
ATOM 1420 N N . ILE A 1 180 ? 7.828 16.566 -6.504 1.00 56.31 180 ILE A N 1
ATOM 1421 C CA . ILE A 1 180 ? 6.542 17.200 -6.141 1.00 56.31 180 ILE A CA 1
ATOM 1422 C C . ILE A 1 180 ? 5.436 16.168 -5.845 1.00 56.31 180 ILE A C 1
ATOM 1424 O O . ILE A 1 180 ? 4.690 16.336 -4.886 1.00 56.31 180 ILE A O 1
ATOM 1428 N N . PHE A 1 181 ? 5.342 15.061 -6.588 1.00 55.97 181 PHE A N 1
ATOM 1429 C CA . PHE A 1 181 ? 4.273 14.069 -6.366 1.00 55.97 181 PHE A CA 1
ATOM 1430 C C . PHE A 1 181 ? 4.479 13.203 -5.114 1.00 55.97 181 PHE A C 1
ATOM 1432 O O . PHE A 1 181 ? 3.504 12.722 -4.543 1.00 55.97 181 PHE A O 1
ATOM 1439 N N . GLN A 1 182 ? 5.720 13.055 -4.636 1.00 59.34 182 GLN A N 1
ATOM 1440 C CA . GLN A 1 182 ? 6.011 12.354 -3.377 1.00 59.34 182 GLN A CA 1
ATOM 1441 C C . GLN A 1 182 ? 5.578 13.143 -2.133 1.00 59.34 182 GLN A C 1
ATOM 1443 O O . GLN A 1 182 ? 5.605 12.601 -1.032 1.00 59.34 182 GLN A O 1
ATOM 1448 N N . THR A 1 183 ? 5.194 14.413 -2.290 1.00 69.25 183 THR A N 1
ATOM 1449 C CA . THR A 1 183 ? 4.851 15.284 -1.156 1.00 69.25 183 THR A CA 1
ATOM 1450 C C . THR A 1 183 ? 3.434 15.095 -0.637 1.00 69.25 183 THR A C 1
ATOM 1452 O O . THR A 1 183 ? 3.167 15.466 0.504 1.00 69.25 183 THR A O 1
ATOM 1455 N N . ILE A 1 184 ? 2.528 14.501 -1.423 1.00 75.19 184 ILE A N 1
ATOM 1456 C CA . ILE A 1 184 ? 1.195 14.154 -0.924 1.00 75.19 184 ILE A CA 1
ATOM 1457 C C . ILE A 1 184 ? 1.386 13.008 0.081 1.00 75.19 184 ILE A C 1
ATOM 1459 O O . ILE A 1 184 ? 1.991 12.002 -0.287 1.00 75.19 184 ILE A O 1
ATOM 1463 N N . PRO A 1 185 ? 0.917 13.117 1.338 1.00 79.00 185 PRO A N 1
ATOM 1464 C CA . PRO A 1 185 ? 0.984 12.012 2.291 1.00 79.00 185 PRO A CA 1
ATOM 1465 C C . PRO A 1 185 ? 0.049 10.871 1.878 1.00 79.00 185 PRO A C 1
ATOM 1467 O O . PRO A 1 185 ? -1.100 11.115 1.506 1.00 79.00 185 PRO A O 1
ATOM 1470 N N . SER A 1 186 ? 0.496 9.619 2.004 1.00 80.31 186 SER A N 1
ATOM 1471 C CA . SER A 1 186 ? -0.297 8.445 1.596 1.00 80.31 186 SER A CA 1
ATOM 1472 C C . SER A 1 186 ? -1.637 8.374 2.318 1.00 80.31 186 SER A C 1
ATOM 1474 O O . SER A 1 186 ? -2.660 8.120 1.691 1.00 80.31 186 SER A O 1
ATOM 1476 N N . LEU A 1 187 ? -1.656 8.705 3.609 1.00 79.50 187 LEU A N 1
ATOM 1477 C CA . LEU A 1 187 ? -2.874 8.768 4.412 1.00 79.50 187 LEU A CA 1
ATOM 1478 C C . LEU A 1 187 ? -3.882 9.806 3.886 1.00 79.50 187 LEU A C 1
ATOM 1480 O O . LEU A 1 187 ? -5.085 9.552 3.892 1.00 79.50 187 LEU A O 1
ATOM 1484 N N . ALA A 1 188 ? -3.402 10.948 3.382 1.00 84.12 188 ALA A N 1
ATOM 1485 C CA . ALA A 1 188 ? -4.262 11.980 2.806 1.00 84.12 188 ALA A CA 1
ATOM 1486 C C . ALA A 1 188 ? -4.869 11.518 1.474 1.00 84.12 188 ALA A C 1
ATOM 1488 O O . ALA A 1 188 ? -6.062 11.714 1.244 1.00 84.12 188 ALA A O 1
ATOM 1489 N N . LEU A 1 189 ? -4.078 10.846 0.627 1.00 84.38 189 LEU A N 1
ATOM 1490 C CA . LEU A 1 189 ? -4.578 10.272 -0.624 1.00 84.38 189 LEU A CA 1
ATOM 1491 C C . LEU A 1 189 ? -5.654 9.209 -0.363 1.00 84.38 189 LEU A C 1
ATOM 1493 O O . LEU A 1 189 ? -6.668 9.190 -1.056 1.00 84.38 189 LEU A O 1
ATOM 1497 N N . LEU A 1 190 ? -5.477 8.373 0.667 1.00 82.19 190 LEU A N 1
ATOM 1498 C CA . LEU A 1 190 ? -6.498 7.409 1.085 1.00 82.19 190 LEU A CA 1
ATOM 1499 C C . LEU A 1 190 ? -7.794 8.114 1.501 1.00 82.19 190 LEU A C 1
ATOM 1501 O O . LEU A 1 190 ? -8.857 7.760 0.996 1.00 82.19 190 LEU A O 1
ATOM 1505 N N . GLY A 1 191 ? -7.708 9.143 2.351 1.00 78.19 191 GLY A N 1
ATOM 1506 C CA . GLY A 1 191 ? -8.870 9.926 2.784 1.00 78.19 191 GLY A CA 1
ATOM 1507 C C . GLY A 1 191 ? -9.650 10.552 1.623 1.00 78.19 191 GLY A C 1
ATOM 1508 O O . GLY A 1 191 ? -10.879 10.513 1.614 1.00 78.19 191 GLY A O 1
ATOM 1509 N N . LEU A 1 192 ? -8.945 11.057 0.604 1.00 85.94 192 LEU A N 1
ATOM 1510 C CA . LEU A 1 192 ? -9.553 11.635 -0.601 1.00 85.94 192 LEU A CA 1
ATOM 1511 C C . LEU A 1 192 ? -10.268 10.603 -1.486 1.00 85.94 192 LEU A C 1
ATOM 1513 O O . LEU A 1 192 ? -11.184 10.968 -2.220 1.00 85.94 192 LEU A O 1
ATOM 1517 N N . LEU A 1 193 ? -9.867 9.330 -1.434 1.00 86.75 193 LEU A N 1
ATOM 1518 C CA . LEU A 1 193 ? -10.447 8.265 -2.257 1.00 86.75 193 LEU A CA 1
ATOM 1519 C C . LEU A 1 193 ? -11.689 7.618 -1.627 1.00 86.75 193 LEU A C 1
ATOM 1521 O O . LEU A 1 193 ? -12.497 7.038 -2.355 1.00 86.75 193 LEU A O 1
ATOM 1525 N N . ILE A 1 194 ? -11.877 7.740 -0.308 1.00 78.38 194 ILE A N 1
ATOM 1526 C CA . ILE A 1 194 ? -13.007 7.130 0.417 1.00 78.38 194 ILE A CA 1
ATOM 1527 C C . ILE A 1 194 ? -14.381 7.556 -0.136 1.00 78.38 194 ILE A C 1
ATOM 1529 O O . ILE A 1 194 ? -15.210 6.670 -0.346 1.00 78.38 194 ILE A O 1
ATOM 1533 N N . PRO A 1 195 ? -14.659 8.843 -0.438 1.00 77.56 195 PRO A N 1
ATOM 1534 C CA . PRO A 1 195 ? -15.962 9.244 -0.977 1.00 77.56 195 PRO A CA 1
ATOM 1535 C C . PRO A 1 195 ? -16.314 8.588 -2.319 1.00 77.56 195 PRO A C 1
ATOM 1537 O O . PRO A 1 195 ? -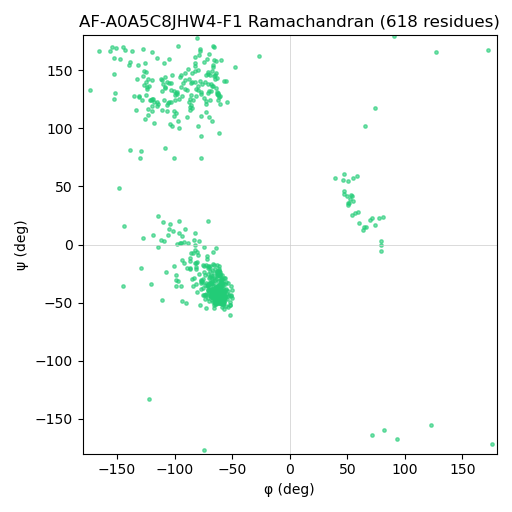17.490 8.448 -2.639 1.00 77.56 195 PRO A O 1
ATOM 1540 N N . PHE A 1 196 ? -15.306 8.189 -3.101 1.00 85.81 196 PHE A N 1
ATOM 1541 C CA . PHE A 1 196 ? -15.488 7.649 -4.450 1.00 85.81 196 PHE A CA 1
ATOM 1542 C C . PHE A 1 196 ? -15.455 6.120 -4.493 1.00 85.81 196 PHE A C 1
ATOM 1544 O O . PHE A 1 196 ? -16.163 5.513 -5.292 1.00 85.81 196 PHE A O 1
ATOM 1551 N N . LEU A 1 197 ? -14.618 5.495 -3.661 1.00 82.94 197 LEU A N 1
ATOM 1552 C CA . LEU A 1 197 ? -14.339 4.053 -3.703 1.00 82.94 197 LEU A CA 1
ATOM 1553 C C . LEU A 1 197 ? -14.821 3.304 -2.452 1.00 82.94 197 LEU A C 1
ATOM 1555 O O . LEU A 1 197 ? -14.691 2.081 -2.376 1.00 82.94 197 LEU A O 1
ATOM 1559 N N . GLY A 1 198 ? -15.380 4.022 -1.476 1.00 74.38 198 GLY A N 1
ATOM 1560 C CA . GLY A 1 198 ? -15.759 3.481 -0.178 1.00 74.38 198 GLY A CA 1
ATOM 1561 C C . GLY A 1 198 ? -14.548 3.153 0.698 1.00 74.38 198 GLY A C 1
ATOM 1562 O O . GLY A 1 198 ? -13.431 3.604 0.456 1.00 74.38 198 GLY A O 1
ATOM 1563 N N . ILE A 1 199 ? -14.782 2.359 1.742 1.00 72.94 199 ILE A N 1
ATOM 1564 C CA . ILE A 1 199 ? -13.755 1.921 2.698 1.00 72.94 199 ILE A CA 1
ATOM 1565 C C . ILE A 1 199 ? -13.340 0.471 2.377 1.00 72.94 199 ILE A C 1
ATOM 1567 O O . ILE A 1 199 ? -14.162 -0.343 1.937 1.00 72.94 199 ILE A O 1
ATOM 1571 N N . GLY A 1 200 ? -12.067 0.134 2.597 1.00 74.88 200 GLY A N 1
ATOM 1572 C CA . GLY A 1 200 ? -11.500 -1.200 2.389 1.00 74.88 200 GLY A CA 1
ATOM 1573 C C . GLY A 1 200 ? -10.317 -1.219 1.418 1.00 74.88 200 GLY A C 1
ATOM 1574 O O . GLY A 1 200 ? -9.628 -0.223 1.213 1.00 74.88 200 GLY A O 1
ATOM 1575 N N . ALA A 1 201 ? -10.076 -2.377 0.797 1.00 83.00 201 ALA A N 1
ATOM 1576 C CA . ALA A 1 201 ? -8.936 -2.593 -0.097 1.00 83.00 201 ALA A CA 1
ATOM 1577 C C . ALA A 1 201 ? -8.894 -1.720 -1.376 1.00 83.00 201 ALA A C 1
ATOM 1579 O O . ALA A 1 201 ? -7.798 -1.293 -1.737 1.00 83.00 201 ALA A O 1
ATOM 1580 N N . PRO A 1 202 ? -10.012 -1.414 -2.073 1.00 86.06 202 PRO A N 1
ATOM 1581 C CA . PRO A 1 202 ? -9.961 -0.668 -3.336 1.00 86.06 202 PRO A CA 1
ATOM 1582 C C . PRO A 1 202 ? -9.237 0.696 -3.285 1.00 86.06 202 PRO A C 1
ATOM 1584 O O . PRO A 1 202 ? -8.309 0.882 -4.076 1.00 86.06 202 PRO A O 1
ATOM 1587 N N . PRO A 1 203 ? -9.562 1.638 -2.373 1.00 85.94 203 PRO A N 1
ATOM 1588 C CA . PRO A 1 203 ? -8.830 2.909 -2.269 1.00 85.94 203 PRO A CA 1
ATOM 1589 C C . PRO A 1 203 ? -7.350 2.721 -1.912 1.00 85.94 203 PRO A C 1
ATOM 1591 O O . PRO A 1 203 ? -6.505 3.450 -2.432 1.00 85.94 203 PRO A O 1
ATOM 1594 N N . ALA A 1 204 ? -7.014 1.719 -1.089 1.00 89.00 204 ALA A N 1
ATOM 1595 C CA . ALA A 1 204 ? -5.624 1.391 -0.780 1.00 89.00 204 ALA A CA 1
ATOM 1596 C C . ALA A 1 204 ? -4.852 0.957 -2.024 1.00 89.00 204 ALA A C 1
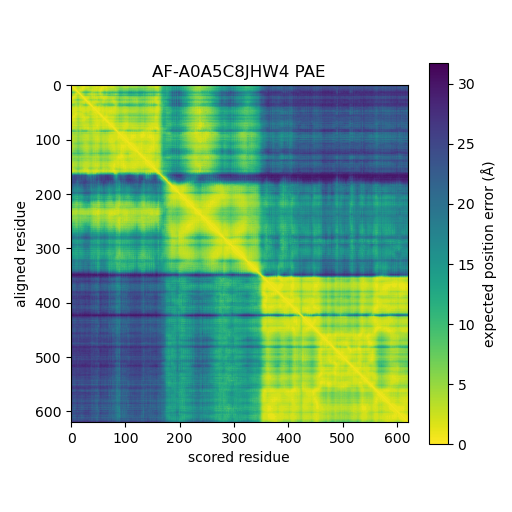ATOM 1598 O O . ALA A 1 204 ? -3.772 1.478 -2.285 1.00 89.00 204 ALA A O 1
ATOM 1599 N N . ILE A 1 205 ? -5.416 0.048 -2.820 1.00 90.69 205 ILE A N 1
ATOM 1600 C CA . ILE A 1 205 ? -4.783 -0.434 -4.052 1.00 90.69 205 ILE A CA 1
ATOM 1601 C C . ILE A 1 205 ? -4.556 0.729 -5.020 1.00 90.69 205 ILE A C 1
ATOM 1603 O O . ILE A 1 205 ? -3.453 0.870 -5.540 1.00 90.69 205 ILE A O 1
ATOM 1607 N N . VAL A 1 206 ? -5.556 1.593 -5.225 1.00 90.25 206 VAL A N 1
ATOM 1608 C CA . VAL A 1 206 ? -5.422 2.757 -6.117 1.00 90.25 206 VAL A CA 1
ATOM 1609 C C . VAL A 1 206 ? -4.314 3.694 -5.637 1.00 90.25 206 VAL A C 1
ATOM 1611 O O . VAL A 1 206 ? -3.446 4.061 -6.431 1.00 90.25 206 VAL A O 1
ATOM 1614 N N . ALA A 1 207 ? -4.287 4.032 -4.345 1.00 89.12 207 ALA A N 1
ATOM 1615 C CA . ALA A 1 207 ? -3.226 4.860 -3.780 1.00 89.12 207 ALA A CA 1
ATOM 1616 C C . ALA A 1 207 ? -1.844 4.211 -3.968 1.00 89.12 207 ALA A C 1
ATOM 1618 O O . ALA A 1 207 ? -0.931 4.847 -4.494 1.00 89.12 207 ALA A O 1
ATOM 1619 N N . LEU A 1 208 ? -1.696 2.934 -3.606 1.00 90.94 208 LEU A N 1
ATOM 1620 C CA . LEU A 1 208 ? -0.436 2.195 -3.724 1.00 90.94 208 LEU A CA 1
ATOM 1621 C C . LEU A 1 208 ? 0.043 2.079 -5.176 1.00 90.94 208 LEU A C 1
ATOM 1623 O O . LEU A 1 208 ? 1.244 2.178 -5.416 1.00 90.94 208 LEU A O 1
ATOM 1627 N N . VAL A 1 209 ? -0.865 1.925 -6.145 1.00 90.69 209 VAL A N 1
ATOM 1628 C CA . VAL A 1 209 ? -0.525 1.942 -7.578 1.00 90.69 209 VAL A CA 1
ATOM 1629 C C . VAL A 1 209 ? 0.033 3.306 -7.977 1.00 90.69 209 VAL A C 1
ATOM 1631 O O . VAL A 1 209 ? 1.093 3.364 -8.599 1.00 90.69 209 VAL A O 1
ATOM 1634 N N . VAL A 1 210 ? -0.621 4.403 -7.584 1.00 87.19 210 VAL A N 1
ATOM 1635 C CA . VAL A 1 210 ? -0.146 5.764 -7.890 1.00 87.19 210 VAL A CA 1
ATOM 1636 C C . VAL A 1 210 ? 1.248 6.008 -7.304 1.00 87.19 210 VAL A C 1
ATOM 1638 O O . VAL A 1 210 ? 2.144 6.446 -8.029 1.00 87.19 210 VAL A O 1
ATOM 1641 N N . TYR A 1 211 ? 1.473 5.654 -6.034 1.00 86.19 211 TYR A N 1
ATOM 1642 C CA . TYR A 1 211 ? 2.804 5.733 -5.417 1.00 86.19 211 TYR A CA 1
ATOM 1643 C C . TYR A 1 211 ? 3.813 4.835 -6.132 1.00 86.19 211 TYR A C 1
ATOM 1645 O O . TYR A 1 211 ? 4.932 5.252 -6.431 1.00 86.19 211 TYR A O 1
ATOM 1653 N N . GLY A 1 212 ? 3.411 3.607 -6.442 1.00 90.31 212 GLY A N 1
ATOM 1654 C CA . GLY A 1 212 ? 4.247 2.601 -7.071 1.00 90.31 212 GLY A CA 1
ATOM 1655 C C . GLY A 1 212 ? 4.764 2.985 -8.452 1.00 90.31 212 GLY A C 1
ATOM 1656 O O . GLY A 1 212 ? 5.903 2.663 -8.801 1.00 90.31 212 GLY A O 1
ATOM 1657 N N . LEU A 1 213 ? 3.953 3.691 -9.239 1.00 89.44 213 LEU A N 1
ATOM 1658 C CA . LEU A 1 213 ? 4.329 4.107 -10.589 1.00 89.44 213 LEU A CA 1
ATOM 1659 C C . LEU A 1 213 ? 5.480 5.112 -10.590 1.00 89.44 213 LEU A C 1
ATOM 1661 O O . LEU A 1 213 ? 6.269 5.142 -11.534 1.00 89.44 213 LEU A O 1
ATOM 1665 N N . PHE A 1 214 ? 5.617 5.912 -9.537 1.00 84.44 214 PHE A N 1
ATOM 1666 C CA . PHE A 1 214 ? 6.544 7.031 -9.541 1.00 84.44 214 PHE A CA 1
ATOM 1667 C C . PHE A 1 214 ? 8.027 6.608 -9.626 1.00 84.44 214 PHE A C 1
ATOM 1669 O O . PHE A 1 214 ? 8.697 7.029 -10.577 1.00 84.44 214 PHE A O 1
ATOM 1676 N N . PRO A 1 215 ? 8.561 5.733 -8.743 1.00 88.31 215 PRO A N 1
ATOM 1677 C CA . PRO A 1 215 ? 9.941 5.266 -8.877 1.00 88.31 215 PRO A CA 1
ATOM 1678 C C . PRO A 1 215 ? 10.190 4.539 -10.202 1.00 88.31 215 PRO A C 1
ATOM 1680 O O . PRO A 1 215 ? 11.280 4.648 -10.766 1.00 88.31 215 PRO A O 1
ATOM 1683 N N . ILE A 1 216 ? 9.182 3.829 -10.720 1.00 91.81 216 ILE A N 1
ATOM 1684 C CA . ILE A 1 216 ? 9.273 3.107 -11.993 1.00 91.81 216 ILE A CA 1
ATOM 1685 C C . ILE A 1 216 ? 9.444 4.102 -13.143 1.00 91.81 216 ILE A C 1
ATOM 1687 O O . ILE A 1 216 ? 10.401 3.983 -13.909 1.00 91.81 216 ILE A O 1
ATOM 1691 N N . ILE A 1 217 ? 8.578 5.115 -13.238 1.00 87.81 217 ILE A N 1
ATOM 1692 C CA . ILE A 1 217 ? 8.641 6.146 -14.284 1.00 87.81 217 ILE A CA 1
ATOM 1693 C C . ILE A 1 217 ? 9.961 6.918 -14.198 1.00 87.81 217 ILE A C 1
ATOM 1695 O O . ILE A 1 217 ? 10.647 7.061 -15.211 1.00 87.81 217 ILE A O 1
ATOM 1699 N N . GLN A 1 218 ? 10.353 7.369 -13.001 1.00 84.00 218 GLN A N 1
ATOM 1700 C CA . GLN A 1 218 ? 11.571 8.160 -12.811 1.00 84.00 218 GLN A CA 1
ATOM 1701 C C . GLN A 1 218 ? 12.825 7.400 -13.255 1.00 84.00 218 GLN A C 1
ATOM 1703 O O . GLN A 1 218 ? 13.663 7.948 -13.979 1.00 84.00 218 GLN A O 1
ATOM 1708 N N . ASN A 1 219 ? 12.962 6.140 -12.840 1.00 88.88 219 ASN A N 1
ATOM 1709 C CA . ASN A 1 219 ? 14.132 5.351 -13.205 1.00 88.88 219 ASN A CA 1
ATOM 1710 C C . ASN A 1 219 ? 14.089 4.912 -14.672 1.00 88.88 219 ASN A C 1
ATOM 1712 O O . ASN A 1 219 ? 15.126 4.920 -15.326 1.00 88.88 219 ASN A O 1
ATOM 1716 N N . THR A 1 220 ? 12.909 4.621 -15.226 1.00 90.31 220 THR A N 1
ATOM 1717 C CA . THR A 1 220 ? 12.758 4.342 -16.665 1.00 90.31 220 THR A CA 1
ATOM 1718 C C . THR A 1 220 ? 13.206 5.538 -17.501 1.00 90.31 220 THR A C 1
ATOM 1720 O O . THR A 1 220 ? 14.010 5.389 -18.419 1.00 90.31 220 THR A O 1
ATOM 1723 N N . TYR A 1 221 ? 12.746 6.741 -17.150 1.00 85.94 221 TYR A N 1
ATOM 1724 C CA . TYR A 1 221 ? 13.153 7.976 -17.814 1.00 85.94 221 TYR A CA 1
ATOM 1725 C C . TYR A 1 221 ? 14.663 8.216 -17.694 1.00 85.94 221 TYR A C 1
ATOM 1727 O O . TYR A 1 221 ? 15.325 8.512 -18.688 1.00 85.94 221 TYR A O 1
ATOM 1735 N N . THR A 1 222 ? 15.215 8.026 -16.492 1.00 82.75 222 THR A N 1
ATOM 1736 C CA . THR A 1 222 ? 16.657 8.142 -16.238 1.00 82.75 222 THR A CA 1
ATOM 1737 C C . THR A 1 222 ? 17.452 7.161 -17.100 1.00 82.75 222 THR A C 1
ATOM 1739 O O . THR A 1 222 ? 18.408 7.569 -17.753 1.00 82.75 222 THR A O 1
ATOM 1742 N N . GLY A 1 223 ? 17.031 5.895 -17.166 1.00 87.69 223 GLY A N 1
ATOM 1743 C CA . GLY A 1 223 ? 17.690 4.868 -17.971 1.00 87.69 223 GLY A CA 1
ATOM 1744 C C . GLY A 1 223 ? 17.695 5.194 -19.463 1.00 87.69 223 GLY A C 1
ATOM 1745 O O . GLY A 1 223 ? 18.721 5.035 -20.115 1.00 87.69 223 GLY A O 1
ATOM 1746 N N . LEU A 1 224 ? 16.586 5.718 -19.995 1.00 87.50 224 LEU A N 1
ATOM 1747 C CA . LEU A 1 224 ? 16.500 6.130 -21.400 1.00 87.50 224 LEU A CA 1
ATOM 1748 C C . LEU A 1 224 ? 17.360 7.367 -21.707 1.00 87.50 224 LEU A C 1
ATOM 1750 O O . LEU A 1 224 ? 17.986 7.427 -22.761 1.00 87.50 224 LEU A O 1
ATOM 1754 N N . GLN A 1 225 ? 17.427 8.337 -20.791 1.00 83.00 225 GLN A N 1
ATOM 1755 C CA . GLN A 1 225 ? 18.248 9.547 -20.951 1.00 83.00 225 GLN A CA 1
ATOM 1756 C C . GLN A 1 225 ? 19.756 9.278 -20.854 1.00 83.00 225 GLN A C 1
ATOM 1758 O O . GLN A 1 225 ? 20.549 10.039 -21.406 1.00 83.00 225 GLN A O 1
ATOM 1763 N N . GLN A 1 226 ? 20.160 8.213 -20.158 1.00 81.19 226 GLN A N 1
ATOM 1764 C CA . GLN A 1 226 ? 21.568 7.825 -20.033 1.00 81.19 226 GLN A CA 1
ATOM 1765 C C . GLN A 1 226 ? 22.114 7.076 -21.255 1.00 81.19 226 GLN A C 1
ATOM 1767 O O . GLN A 1 226 ? 23.322 6.857 -21.348 1.00 81.19 226 GLN A O 1
ATOM 1772 N N . ILE A 1 227 ? 21.258 6.695 -22.206 1.00 86.69 227 ILE A N 1
ATOM 1773 C CA . ILE A 1 227 ? 21.705 6.060 -23.445 1.00 86.69 227 ILE A CA 1
ATOM 1774 C C . ILE A 1 227 ? 22.584 7.041 -24.223 1.00 86.69 227 ILE A C 1
ATOM 1776 O O . ILE A 1 227 ? 22.212 8.194 -24.440 1.00 86.69 227 ILE A O 1
ATOM 1780 N N . ASN A 1 228 ? 23.747 6.560 -24.673 1.00 86.00 228 ASN A N 1
ATOM 1781 C CA . ASN A 1 228 ? 24.689 7.368 -25.436 1.00 86.00 228 ASN A CA 1
ATOM 1782 C C . ASN A 1 228 ? 23.994 7.989 -26.678 1.00 86.00 228 ASN A C 1
ATOM 1784 O O . ASN A 1 228 ? 23.482 7.241 -27.520 1.00 86.00 228 ASN A O 1
ATOM 1788 N N . PRO A 1 229 ? 23.994 9.329 -26.828 1.00 83.81 229 PRO A N 1
ATOM 1789 C CA . PRO A 1 229 ? 23.383 10.026 -27.962 1.00 83.81 229 PRO A CA 1
ATOM 1790 C C . PRO A 1 229 ? 23.865 9.542 -29.332 1.00 83.81 229 PRO A C 1
ATOM 1792 O O . PRO A 1 229 ? 23.063 9.489 -30.265 1.00 83.81 229 PRO A O 1
ATOM 1795 N N . SER A 1 230 ? 25.125 9.123 -29.452 1.00 85.19 230 SER A N 1
ATOM 1796 C CA . SER A 1 230 ? 25.693 8.623 -30.708 1.00 85.19 230 SER A CA 1
ATOM 1797 C C . SER A 1 230 ? 25.006 7.336 -31.178 1.00 85.19 230 SER A C 1
ATOM 1799 O O . SER A 1 230 ? 24.849 7.123 -32.376 1.00 85.19 230 SER A O 1
ATOM 1801 N N . LEU A 1 231 ? 24.492 6.507 -30.256 1.00 89.75 231 LEU A N 1
ATOM 1802 C CA . LEU A 1 231 ? 23.682 5.329 -30.606 1.00 89.75 231 LEU A CA 1
ATOM 1803 C C . LEU A 1 231 ? 22.299 5.718 -31.146 1.00 89.75 231 LEU A C 1
ATOM 1805 O O . LEU A 1 231 ? 21.769 5.050 -32.035 1.00 89.75 231 LEU A O 1
ATOM 1809 N N . ILE A 1 232 ? 21.712 6.799 -30.625 1.00 88.56 232 ILE A N 1
ATOM 1810 C CA . ILE A 1 232 ? 20.426 7.330 -31.099 1.00 88.56 232 ILE A CA 1
ATOM 1811 C C . ILE A 1 232 ? 20.585 7.935 -32.495 1.00 88.56 232 ILE A C 1
ATOM 1813 O O . ILE A 1 232 ? 19.745 7.695 -33.369 1.00 88.56 232 ILE A O 1
ATOM 1817 N N . GLU A 1 233 ? 21.665 8.686 -32.714 1.00 87.75 233 GLU A N 1
ATOM 1818 C CA . GLU A 1 233 ? 22.017 9.218 -34.029 1.00 87.75 233 GLU A CA 1
ATOM 1819 C C . GLU A 1 233 ? 22.232 8.078 -35.028 1.00 87.75 233 GLU A C 1
ATOM 1821 O O . GLU A 1 233 ? 21.591 8.067 -36.078 1.00 87.75 233 GLU A O 1
ATOM 1826 N N . ALA A 1 234 ? 23.015 7.060 -34.657 1.00 89.38 234 ALA A N 1
ATOM 1827 C CA . ALA A 1 234 ? 23.265 5.893 -35.496 1.00 89.38 234 ALA A CA 1
ATOM 1828 C C . ALA A 1 234 ? 21.980 5.151 -35.876 1.00 89.38 234 ALA A C 1
ATOM 1830 O O . ALA A 1 234 ? 21.723 4.892 -37.050 1.00 89.38 234 ALA A O 1
ATOM 1831 N N . ALA A 1 235 ? 21.120 4.862 -34.897 1.00 91.69 235 ALA A N 1
ATOM 1832 C CA . ALA A 1 235 ? 19.830 4.229 -35.149 1.00 91.69 235 ALA A CA 1
ATOM 1833 C C . ALA A 1 235 ? 18.968 5.044 -36.126 1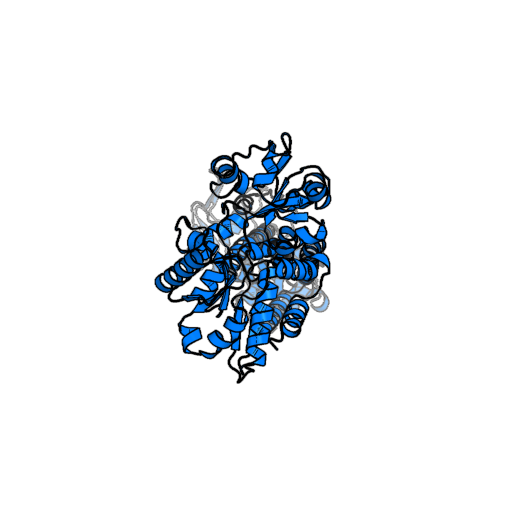.00 91.69 235 ALA A C 1
ATOM 1835 O O . ALA A 1 235 ? 18.334 4.479 -37.020 1.00 91.69 235 ALA A O 1
ATOM 1836 N N . THR A 1 236 ? 18.977 6.371 -35.980 1.00 89.75 236 THR A N 1
ATOM 1837 C CA . THR A 1 236 ? 18.251 7.283 -36.869 1.00 89.75 236 THR A CA 1
ATOM 1838 C C . THR A 1 236 ? 18.843 7.255 -38.276 1.00 89.75 236 THR A C 1
ATOM 1840 O O . THR A 1 236 ? 18.078 7.139 -39.233 1.00 89.75 236 THR A O 1
ATOM 1843 N N . ALA A 1 237 ? 20.173 7.275 -38.395 1.00 89.75 237 ALA A N 1
ATOM 1844 C CA . ALA A 1 237 ? 20.919 7.252 -39.653 1.00 89.75 237 ALA A CA 1
ATOM 1845 C C . ALA A 1 237 ? 20.684 5.967 -40.460 1.00 89.75 237 ALA A C 1
ATOM 1847 O O . ALA A 1 237 ? 20.599 6.002 -41.687 1.00 89.75 237 ALA A O 1
ATOM 1848 N N . PHE A 1 238 ? 20.529 4.836 -39.765 1.00 91.69 238 PHE A N 1
ATOM 1849 C CA . PHE A 1 238 ? 20.246 3.528 -40.368 1.00 91.69 238 PHE A CA 1
ATOM 1850 C C . PHE A 1 238 ? 18.762 3.309 -40.694 1.00 91.69 238 PHE A C 1
ATOM 1852 O O . PHE A 1 238 ? 18.393 2.247 -41.190 1.00 91.69 238 PHE A O 1
ATOM 1859 N N . GLY A 1 239 ? 17.896 4.288 -40.411 1.00 90.19 239 GLY A N 1
ATOM 1860 C CA . GLY A 1 239 ? 16.468 4.211 -40.723 1.00 90.19 239 GLY A CA 1
ATOM 1861 C C . GLY A 1 239 ? 15.633 3.419 -39.711 1.00 90.19 239 GLY A C 1
ATOM 1862 O O . GLY A 1 239 ? 14.562 2.925 -40.072 1.00 90.19 239 GLY A O 1
ATOM 1863 N N . MET A 1 240 ? 16.086 3.275 -38.456 1.00 93.00 240 MET A N 1
ATOM 1864 C CA . MET A 1 240 ? 15.262 2.645 -37.417 1.00 93.00 240 MET A CA 1
ATOM 1865 C C . MET A 1 240 ? 14.069 3.530 -37.071 1.00 93.00 240 MET A C 1
ATOM 1867 O O . MET A 1 240 ? 14.219 4.717 -36.769 1.00 93.00 240 MET A O 1
ATOM 1871 N N . ASN A 1 241 ? 12.880 2.933 -37.031 1.00 90.00 241 ASN A N 1
ATOM 1872 C CA . ASN A 1 241 ? 11.714 3.592 -36.456 1.00 90.00 241 ASN A CA 1
ATOM 1873 C C . ASN A 1 241 ? 11.746 3.533 -34.913 1.00 90.00 241 ASN A C 1
ATOM 1875 O O . ASN A 1 241 ? 12.526 2.796 -34.306 1.00 90.00 241 ASN A O 1
ATOM 1879 N N . ARG A 1 242 ? 10.865 4.301 -34.254 1.00 89.50 242 ARG A N 1
ATOM 1880 C CA . ARG A 1 242 ? 10.811 4.392 -32.780 1.00 89.50 242 ARG A CA 1
ATOM 1881 C C . ARG A 1 242 ? 10.643 3.030 -32.098 1.00 89.50 242 ARG A C 1
ATOM 1883 O O . ARG A 1 242 ? 11.246 2.793 -31.060 1.00 89.50 242 ARG A O 1
ATOM 1890 N N . ARG A 1 243 ? 9.842 2.130 -32.679 1.00 90.19 243 ARG A N 1
ATOM 1891 C CA . ARG A 1 243 ? 9.578 0.800 -32.112 1.00 90.19 243 ARG A CA 1
ATOM 1892 C C . ARG A 1 243 ? 10.786 -0.123 -32.255 1.00 90.19 243 ARG A C 1
ATOM 1894 O O . ARG A 1 243 ? 11.112 -0.836 -31.312 1.00 90.19 243 ARG A O 1
ATOM 1901 N N . GLU A 1 244 ? 11.448 -0.107 -33.409 1.00 91.25 244 GLU A N 1
ATOM 1902 C CA . GLU A 1 244 ? 12.686 -0.856 -33.647 1.00 91.25 244 GLU A CA 1
ATOM 1903 C C . GLU A 1 244 ? 13.781 -0.396 -32.686 1.00 91.25 244 GLU A C 1
ATOM 1905 O O . GLU A 1 244 ? 14.395 -1.234 -32.034 1.00 91.25 244 GLU A O 1
ATOM 1910 N N . ARG A 1 245 ? 13.964 0.920 -32.536 1.00 92.56 245 ARG A N 1
ATOM 1911 C CA . ARG A 1 245 ? 14.931 1.520 -31.609 1.00 92.56 245 ARG A CA 1
ATOM 1912 C C . ARG A 1 245 ? 14.683 1.075 -30.164 1.00 92.56 245 ARG A C 1
ATOM 1914 O O . ARG A 1 245 ? 15.589 0.536 -29.521 1.00 92.56 245 ARG A O 1
ATOM 1921 N N . LEU A 1 246 ? 13.428 1.197 -29.719 1.00 91.31 246 LEU A N 1
ATOM 1922 C CA . LEU A 1 246 ? 12.992 0.807 -28.381 1.00 91.31 246 LEU A CA 1
ATOM 1923 C C . LEU A 1 246 ? 13.274 -0.670 -28.099 1.00 91.31 246 LEU A C 1
ATOM 1925 O O . LEU A 1 246 ? 13.891 -1.009 -27.091 1.00 91.31 246 LEU A O 1
ATOM 1929 N N . MET A 1 247 ? 12.838 -1.551 -29.001 1.00 88.75 247 MET A N 1
ATOM 1930 C CA . MET A 1 247 ? 12.915 -2.999 -28.798 1.00 88.75 247 MET A CA 1
ATOM 1931 C C . MET A 1 247 ? 14.322 -3.568 -29.006 1.00 88.75 247 MET A C 1
ATOM 1933 O O . MET A 1 247 ? 14.660 -4.571 -28.380 1.00 88.75 247 MET A O 1
ATOM 1937 N N . LYS A 1 248 ? 15.133 -2.974 -29.891 1.00 88.44 248 LYS A N 1
ATOM 1938 C CA . LYS A 1 248 ? 16.451 -3.514 -30.255 1.00 88.44 248 LYS A CA 1
ATOM 1939 C C . LYS A 1 248 ? 17.562 -3.113 -29.294 1.00 88.44 248 LYS A C 1
ATOM 1941 O O . LYS A 1 248 ? 18.451 -3.932 -29.073 1.00 88.44 248 LYS A O 1
ATOM 1946 N N . PHE A 1 249 ? 17.549 -1.897 -28.740 1.00 90.19 249 PHE A N 1
ATOM 1947 C CA . PHE A 1 249 ? 18.587 -1.504 -27.780 1.00 90.19 249 PHE A CA 1
ATOM 1948 C C . PHE A 1 249 ? 18.120 -0.590 -26.649 1.00 90.19 249 PHE A C 1
ATOM 1950 O O . PHE A 1 249 ? 18.617 -0.777 -25.544 1.00 90.19 249 PHE A O 1
ATOM 1957 N N . GLU A 1 250 ? 17.182 0.350 -26.843 1.00 92.12 250 GLU A N 1
ATOM 1958 C CA . GLU A 1 250 ? 16.885 1.309 -25.760 1.00 92.12 250 GLU A CA 1
ATOM 1959 C C . GLU A 1 250 ? 16.344 0.611 -24.511 1.00 92.12 250 GLU A C 1
ATOM 1961 O O . GLU A 1 250 ? 16.826 0.871 -23.411 1.00 92.12 250 GLU A O 1
ATOM 1966 N N . LEU A 1 251 ? 15.405 -0.328 -24.677 1.00 90.19 251 LEU A N 1
ATOM 1967 C CA . LEU A 1 251 ? 14.876 -1.097 -23.555 1.00 90.19 251 LEU A CA 1
ATOM 1968 C C . LEU A 1 251 ? 15.989 -1.908 -22.888 1.00 90.19 251 LEU A C 1
ATOM 1970 O O . LEU A 1 251 ? 16.137 -1.843 -21.675 1.00 90.19 251 LEU A O 1
ATOM 1974 N N . ALA A 1 252 ? 16.800 -2.622 -23.673 1.00 87.88 252 ALA A N 1
ATOM 1975 C CA . ALA A 1 252 ? 17.877 -3.465 -23.157 1.00 87.88 252 ALA A CA 1
ATOM 1976 C C . ALA A 1 252 ? 18.913 -2.671 -22.343 1.00 87.88 252 ALA A C 1
ATOM 1978 O O . ALA A 1 252 ? 19.348 -3.147 -21.296 1.00 87.88 252 ALA A O 1
ATOM 1979 N N . LEU A 1 253 ? 19.276 -1.464 -22.791 1.00 88.31 253 LEU A N 1
ATOM 1980 C CA . LEU A 1 253 ? 20.225 -0.596 -22.088 1.00 88.31 253 LEU A CA 1
ATOM 1981 C C . LEU A 1 253 ? 19.599 0.110 -20.878 1.00 88.31 253 LEU A C 1
ATOM 1983 O O . LEU A 1 253 ? 20.287 0.330 -19.884 1.00 88.31 253 LEU A O 1
ATOM 1987 N N . ALA A 1 254 ? 18.302 0.422 -20.924 1.00 91.44 254 ALA A N 1
ATOM 1988 C CA . ALA A 1 254 ? 17.586 1.028 -19.803 1.00 91.44 254 ALA A CA 1
ATOM 1989 C C . ALA A 1 254 ? 17.132 0.009 -18.738 1.00 91.44 254 ALA A C 1
ATOM 1991 O O . ALA A 1 254 ? 16.811 0.414 -17.620 1.00 91.44 254 ALA A O 1
ATOM 1992 N N . MET A 1 255 ? 17.112 -1.298 -19.042 1.00 88.62 255 MET A N 1
ATOM 1993 C CA . MET A 1 255 ? 16.588 -2.349 -18.154 1.00 88.62 255 MET A CA 1
ATOM 1994 C C . MET A 1 255 ? 17.124 -2.301 -16.714 1.00 88.62 255 MET A C 1
ATOM 1996 O O . MET A 1 255 ? 16.295 -2.382 -15.807 1.00 88.62 255 MET A O 1
ATOM 2000 N N . PRO A 1 256 ? 18.439 -2.138 -16.452 1.00 87.69 256 PRO A N 1
ATOM 2001 C CA . PRO A 1 256 ? 18.947 -2.083 -15.079 1.00 87.69 256 PRO A CA 1
ATOM 2002 C C . PRO A 1 256 ? 18.293 -0.965 -14.257 1.00 87.69 256 PRO A C 1
ATOM 2004 O O . PRO A 1 256 ? 17.899 -1.177 -13.111 1.00 87.69 256 PRO A O 1
ATOM 2007 N N . PHE A 1 257 ? 18.072 0.202 -14.872 1.00 89.75 257 PHE A N 1
ATOM 2008 C CA . PHE A 1 257 ? 17.368 1.316 -14.239 1.00 89.75 257 PHE A CA 1
ATOM 2009 C C . PHE A 1 257 ? 15.887 1.000 -14.033 1.00 89.75 257 PHE A C 1
ATOM 2011 O O . PHE A 1 257 ? 15.360 1.225 -12.947 1.00 89.75 257 PHE A O 1
ATOM 2018 N N . ILE A 1 258 ? 15.211 0.428 -15.033 1.00 91.62 258 ILE A N 1
ATOM 2019 C CA . ILE A 1 258 ? 13.793 0.048 -14.920 1.00 91.62 258 ILE A CA 1
ATOM 2020 C C . ILE A 1 258 ? 13.592 -0.928 -13.751 1.00 91.62 258 ILE A C 1
ATOM 2022 O O . ILE A 1 258 ? 12.718 -0.708 -12.911 1.00 91.62 258 ILE A O 1
ATOM 2026 N N . ILE A 1 259 ? 14.435 -1.962 -13.643 1.00 89.50 259 ILE A N 1
ATOM 2027 C CA . ILE A 1 259 ? 14.377 -2.934 -12.543 1.00 89.50 259 ILE A CA 1
ATOM 2028 C C . ILE A 1 259 ? 14.714 -2.279 -11.200 1.00 89.50 259 ILE A C 1
ATOM 2030 O O . ILE A 1 259 ? 14.022 -2.539 -10.215 1.00 89.50 259 ILE A O 1
ATOM 2034 N N . ALA A 1 260 ? 15.696 -1.373 -11.148 1.00 88.88 260 ALA A N 1
ATOM 2035 C CA . ALA A 1 260 ? 15.972 -0.591 -9.942 1.00 88.88 260 ALA A CA 1
ATOM 2036 C C . ALA A 1 260 ? 14.762 0.265 -9.511 1.00 88.88 260 ALA A C 1
ATOM 2038 O O . ALA A 1 260 ? 14.467 0.360 -8.316 1.00 88.88 260 ALA A O 1
ATOM 2039 N N . GLY A 1 261 ? 14.019 0.831 -10.467 1.00 91.38 261 GLY A N 1
ATOM 2040 C CA . GLY A 1 261 ? 12.762 1.541 -10.222 1.00 91.38 261 GLY A CA 1
ATOM 2041 C C . GLY A 1 261 ? 11.665 0.638 -9.664 1.00 91.38 261 GLY A C 1
ATOM 2042 O O . GLY A 1 261 ? 11.034 0.991 -8.668 1.00 91.38 261 GLY A O 1
ATOM 2043 N N . ILE A 1 262 ? 11.480 -0.547 -10.252 1.00 92.31 262 ILE A N 1
ATOM 2044 C CA . ILE A 1 262 ? 10.523 -1.561 -9.775 1.00 92.31 262 ILE A CA 1
ATOM 2045 C C . ILE A 1 262 ? 10.889 -2.034 -8.362 1.00 92.31 262 ILE A C 1
ATOM 2047 O O . ILE A 1 262 ? 10.009 -2.137 -7.512 1.00 92.31 262 ILE A O 1
ATOM 2051 N N . ARG A 1 263 ? 12.177 -2.248 -8.068 1.00 91.19 263 ARG A N 1
ATOM 2052 C CA . ARG A 1 263 ? 12.659 -2.618 -6.727 1.00 91.19 263 ARG A CA 1
ATOM 2053 C C . ARG A 1 263 ? 12.349 -1.541 -5.692 1.00 91.19 263 ARG A C 1
ATOM 2055 O O . ARG A 1 263 ? 11.774 -1.849 -4.651 1.00 91.19 263 ARG A O 1
ATOM 2062 N N . THR A 1 264 ? 12.695 -0.288 -5.985 1.00 90.56 264 THR A N 1
ATOM 2063 C CA . THR A 1 264 ? 12.403 0.853 -5.099 1.00 90.56 264 THR A CA 1
ATOM 2064 C C . THR A 1 264 ? 10.900 0.988 -4.856 1.00 90.56 264 THR A C 1
ATOM 2066 O O . THR A 1 264 ? 10.467 1.169 -3.719 1.00 90.56 264 THR A O 1
ATOM 2069 N N . SER A 1 265 ? 10.102 0.838 -5.915 1.00 92.62 265 SER A N 1
ATOM 2070 C CA . SER A 1 265 ? 8.642 0.839 -5.847 1.00 92.62 265 SER A CA 1
ATOM 2071 C C . SER A 1 265 ? 8.099 -0.278 -4.952 1.00 92.62 265 SER A C 1
ATOM 2073 O O . SER A 1 265 ? 7.328 0.004 -4.041 1.00 92.62 265 SER A O 1
ATOM 2075 N N . ALA A 1 266 ? 8.555 -1.520 -5.130 1.00 92.12 266 ALA A N 1
ATOM 2076 C CA . ALA A 1 266 ? 8.102 -2.662 -4.340 1.00 92.12 266 ALA A CA 1
ATOM 2077 C C . ALA A 1 266 ? 8.372 -2.482 -2.837 1.00 92.12 266 ALA A C 1
ATOM 2079 O O . ALA A 1 266 ? 7.472 -2.684 -2.024 1.00 92.12 266 ALA A O 1
ATOM 2080 N N . VAL A 1 267 ? 9.580 -2.046 -2.462 1.00 91.19 267 VAL A N 1
ATOM 2081 C CA . VAL A 1 267 ? 9.937 -1.786 -1.054 1.00 91.19 267 VAL A CA 1
ATOM 2082 C C . VAL A 1 267 ? 9.056 -0.684 -0.461 1.00 91.19 267 VAL A C 1
ATOM 2084 O O . VAL A 1 267 ? 8.530 -0.834 0.643 1.00 91.19 267 VAL A O 1
ATOM 2087 N N . MET A 1 268 ? 8.848 0.402 -1.211 1.00 90.06 268 MET A N 1
ATOM 2088 C CA . MET A 1 268 ? 8.002 1.514 -0.781 1.00 90.06 268 MET A CA 1
ATOM 2089 C C . MET A 1 268 ? 6.530 1.100 -0.633 1.00 90.06 268 MET A C 1
ATOM 2091 O O . MET A 1 268 ? 5.900 1.453 0.365 1.00 90.06 268 MET A O 1
ATOM 2095 N N . ILE A 1 269 ? 5.983 0.335 -1.585 1.00 92.12 269 ILE A N 1
ATOM 2096 C CA . ILE A 1 269 ? 4.611 -0.193 -1.526 1.00 92.12 269 ILE A CA 1
ATOM 2097 C C . ILE A 1 269 ? 4.446 -1.105 -0.314 1.00 92.12 269 ILE A C 1
ATOM 2099 O O . ILE A 1 269 ? 3.477 -0.935 0.409 1.00 92.12 269 ILE A O 1
ATOM 2103 N N . ILE A 1 270 ? 5.372 -2.031 -0.046 1.00 91.94 270 ILE A N 1
ATOM 2104 C CA . ILE A 1 270 ? 5.260 -2.938 1.111 1.00 91.94 270 ILE A CA 1
ATOM 2105 C C . ILE A 1 270 ? 5.217 -2.141 2.421 1.00 91.94 270 ILE A C 1
ATOM 2107 O O . ILE A 1 270 ? 4.363 -2.401 3.266 1.00 91.94 270 ILE A O 1
ATOM 2111 N N . GLY A 1 271 ? 6.079 -1.129 2.566 1.00 88.88 271 GLY A N 1
ATOM 2112 C CA . GLY A 1 271 ? 6.064 -0.248 3.735 1.00 88.88 271 GLY A CA 1
ATOM 2113 C C . GLY A 1 271 ? 4.760 0.545 3.860 1.00 88.88 271 GLY A C 1
ATOM 2114 O O . GLY A 1 271 ? 4.122 0.536 4.909 1.00 88.88 271 GLY A O 1
ATOM 2115 N N . THR A 1 272 ? 4.325 1.200 2.782 1.00 88.81 272 THR A N 1
ATOM 2116 C CA . THR A 1 272 ? 3.117 2.049 2.782 1.00 88.81 272 THR A CA 1
ATOM 2117 C C . THR A 1 272 ? 1.810 1.262 2.829 1.00 88.81 272 THR A C 1
ATOM 2119 O O . THR A 1 272 ? 0.827 1.763 3.369 1.00 88.81 272 THR A O 1
ATOM 2122 N N . ALA A 1 273 ? 1.787 0.019 2.346 1.00 90.31 273 ALA A N 1
ATOM 2123 C CA . ALA A 1 273 ? 0.626 -0.864 2.400 1.00 90.31 273 ALA A CA 1
ATOM 2124 C C . ALA A 1 273 ? 0.220 -1.200 3.836 1.00 90.31 273 ALA A C 1
ATOM 2126 O O . ALA A 1 273 ? -0.948 -1.487 4.083 1.00 90.31 273 ALA A O 1
ATOM 2127 N N . THR A 1 274 ? 1.138 -1.097 4.802 1.00 89.25 274 THR A N 1
ATOM 2128 C CA . THR A 1 274 ? 0.795 -1.245 6.225 1.00 89.25 274 THR A CA 1
ATOM 2129 C C . THR A 1 274 ? -0.237 -0.209 6.686 1.00 89.25 274 THR A C 1
ATOM 2131 O O . THR A 1 274 ? -1.076 -0.518 7.528 1.00 89.25 274 THR A O 1
ATOM 2134 N N . LEU A 1 275 ? -0.262 0.981 6.074 1.00 84.31 275 LEU A N 1
ATOM 2135 C CA . LEU A 1 275 ? -1.244 2.028 6.369 1.00 84.31 275 LEU A CA 1
ATOM 2136 C C . LEU A 1 275 ? -2.640 1.703 5.827 1.00 84.31 275 LEU A C 1
ATOM 2138 O O . LEU A 1 275 ? -3.617 2.280 6.291 1.00 84.31 275 LEU A O 1
ATOM 2142 N N . ALA A 1 276 ? -2.767 0.764 4.885 1.00 85.62 276 ALA A N 1
ATOM 2143 C CA . ALA A 1 276 ? -4.062 0.341 4.357 1.00 85.62 276 ALA A CA 1
ATOM 2144 C C . ALA A 1 276 ? -4.952 -0.306 5.439 1.00 85.62 276 ALA A C 1
ATOM 2146 O O . ALA A 1 276 ? -6.181 -0.268 5.343 1.00 85.62 276 ALA A O 1
ATOM 2147 N N . ALA A 1 277 ? -4.343 -0.839 6.503 1.00 83.38 277 ALA A N 1
ATOM 2148 C CA . ALA A 1 277 ? -5.049 -1.340 7.679 1.00 83.38 277 ALA A CA 1
ATOM 2149 C C . ALA A 1 277 ? -5.920 -0.263 8.352 1.00 83.38 277 ALA A C 1
ATOM 2151 O O . ALA A 1 277 ? -7.009 -0.578 8.825 1.00 83.38 277 ALA A O 1
ATOM 2152 N N . LEU A 1 278 ? -5.502 1.011 8.314 1.00 77.25 278 LEU A N 1
ATOM 2153 C CA . LEU A 1 278 ? -6.257 2.137 8.886 1.00 77.25 278 LEU A CA 1
ATOM 2154 C C . LEU A 1 278 ? -7.627 2.338 8.232 1.00 77.25 278 LEU A C 1
ATOM 2156 O O . LEU A 1 278 ? -8.513 2.928 8.836 1.00 77.25 278 LEU A O 1
ATOM 2160 N N . ILE A 1 279 ? -7.798 1.857 7.001 1.00 75.25 279 ILE A N 1
ATOM 2161 C CA . ILE A 1 279 ? -9.048 1.966 6.247 1.00 75.25 279 ILE A CA 1
ATOM 2162 C C . ILE A 1 279 ? -9.687 0.595 6.000 1.00 75.25 279 ILE A C 1
ATOM 2164 O O . ILE A 1 279 ? -10.411 0.411 5.023 1.00 75.25 279 ILE A O 1
ATOM 2168 N N . GLY A 1 280 ? -9.385 -0.396 6.843 1.00 66.81 280 GLY A N 1
ATOM 2169 C CA . GLY A 1 280 ? -10.025 -1.712 6.790 1.00 66.81 280 GLY A CA 1
ATOM 2170 C C . GLY A 1 280 ? -9.642 -2.562 5.573 1.00 66.81 280 GLY A C 1
ATOM 2171 O O . GLY A 1 280 ? -10.384 -3.470 5.202 1.00 66.81 280 GLY A O 1
ATOM 2172 N N . ALA A 1 281 ? -8.508 -2.285 4.916 1.00 76.31 281 ALA A N 1
ATOM 2173 C CA . ALA A 1 281 ? -7.996 -3.148 3.846 1.00 76.31 281 ALA A CA 1
ATOM 2174 C C . ALA A 1 281 ? -7.375 -4.458 4.376 1.00 76.31 281 ALA A C 1
ATOM 2176 O O . ALA A 1 281 ? -7.239 -5.416 3.616 1.00 76.31 281 ALA A O 1
ATOM 2177 N N . GLY A 1 282 ? -7.021 -4.507 5.666 1.00 77.12 282 GLY A N 1
ATOM 2178 C CA . GLY A 1 282 ? -6.404 -5.665 6.316 1.00 77.12 282 GLY A CA 1
ATOM 2179 C C . GLY A 1 282 ? -4.889 -5.782 6.092 1.00 77.12 282 GLY A C 1
ATOM 2180 O O . GLY A 1 282 ? -4.210 -4.818 5.740 1.00 77.12 282 GLY A O 1
ATOM 2181 N N . GLY A 1 283 ? -4.357 -6.994 6.288 1.00 84.31 283 GLY A N 1
ATOM 2182 C CA . GLY A 1 283 ? -2.950 -7.343 6.051 1.00 84.31 283 GLY A CA 1
ATOM 2183 C C . GLY A 1 283 ? -2.046 -7.216 7.283 1.00 84.31 283 GLY A C 1
ATOM 2184 O O . GLY A 1 283 ? -2.518 -7.070 8.407 1.00 84.31 283 GLY A O 1
ATOM 2185 N N . LEU A 1 284 ? -0.723 -7.263 7.073 1.00 86.50 284 LEU A N 1
ATOM 2186 C CA . LEU A 1 284 ? 0.277 -7.179 8.155 1.00 86.50 284 LEU A CA 1
ATOM 2187 C C . LEU A 1 284 ? 0.200 -5.863 8.948 1.00 86.50 284 LEU A C 1
ATOM 2189 O O . LEU A 1 284 ? 0.578 -5.823 10.117 1.00 86.50 284 LEU A O 1
ATOM 2193 N N . GLY A 1 285 ? -0.340 -4.805 8.334 1.00 87.00 285 GLY A N 1
ATOM 2194 C CA . GLY A 1 285 ? -0.613 -3.534 9.001 1.00 87.00 285 GLY A CA 1
ATOM 2195 C C . GLY A 1 285 ? -1.596 -3.652 10.167 1.00 87.00 285 GLY A C 1
ATOM 2196 O O . GLY A 1 285 ? -1.487 -2.877 11.113 1.00 87.00 285 GLY A O 1
ATOM 2197 N N . ASN A 1 286 ? -2.495 -4.649 10.169 1.00 84.19 286 ASN A N 1
ATOM 2198 C CA . ASN A 1 286 ? -3.428 -4.851 11.280 1.00 84.19 286 ASN A CA 1
ATOM 2199 C C . ASN A 1 286 ? -2.690 -5.117 12.592 1.00 84.19 286 ASN A C 1
ATOM 2201 O O . ASN A 1 286 ? -3.103 -4.590 13.615 1.00 84.19 286 ASN A O 1
ATOM 2205 N N . PHE A 1 287 ? -1.585 -5.868 12.577 1.00 86.69 287 PHE A N 1
ATOM 2206 C CA . PHE A 1 287 ? -0.790 -6.104 13.787 1.00 86.69 287 PHE A CA 1
ATOM 2207 C C . PHE A 1 287 ? -0.188 -4.807 14.334 1.00 86.69 287 PHE A C 1
ATOM 2209 O O . PHE A 1 287 ? -0.171 -4.602 15.542 1.00 86.69 287 PHE A O 1
ATOM 2216 N N . ILE A 1 288 ? 0.236 -3.903 13.445 1.00 89.44 288 ILE A N 1
ATOM 2217 C CA . ILE A 1 288 ? 0.774 -2.595 13.833 1.00 89.44 288 ILE A CA 1
ATOM 2218 C C . ILE A 1 288 ? -0.330 -1.738 14.457 1.00 89.44 288 ILE A C 1
ATOM 2220 O O . ILE A 1 288 ? -0.144 -1.215 15.550 1.00 89.44 288 ILE A O 1
ATOM 2224 N N . ILE A 1 289 ? -1.489 -1.624 13.802 1.00 83.94 289 ILE A N 1
ATOM 2225 C CA . ILE A 1 289 ? -2.605 -0.809 14.305 1.00 83.94 289 ILE A CA 1
ATOM 2226 C C . ILE A 1 289 ? -3.175 -1.377 15.608 1.00 83.94 289 ILE A C 1
ATOM 2228 O O . ILE A 1 289 ? -3.404 -0.623 16.550 1.00 83.94 289 ILE A O 1
ATOM 2232 N N . LEU A 1 290 ? -3.352 -2.697 15.694 1.00 76.44 290 LEU A N 1
ATOM 2233 C CA . LEU A 1 290 ? -3.794 -3.360 16.919 1.00 76.44 290 LEU A CA 1
ATOM 2234 C C . LEU A 1 290 ? -2.778 -3.174 18.042 1.00 76.44 290 LEU A C 1
ATOM 2236 O O . LEU A 1 290 ? -3.165 -2.783 19.133 1.00 76.44 290 LEU A O 1
ATOM 2240 N N . GLY A 1 291 ? -1.487 -3.364 17.774 1.00 79.19 291 GLY A N 1
ATOM 2241 C CA . GLY A 1 291 ? -0.446 -3.139 18.770 1.00 79.19 291 GLY A CA 1
ATOM 2242 C C . GLY A 1 291 ? -0.389 -1.691 19.263 1.00 79.19 291 GLY A C 1
ATOM 2243 O O . GLY A 1 291 ? -0.244 -1.468 20.459 1.00 79.19 291 GLY A O 1
ATOM 2244 N N . ILE A 1 292 ? -0.582 -0.700 18.383 1.00 79.19 292 ILE A N 1
ATOM 2245 C CA . ILE A 1 292 ? -0.677 0.716 18.783 1.00 79.19 292 ILE A CA 1
ATOM 2246 C C . ILE A 1 292 ? -1.898 0.942 19.681 1.00 79.19 292 ILE A C 1
ATOM 2248 O O . ILE A 1 292 ? -1.768 1.523 20.757 1.00 79.19 292 ILE A O 1
ATOM 2252 N N . ASN A 1 293 ? -3.072 0.462 19.266 1.00 73.06 293 ASN A N 1
ATOM 2253 C CA . ASN A 1 293 ? -4.322 0.684 19.996 1.00 73.06 293 ASN A CA 1
ATOM 2254 C C . ASN A 1 293 ? -4.364 -0.067 21.334 1.00 73.06 293 ASN A C 1
ATOM 2256 O O . ASN A 1 293 ? -4.927 0.431 22.305 1.00 73.06 293 ASN A O 1
ATOM 2260 N N . SER A 1 294 ? -3.750 -1.246 21.396 1.00 68.31 294 SER A N 1
ATOM 2261 C CA . SER A 1 294 ? -3.667 -2.083 22.596 1.00 68.31 294 SER A CA 1
ATOM 2262 C C . SER A 1 294 ? -2.413 -1.813 23.434 1.00 68.31 294 SER A C 1
ATOM 2264 O O . SER A 1 294 ? -2.218 -2.471 24.452 1.00 68.31 294 SER A O 1
ATOM 2266 N N . ASN A 1 295 ? -1.569 -0.855 23.031 1.00 67.75 295 ASN A N 1
ATOM 2267 C CA . ASN A 1 295 ? -0.264 -0.574 23.639 1.00 67.75 295 ASN A CA 1
ATOM 2268 C C . ASN A 1 295 ? 0.621 -1.835 23.799 1.00 67.75 295 ASN A C 1
ATOM 2270 O O . ASN A 1 295 ? 1.363 -1.981 24.772 1.00 67.75 295 ASN A O 1
ATOM 2274 N N . ASP A 1 296 ? 0.530 -2.756 22.839 1.00 76.56 296 ASP A N 1
ATOM 2275 C CA . ASP A 1 296 ? 1.273 -4.012 22.802 1.00 76.56 296 ASP A CA 1
ATOM 2276 C C . ASP A 1 296 ? 2.444 -3.896 21.821 1.00 76.56 296 ASP A C 1
ATOM 2278 O O . ASP A 1 296 ? 2.301 -3.997 20.598 1.00 76.56 296 ASP A O 1
ATOM 2282 N N . ILE A 1 297 ? 3.637 -3.700 22.384 1.00 84.69 297 ILE A N 1
ATOM 2283 C CA . ILE A 1 297 ? 4.889 -3.588 21.629 1.00 84.69 297 ILE A CA 1
ATOM 2284 C C . ILE A 1 297 ? 5.161 -4.863 20.817 1.00 84.69 297 ILE A C 1
ATOM 2286 O O . ILE A 1 297 ? 5.702 -4.773 19.714 1.00 84.69 297 ILE A O 1
ATOM 2290 N N . SER A 1 298 ? 4.767 -6.038 21.312 1.00 87.44 298 SER A N 1
ATOM 2291 C CA . SER A 1 298 ? 4.992 -7.313 20.624 1.00 87.44 298 SER A CA 1
ATOM 2292 C C . SER A 1 298 ? 4.211 -7.364 19.315 1.00 87.44 298 SER A C 1
ATOM 2294 O O . SER A 1 298 ? 4.778 -7.719 18.282 1.00 87.44 298 SER A O 1
ATOM 2296 N N . LEU A 1 299 ? 2.944 -6.934 19.319 1.00 81.19 299 LEU A N 1
ATOM 2297 C CA . LEU A 1 299 ? 2.121 -6.852 18.106 1.00 81.19 299 LEU A CA 1
ATOM 2298 C C . LEU A 1 299 ? 2.670 -5.831 17.099 1.00 81.19 299 LEU A C 1
ATOM 2300 O O . LEU A 1 299 ? 2.754 -6.134 15.903 1.00 81.19 299 LEU A O 1
ATOM 2304 N N . ILE A 1 300 ? 3.123 -4.664 17.576 1.00 88.25 300 ILE A N 1
ATOM 2305 C CA . ILE A 1 300 ? 3.777 -3.659 16.721 1.00 88.25 300 ILE A CA 1
ATOM 2306 C C . ILE A 1 300 ? 5.020 -4.263 16.054 1.00 88.25 300 ILE A C 1
ATOM 2308 O O . ILE A 1 300 ? 5.189 -4.146 14.836 1.00 88.25 300 ILE A O 1
ATOM 2312 N N . LEU A 1 301 ? 5.872 -4.940 16.831 1.00 92.88 301 LEU A N 1
ATOM 2313 C CA . LEU A 1 301 ? 7.092 -5.574 16.333 1.00 92.88 301 LEU A CA 1
ATOM 2314 C C . LEU A 1 301 ? 6.791 -6.712 15.356 1.00 92.88 301 LEU A C 1
ATOM 2316 O O . LEU A 1 301 ? 7.438 -6.776 14.315 1.00 92.88 301 LEU A O 1
ATOM 2320 N N . ILE A 1 302 ? 5.796 -7.563 15.624 1.00 92.06 302 ILE A N 1
ATOM 2321 C CA . ILE A 1 302 ? 5.379 -8.631 14.701 1.00 92.06 302 ILE A CA 1
ATOM 2322 C C . ILE A 1 302 ? 4.994 -8.035 13.346 1.00 92.06 302 ILE A C 1
ATOM 2324 O O . ILE A 1 302 ? 5.504 -8.484 12.315 1.00 92.06 302 ILE A O 1
ATOM 2328 N N . GLY A 1 303 ? 4.144 -7.005 13.332 1.00 90.38 303 GLY A N 1
ATOM 2329 C CA . GLY A 1 303 ? 3.717 -6.355 12.093 1.00 90.38 303 GLY A CA 1
ATOM 2330 C C . GLY A 1 303 ? 4.870 -5.675 11.345 1.00 90.38 303 GLY A C 1
ATOM 2331 O O . GLY A 1 303 ? 5.027 -5.867 10.133 1.00 90.38 303 GLY A O 1
ATOM 2332 N N . ALA A 1 304 ? 5.713 -4.925 12.062 1.00 93.62 304 ALA A N 1
ATOM 2333 C CA . ALA A 1 304 ? 6.841 -4.197 11.484 1.00 93.62 304 ALA A CA 1
ATOM 2334 C C . ALA A 1 304 ? 7.941 -5.134 10.953 1.00 93.62 304 ALA A C 1
ATOM 2336 O O . ALA A 1 304 ? 8.377 -4.983 9.811 1.00 93.62 304 ALA A O 1
ATOM 2337 N N . ILE A 1 305 ? 8.354 -6.132 11.742 1.00 95.44 305 ILE A N 1
ATOM 2338 C CA . ILE A 1 305 ? 9.395 -7.101 11.368 1.00 95.44 305 ILE A CA 1
ATOM 2339 C C . ILE A 1 305 ? 8.918 -7.968 10.204 1.00 95.44 305 ILE A C 1
ATOM 2341 O O . ILE A 1 305 ? 9.659 -8.138 9.239 1.00 95.44 305 ILE A O 1
ATOM 2345 N N . SER A 1 306 ? 7.675 -8.460 10.235 1.00 93.12 306 SER A N 1
ATOM 2346 C CA . SER A 1 306 ? 7.130 -9.263 9.130 1.00 93.12 306 SER A CA 1
ATOM 2347 C C . SER A 1 306 ? 7.097 -8.469 7.822 1.00 93.12 306 SER A C 1
ATOM 2349 O O . SER A 1 306 ? 7.476 -8.987 6.771 1.00 93.12 306 SER A O 1
ATOM 2351 N N . SER A 1 307 ? 6.716 -7.188 7.885 1.00 92.81 307 SER A N 1
ATOM 2352 C CA . SER A 1 307 ? 6.720 -6.295 6.719 1.00 92.81 307 SER A CA 1
ATOM 2353 C C . SER A 1 307 ? 8.142 -6.009 6.218 1.00 92.81 307 SER A C 1
ATOM 2355 O O . SER A 1 307 ? 8.381 -6.023 5.010 1.00 92.81 307 SER A O 1
ATOM 2357 N N . ALA A 1 308 ? 9.105 -5.808 7.124 1.00 94.06 308 ALA A N 1
ATOM 2358 C CA . ALA A 1 308 ? 10.510 -5.595 6.777 1.00 94.06 308 ALA A CA 1
ATOM 2359 C C . ALA A 1 308 ? 11.142 -6.836 6.127 1.00 94.06 308 ALA A C 1
ATOM 2361 O O . ALA A 1 308 ? 11.805 -6.717 5.096 1.00 94.06 308 ALA A O 1
ATOM 2362 N N . ILE A 1 309 ? 10.894 -8.031 6.674 1.00 95.31 309 ILE A N 1
ATOM 2363 C CA . ILE A 1 309 ? 11.349 -9.302 6.093 1.00 95.31 309 ILE A CA 1
ATOM 2364 C C . ILE A 1 309 ? 10.763 -9.474 4.691 1.00 95.31 309 ILE A C 1
ATOM 2366 O O . ILE A 1 309 ? 11.502 -9.769 3.752 1.00 95.31 309 ILE A O 1
ATOM 2370 N N . LEU A 1 310 ? 9.460 -9.229 4.522 1.00 92.56 310 LEU A N 1
ATOM 2371 C CA . LEU A 1 310 ? 8.806 -9.302 3.216 1.00 92.56 310 LEU A CA 1
ATOM 2372 C C . LEU A 1 310 ? 9.437 -8.323 2.211 1.00 92.56 310 LEU A C 1
ATOM 2374 O O . LEU A 1 310 ? 9.727 -8.708 1.077 1.00 92.56 310 LEU A O 1
ATOM 2378 N N . ALA A 1 311 ? 9.711 -7.086 2.635 1.00 92.19 311 ALA A N 1
ATOM 2379 C CA . ALA A 1 311 ? 10.378 -6.086 1.805 1.00 92.19 311 ALA A CA 1
ATOM 2380 C C . ALA A 1 311 ? 11.799 -6.510 1.404 1.00 92.19 311 ALA A C 1
ATOM 2382 O O . ALA A 1 311 ? 12.176 -6.354 0.241 1.00 92.19 311 ALA A O 1
ATOM 2383 N N . ILE A 1 312 ? 12.576 -7.086 2.327 1.00 93.56 312 ILE A N 1
ATOM 2384 C CA . ILE A 1 312 ? 13.928 -7.597 2.051 1.00 93.56 312 ILE A CA 1
ATOM 2385 C C . ILE A 1 312 ? 13.875 -8.766 1.063 1.00 93.56 312 ILE A C 1
ATOM 2387 O O . ILE A 1 312 ? 14.648 -8.782 0.101 1.00 93.56 312 ILE A O 1
ATOM 2391 N N . LEU A 1 313 ? 12.955 -9.714 1.257 1.00 92.69 313 LEU A N 1
ATOM 2392 C CA . LEU A 1 313 ? 12.775 -10.860 0.362 1.00 92.69 313 LEU A CA 1
ATOM 2393 C C . LEU A 1 313 ? 12.447 -10.404 -1.064 1.00 92.69 313 LEU A C 1
ATOM 2395 O O . LEU A 1 313 ? 13.136 -10.796 -2.008 1.00 92.69 313 LEU A O 1
ATOM 2399 N N . PHE A 1 314 ? 11.457 -9.518 -1.223 1.00 90.12 314 PHE A N 1
ATOM 2400 C CA . PHE A 1 314 ? 11.093 -8.964 -2.531 1.00 90.12 314 PHE A CA 1
ATOM 2401 C C . PHE A 1 314 ? 12.222 -8.130 -3.146 1.00 90.12 314 PHE A C 1
ATOM 2403 O O . PHE A 1 314 ? 12.508 -8.269 -4.334 1.00 90.12 314 PHE A O 1
ATOM 2410 N N . SER A 1 315 ? 12.902 -7.298 -2.352 1.00 90.19 315 SER A N 1
ATOM 2411 C CA . SER A 1 315 ? 14.037 -6.493 -2.822 1.00 90.19 315 SER A CA 1
ATOM 2412 C C . SER A 1 315 ? 15.180 -7.370 -3.342 1.00 90.19 315 SER A C 1
ATOM 2414 O O . SER A 1 315 ? 15.729 -7.107 -4.414 1.00 90.19 315 SER A O 1
ATOM 2416 N N . THR A 1 316 ? 15.491 -8.453 -2.624 1.00 90.88 316 THR A N 1
ATOM 2417 C CA . THR A 1 316 ? 16.538 -9.416 -2.995 1.00 90.88 316 THR A CA 1
ATOM 2418 C C . THR A 1 316 ? 16.162 -10.178 -4.265 1.00 90.88 316 THR A C 1
ATOM 2420 O O . THR A 1 316 ? 16.967 -10.257 -5.194 1.00 90.88 316 THR A O 1
ATOM 2423 N N . LEU A 1 317 ? 14.918 -10.666 -4.350 1.00 88.00 317 LEU A N 1
ATOM 2424 C CA . LEU A 1 317 ? 14.389 -11.335 -5.540 1.00 88.00 317 LEU A CA 1
ATOM 2425 C C . LEU A 1 317 ? 14.481 -10.433 -6.782 1.00 88.00 317 LEU A C 1
ATOM 2427 O O . LEU A 1 317 ? 14.949 -10.863 -7.837 1.00 88.00 317 LEU A O 1
ATOM 2431 N N . LEU A 1 318 ? 14.079 -9.166 -6.654 1.00 88.38 318 LEU A N 1
ATOM 2432 C CA . LEU A 1 318 ? 14.136 -8.193 -7.747 1.00 88.38 318 LEU A CA 1
ATOM 2433 C C . LEU A 1 318 ? 15.574 -7.797 -8.105 1.00 88.38 318 LEU A C 1
ATOM 2435 O O . LEU A 1 318 ? 15.868 -7.586 -9.280 1.00 88.38 318 LEU A O 1
ATOM 2439 N N . HIS A 1 319 ? 16.491 -7.744 -7.135 1.00 87.38 319 HIS A N 1
ATOM 2440 C CA . HIS A 1 319 ? 17.907 -7.499 -7.416 1.00 87.38 319 HIS A CA 1
ATOM 2441 C C . HIS A 1 319 ? 18.533 -8.620 -8.257 1.00 87.38 319 HIS A C 1
ATOM 2443 O O . HIS A 1 319 ? 19.326 -8.347 -9.155 1.00 87.38 319 HIS A O 1
ATOM 2449 N N . TRP A 1 320 ? 18.149 -9.880 -8.038 1.00 86.44 320 TRP A N 1
ATOM 2450 C CA . TRP A 1 320 ? 18.607 -10.976 -8.899 1.00 86.44 320 TRP A CA 1
ATOM 2451 C C . TRP A 1 320 ? 18.076 -10.849 -10.332 1.00 86.44 320 TRP A C 1
ATOM 2453 O O . TRP A 1 320 ? 18.788 -11.171 -11.286 1.00 86.44 320 TRP A O 1
ATOM 2463 N N . LEU A 1 321 ? 16.863 -10.315 -10.500 1.00 83.81 321 LEU A N 1
ATOM 2464 C CA . LEU A 1 321 ? 16.295 -10.028 -11.819 1.00 83.81 321 LEU A CA 1
ATOM 2465 C C . LEU A 1 321 ? 16.981 -8.854 -12.536 1.00 83.81 321 LEU A C 1
ATOM 2467 O O . LEU A 1 321 ? 16.915 -8.790 -13.760 1.00 83.81 321 LEU A O 1
ATOM 2471 N N . GLU A 1 322 ? 17.693 -7.976 -11.824 1.00 81.88 322 GLU A N 1
ATOM 2472 C CA . GLU A 1 322 ? 18.420 -6.826 -12.394 1.00 81.88 322 GLU A CA 1
ATOM 2473 C C . GLU A 1 322 ? 19.485 -7.251 -13.417 1.00 81.88 322 GLU A C 1
ATOM 2475 O O . GLU A 1 322 ? 19.706 -6.566 -14.414 1.00 81.88 322 GLU A O 1
ATOM 2480 N N . LYS A 1 323 ? 20.113 -8.413 -13.199 1.00 78.44 323 LYS A N 1
ATOM 2481 C CA . LYS A 1 323 ? 21.133 -8.986 -14.095 1.00 78.44 323 LYS A CA 1
ATOM 2482 C C . LYS A 1 323 ? 20.570 -10.040 -15.053 1.00 78.44 323 LYS A C 1
ATOM 2484 O O . LYS A 1 323 ? 21.320 -10.632 -15.831 1.00 78.44 323 LYS A O 1
ATOM 2489 N N . ALA A 1 324 ? 19.270 -10.320 -14.985 1.00 81.25 324 ALA A N 1
ATOM 2490 C CA . ALA A 1 324 ? 18.646 -11.370 -15.773 1.00 81.25 324 ALA A CA 1
ATOM 2491 C C . ALA A 1 324 ? 18.313 -10.893 -17.195 1.00 81.25 324 ALA A C 1
ATOM 2493 O O . ALA A 1 324 ? 18.072 -9.716 -17.461 1.00 81.25 324 ALA A O 1
ATOM 2494 N N . LYS A 1 325 ? 18.256 -11.837 -18.141 1.00 81.94 325 LYS A N 1
ATOM 2495 C CA . LYS A 1 325 ? 17.796 -11.546 -19.506 1.00 81.94 325 LYS A CA 1
ATOM 2496 C C . LYS A 1 325 ? 16.303 -11.195 -19.485 1.00 81.94 325 LYS A C 1
ATOM 2498 O O . LYS A 1 325 ? 15.540 -11.781 -18.720 1.00 81.94 325 LYS A O 1
ATOM 2503 N N . LEU A 1 326 ? 15.858 -10.337 -20.409 1.00 78.88 326 LEU A N 1
ATOM 2504 C CA . LEU A 1 326 ? 14.455 -9.898 -20.514 1.00 78.88 326 LEU A CA 1
ATOM 2505 C C . LEU A 1 326 ? 13.446 -11.064 -20.524 1.00 78.88 326 LEU A C 1
ATOM 2507 O O . LEU A 1 326 ? 12.405 -10.987 -19.883 1.00 78.88 326 LEU A O 1
ATOM 2511 N N . ARG A 1 327 ? 13.768 -12.173 -21.205 1.00 82.31 327 ARG A N 1
ATOM 2512 C CA . ARG A 1 327 ? 12.910 -13.374 -21.233 1.00 82.31 327 ARG A CA 1
ATOM 2513 C C . ARG A 1 327 ? 12.700 -13.981 -19.845 1.00 82.31 327 ARG A C 1
ATOM 2515 O O . ARG A 1 327 ? 11.582 -14.356 -19.516 1.00 82.31 327 ARG A O 1
ATOM 2522 N N . THR A 1 328 ? 13.755 -14.050 -19.036 1.00 85.50 328 THR A N 1
ATOM 2523 C CA . THR A 1 328 ? 13.697 -14.575 -17.666 1.00 85.50 328 THR A CA 1
ATOM 2524 C C . THR A 1 328 ? 12.819 -13.694 -16.782 1.00 85.50 328 THR A C 1
ATOM 2526 O O . THR A 1 328 ? 12.011 -14.218 -16.023 1.00 85.50 328 THR A O 1
ATOM 2529 N N . ILE A 1 329 ? 12.924 -12.370 -16.935 1.00 82.94 329 ILE A N 1
ATOM 2530 C CA . ILE A 1 329 ? 12.105 -11.387 -16.207 1.00 82.94 329 ILE A CA 1
ATOM 2531 C C . ILE A 1 329 ? 10.621 -11.527 -16.577 1.00 82.94 329 ILE A C 1
ATOM 2533 O O . ILE A 1 329 ? 9.754 -11.508 -15.709 1.00 82.94 329 ILE A O 1
ATOM 2537 N N . LEU A 1 330 ? 10.308 -11.709 -17.863 1.00 84.50 330 LEU A N 1
ATOM 2538 C CA . LEU A 1 330 ? 8.926 -11.922 -18.300 1.00 84.50 330 LEU A CA 1
ATOM 2539 C C . LEU A 1 330 ? 8.365 -13.253 -17.785 1.00 84.50 330 LEU A C 1
ATOM 2541 O O . LEU A 1 330 ? 7.238 -13.289 -17.300 1.00 84.50 330 LEU A O 1
ATOM 2545 N N . MET A 1 331 ? 9.143 -14.339 -17.842 1.00 89.50 331 MET A N 1
ATOM 2546 C CA . MET A 1 331 ? 8.712 -15.634 -17.306 1.00 89.50 331 MET A CA 1
ATOM 2547 C C . MET A 1 331 ? 8.446 -15.569 -15.800 1.00 89.50 331 MET A C 1
ATOM 2549 O O . MET A 1 331 ? 7.413 -16.067 -15.360 1.00 89.50 331 MET A O 1
ATOM 2553 N N . SER A 1 332 ? 9.328 -14.937 -15.017 1.00 86.31 332 SER A N 1
ATOM 2554 C CA . SER A 1 332 ? 9.117 -14.797 -13.571 1.00 86.31 332 SER A CA 1
ATOM 2555 C C . SER A 1 332 ? 7.866 -13.976 -13.253 1.00 86.31 332 SER A C 1
ATOM 2557 O O . SER A 1 332 ? 7.109 -14.355 -12.360 1.00 86.31 332 SER A O 1
ATOM 2559 N N . PHE A 1 333 ? 7.591 -12.919 -14.024 1.00 84.44 333 PHE A N 1
ATOM 2560 C CA . PHE A 1 333 ? 6.356 -12.142 -13.908 1.00 84.44 333 PHE A CA 1
ATOM 2561 C C . PHE A 1 333 ? 5.101 -12.994 -14.161 1.00 84.44 333 PHE A C 1
ATOM 2563 O O . PHE A 1 333 ? 4.193 -13.000 -13.331 1.00 84.44 333 PHE A O 1
ATOM 2570 N N . PHE A 1 334 ? 5.053 -13.755 -15.261 1.00 90.88 334 PHE A N 1
ATOM 2571 C CA . PHE A 1 334 ? 3.898 -14.609 -15.571 1.00 90.88 334 PHE A CA 1
ATOM 2572 C C . PHE A 1 334 ? 3.702 -15.733 -14.550 1.00 90.88 334 PHE A C 1
ATOM 2574 O O . PHE A 1 334 ? 2.569 -15.997 -14.152 1.00 90.88 334 PHE A O 1
ATOM 2581 N N . ILE A 1 335 ? 4.786 -16.361 -14.083 1.00 91.50 335 ILE A N 1
ATOM 2582 C CA . ILE A 1 335 ? 4.725 -17.368 -13.013 1.00 91.50 335 ILE A CA 1
ATOM 2583 C C . ILE A 1 335 ? 4.151 -16.745 -11.736 1.00 91.50 335 ILE A C 1
ATOM 2585 O O . ILE A 1 335 ? 3.247 -17.317 -11.131 1.00 91.50 335 ILE A O 1
ATOM 2589 N N . GLY A 1 336 ? 4.625 -15.555 -11.357 1.00 86.75 336 GLY A N 1
ATOM 2590 C CA . GLY A 1 336 ? 4.094 -14.817 -10.212 1.00 86.75 336 GLY A CA 1
ATOM 2591 C C . GLY A 1 336 ? 2.599 -14.526 -10.348 1.00 86.75 336 GLY A C 1
ATOM 2592 O O . GLY A 1 336 ? 1.850 -14.749 -9.401 1.00 86.75 336 GLY A O 1
ATOM 2593 N N . LEU A 1 337 ? 2.147 -14.105 -11.534 1.00 87.44 337 LEU A N 1
ATOM 2594 C CA . LEU A 1 337 ? 0.735 -13.831 -11.815 1.00 87.44 337 LEU A CA 1
ATOM 2595 C C . LEU A 1 337 ? -0.137 -15.092 -11.699 1.00 87.44 337 LEU A C 1
ATOM 2597 O O . LEU A 1 337 ? -1.229 -15.032 -11.138 1.00 87.44 337 LEU A O 1
ATOM 2601 N N . ILE A 1 338 ? 0.358 -16.235 -12.184 1.00 90.81 338 ILE A N 1
ATOM 2602 C CA . ILE A 1 338 ? -0.324 -17.532 -12.074 1.00 90.81 338 ILE A CA 1
ATOM 2603 C C . ILE A 1 338 ? -0.426 -17.971 -10.612 1.00 90.81 338 ILE A C 1
ATOM 2605 O O . ILE A 1 338 ? -1.497 -18.395 -10.186 1.00 90.81 338 ILE A O 1
ATOM 2609 N N . LEU A 1 339 ? 0.652 -17.843 -9.831 1.00 88.94 339 LEU A N 1
ATOM 2610 C CA . LEU A 1 339 ? 0.635 -18.162 -8.398 1.00 88.94 339 LEU A CA 1
ATOM 2611 C C . LEU A 1 339 ? -0.371 -17.286 -7.641 1.00 88.94 339 LEU A C 1
ATOM 2613 O O . LEU A 1 339 ? -1.120 -17.787 -6.803 1.00 88.94 339 LEU A O 1
ATOM 2617 N N . LEU A 1 340 ? -0.434 -15.995 -7.979 1.00 84.44 340 LEU A N 1
ATOM 2618 C CA . LEU A 1 340 ? -1.398 -15.059 -7.404 1.00 84.44 340 LEU A CA 1
ATOM 2619 C C . LEU A 1 340 ? -2.836 -15.445 -7.766 1.00 84.44 340 LEU A C 1
ATOM 2621 O O . LEU A 1 340 ? -3.670 -15.571 -6.873 1.00 84.44 340 LEU A O 1
ATOM 2625 N N . ALA A 1 341 ? -3.120 -15.707 -9.044 1.00 83.44 341 ALA A N 1
ATOM 2626 C CA . ALA A 1 341 ? -4.439 -16.162 -9.486 1.00 83.44 341 ALA A CA 1
ATOM 2627 C C . ALA A 1 341 ? -4.838 -17.493 -8.822 1.00 83.44 341 ALA A C 1
ATOM 2629 O O . ALA A 1 341 ? -5.970 -17.645 -8.366 1.00 83.44 341 ALA A O 1
ATOM 2630 N N . GLY A 1 342 ? -3.887 -18.423 -8.695 1.00 84.31 342 GLY A N 1
ATOM 2631 C CA . GLY A 1 342 ? -4.067 -19.694 -7.999 1.00 84.31 342 GLY A CA 1
ATOM 2632 C C . GLY A 1 342 ? -4.407 -19.524 -6.518 1.00 84.31 342 GLY A C 1
ATOM 2633 O O . GLY A 1 342 ? -5.252 -20.252 -6.011 1.00 84.31 342 GLY A O 1
ATOM 2634 N N . SER A 1 343 ? -3.832 -18.527 -5.834 1.00 81.69 343 SER A N 1
ATOM 2635 C CA . SER A 1 343 ? -4.162 -18.251 -4.425 1.00 81.69 343 SER A CA 1
ATOM 2636 C C . SER A 1 343 ? -5.594 -17.747 -4.205 1.00 81.69 343 SER A C 1
ATOM 2638 O O . SER A 1 343 ? -6.127 -17.901 -3.109 1.00 81.69 343 SER A O 1
ATOM 2640 N N . TYR A 1 344 ? -6.235 -17.185 -5.237 1.00 75.25 344 TYR A N 1
ATOM 2641 C CA . TYR A 1 344 ? -7.643 -16.770 -5.191 1.00 75.25 344 TYR A CA 1
ATOM 2642 C C . TYR A 1 344 ? -8.614 -17.903 -5.537 1.00 75.25 344 TYR A C 1
ATOM 2644 O O . TYR A 1 344 ? -9.820 -17.761 -5.331 1.00 75.25 344 TYR A O 1
ATOM 2652 N N . TYR A 1 345 ? -8.117 -19.026 -6.058 1.00 79.94 345 TYR A N 1
ATOM 2653 C CA . TYR A 1 345 ? -8.948 -20.180 -6.360 1.00 79.94 345 TYR A CA 1
ATOM 2654 C C . TYR A 1 345 ? -9.275 -20.935 -5.068 1.00 79.94 345 TYR A C 1
ATOM 2656 O O . TYR A 1 345 ? -8.521 -21.794 -4.612 1.00 79.94 345 TYR A O 1
ATOM 2664 N N . GLN A 1 346 ? -10.418 -20.613 -4.467 1.00 66.69 346 GLN A N 1
ATOM 2665 C CA . GLN A 1 346 ? -11.004 -21.433 -3.413 1.00 66.69 346 GLN A CA 1
ATOM 2666 C C . GLN A 1 346 ? -11.847 -22.544 -4.054 1.00 66.69 346 GLN A C 1
ATOM 2668 O O . GLN A 1 346 ? -12.826 -22.237 -4.738 1.00 66.69 346 GLN A O 1
ATOM 2673 N N . PRO A 1 347 ? -11.508 -23.834 -3.854 1.00 62.53 347 PRO A N 1
ATOM 2674 C CA . PRO A 1 347 ? -12.380 -24.915 -4.281 1.00 62.53 347 PRO A CA 1
ATOM 2675 C C . PRO A 1 347 ? -13.717 -24.782 -3.550 1.00 62.53 347 PRO A C 1
ATOM 2677 O O . PRO A 1 347 ? -13.759 -24.655 -2.325 1.00 62.53 347 PRO A O 1
ATOM 2680 N N . GLN A 1 348 ? -14.806 -24.783 -4.317 1.00 47.59 348 GLN A N 1
ATOM 2681 C CA . GLN A 1 348 ? -16.169 -24.671 -3.815 1.00 47.59 348 GLN A CA 1
ATOM 2682 C C . GLN A 1 348 ? -16.462 -25.871 -2.904 1.00 47.59 348 GLN A C 1
ATOM 2684 O O . GLN A 1 348 ? -16.765 -26.967 -3.365 1.00 47.59 348 GLN A O 1
ATOM 2689 N N . SER A 1 349 ? -16.298 -25.677 -1.598 1.00 48.31 349 SER A N 1
ATOM 2690 C CA . SER A 1 349 ? -16.429 -26.730 -0.596 1.00 48.31 349 SER A CA 1
ATOM 2691 C C . SER A 1 349 ? -17.178 -26.197 0.617 1.00 48.31 349 SER A C 1
ATOM 2693 O O . SER A 1 349 ? -16.583 -25.849 1.638 1.00 48.31 349 SER A O 1
ATOM 2695 N N . SER A 1 350 ? -18.502 -26.163 0.516 1.00 48.78 350 SER A N 1
ATOM 2696 C CA . SER A 1 350 ? -19.393 -26.547 1.617 1.00 48.78 350 SER A CA 1
ATOM 2697 C C . SER A 1 350 ? -20.848 -26.563 1.145 1.00 48.78 350 SER A C 1
ATOM 2699 O O . SER A 1 350 ? -21.323 -25.651 0.479 1.00 48.78 350 SER A O 1
ATOM 2701 N N . THR A 1 351 ? -21.553 -27.639 1.491 1.00 58.69 351 THR A N 1
ATOM 2702 C CA . THR A 1 351 ? -23.011 -27.793 1.367 1.00 58.69 351 THR A CA 1
ATOM 2703 C C . THR A 1 351 ? -23.762 -27.191 2.560 1.00 58.69 351 THR A C 1
ATOM 2705 O O . THR A 1 351 ? -24.987 -27.139 2.543 1.00 58.69 351 THR A O 1
ATOM 2708 N N . HIS A 1 352 ? -23.042 -26.747 3.597 1.00 60.75 352 HIS A N 1
ATOM 2709 C CA . HIS A 1 352 ? -23.616 -26.108 4.779 1.00 60.75 352 HIS A CA 1
ATOM 2710 C C . HIS A 1 352 ? -23.826 -24.606 4.544 1.00 60.75 352 HIS A C 1
ATOM 2712 O O . HIS A 1 352 ? -22.953 -23.966 3.955 1.00 60.75 352 HIS A O 1
ATOM 2718 N N . PRO A 1 353 ? -24.944 -24.022 5.014 1.00 80.75 353 PRO A N 1
ATOM 2719 C CA . PRO A 1 353 ? -25.129 -22.581 4.979 1.00 80.75 353 PRO A CA 1
ATOM 2720 C C . PRO A 1 353 ? -24.056 -21.901 5.836 1.00 80.75 353 PRO A C 1
ATOM 2722 O O . PRO A 1 353 ? -23.912 -22.211 7.015 1.00 80.75 353 PRO A O 1
ATOM 2725 N N . GLU A 1 354 ? -23.302 -20.979 5.243 1.00 89.50 354 GLU A N 1
ATOM 2726 C CA . GLU A 1 354 ? -22.262 -20.213 5.929 1.00 89.50 354 GLU A CA 1
ATOM 2727 C C . GLU A 1 354 ? -22.750 -18.785 6.196 1.00 89.50 354 GLU A C 1
ATOM 2729 O O . GLU A 1 354 ? -23.396 -18.176 5.338 1.00 89.50 354 GLU A O 1
ATOM 2734 N N . ILE A 1 355 ? -22.450 -18.262 7.386 1.00 94.69 355 ILE A N 1
ATOM 2735 C CA . ILE A 1 355 ? -22.615 -16.843 7.719 1.00 94.69 355 ILE A CA 1
ATOM 2736 C C . ILE A 1 355 ? -21.288 -16.271 8.216 1.00 94.69 355 ILE A C 1
ATOM 2738 O O . ILE A 1 355 ? -20.482 -16.958 8.850 1.00 94.69 355 ILE A O 1
ATOM 2742 N N . THR A 1 356 ? -21.068 -14.992 7.953 1.00 94.56 356 THR A N 1
ATOM 2743 C CA . THR A 1 356 ? -19.885 -14.249 8.376 1.00 94.56 356 THR A CA 1
ATOM 2744 C C . THR A 1 356 ? -20.241 -13.296 9.509 1.00 94.56 356 THR A C 1
ATOM 2746 O O . THR A 1 356 ? -21.036 -12.376 9.322 1.00 94.56 356 THR A O 1
ATOM 2749 N N . ILE A 1 357 ? -19.601 -13.453 10.667 1.00 97.31 357 ILE A N 1
ATOM 2750 C CA . ILE A 1 357 ? -19.747 -12.533 11.798 1.00 97.31 357 ILE A CA 1
ATOM 2751 C C . ILE A 1 357 ? -18.522 -11.621 11.871 1.00 97.31 357 ILE A C 1
ATOM 2753 O O . ILE A 1 357 ? -17.387 -12.093 11.958 1.00 97.31 357 ILE A O 1
ATOM 2757 N N . GLY A 1 358 ? -18.745 -10.309 11.823 1.00 93.19 358 GLY A N 1
ATOM 2758 C CA . GLY A 1 358 ? -17.702 -9.307 12.044 1.00 93.19 358 GLY A CA 1
ATOM 2759 C C . GLY A 1 358 ? -17.571 -8.948 13.522 1.00 93.19 358 GLY A C 1
ATOM 2760 O O . GLY A 1 358 ? -18.551 -8.993 14.256 1.00 93.19 358 GLY A O 1
ATOM 2761 N N . GLY A 1 359 ? -16.375 -8.560 13.956 1.00 90.56 359 GLY A N 1
ATOM 2762 C CA . GLY A 1 359 ? -16.140 -7.939 15.259 1.00 90.56 359 GLY A CA 1
ATOM 2763 C C . GLY A 1 359 ? -15.382 -6.629 15.105 1.00 90.56 359 GLY A C 1
ATOM 2764 O O . GLY A 1 359 ? -14.512 -6.513 14.236 1.00 90.56 359 GLY A O 1
ATOM 2765 N N . LYS A 1 360 ? -15.698 -5.651 15.958 1.00 91.69 360 LYS A N 1
ATOM 2766 C CA . LYS A 1 360 ? -14.927 -4.409 16.042 1.00 91.69 360 LYS A CA 1
ATOM 2767 C C . LYS A 1 360 ? -13.507 -4.671 16.557 1.00 91.69 360 LYS A C 1
ATOM 2769 O O . LYS A 1 360 ? -13.185 -5.776 16.992 1.00 91.69 360 LYS A O 1
ATOM 2774 N N . LEU A 1 361 ? -12.655 -3.652 16.486 1.00 85.69 361 LEU A N 1
ATOM 2775 C CA . LEU A 1 361 ? -11.315 -3.691 17.072 1.00 85.69 361 LEU A CA 1
ATOM 2776 C C . LEU A 1 361 ? -11.401 -3.859 18.599 1.00 85.69 361 LEU A C 1
ATOM 2778 O O . LEU A 1 361 ? -12.120 -3.106 19.250 1.00 85.69 361 LEU A O 1
ATOM 2782 N N . GLY A 1 362 ? -10.656 -4.814 19.157 1.00 87.06 362 GLY A N 1
ATOM 2783 C CA . GLY A 1 362 ? -10.557 -5.050 20.601 1.00 87.06 362 GLY A CA 1
ATOM 2784 C C . GLY A 1 362 ? -10.854 -6.494 21.016 1.00 87.06 362 GLY A C 1
ATOM 2785 O O . GLY A 1 362 ? -11.395 -7.299 20.250 1.00 87.06 362 GLY A O 1
ATOM 2786 N N . SER A 1 363 ? -10.492 -6.830 22.255 1.00 91.38 363 SER A N 1
ATOM 2787 C CA . SER A 1 363 ? -10.750 -8.150 22.839 1.00 91.38 363 SER A CA 1
ATOM 2788 C C . SER A 1 363 ? -12.233 -8.389 23.091 1.00 91.38 363 SER A C 1
ATOM 2790 O O . SER A 1 363 ? -12.725 -9.448 22.713 1.00 91.38 363 SER A O 1
ATOM 2792 N N . GLU A 1 364 ? -12.953 -7.407 23.633 1.00 94.81 364 GLU A N 1
ATOM 2793 C CA . GLU A 1 364 ? -14.371 -7.542 23.982 1.00 94.81 364 GLU A CA 1
ATOM 2794 C C . GLU A 1 364 ? -15.252 -7.947 22.783 1.00 94.81 364 GLU A C 1
ATOM 2796 O O . GLU A 1 364 ? -15.871 -9.016 22.844 1.00 94.81 364 GLU A O 1
ATOM 2801 N N . PRO A 1 365 ? -15.257 -7.223 21.640 1.00 95.25 365 PRO A N 1
ATOM 2802 C CA . PRO A 1 365 ? -16.005 -7.663 20.463 1.00 95.25 365 PRO A CA 1
ATOM 2803 C C . PRO A 1 365 ? -15.547 -9.035 19.965 1.00 95.25 365 PRO A C 1
ATOM 2805 O O . PRO A 1 365 ? -16.367 -9.834 19.518 1.00 95.25 365 PRO A O 1
ATOM 2808 N N . THR A 1 366 ? -14.244 -9.327 20.053 1.00 94.38 366 THR A N 1
ATOM 2809 C CA . THR A 1 366 ? -13.673 -10.604 19.609 1.00 94.38 366 THR A CA 1
ATOM 2810 C C . THR A 1 366 ? -14.155 -11.775 20.474 1.00 94.38 366 THR A C 1
ATOM 2812 O O . THR A 1 366 ? -14.456 -12.843 19.941 1.00 94.38 366 THR A O 1
ATOM 2815 N N . ILE A 1 367 ? -14.273 -11.597 21.789 1.00 97.94 367 ILE A N 1
ATOM 2816 C CA . ILE A 1 367 ? -14.834 -12.601 22.704 1.00 97.94 367 ILE A CA 1
ATOM 2817 C C . ILE A 1 367 ? -16.311 -12.835 22.360 1.00 97.94 367 ILE A C 1
ATOM 2819 O O . ILE A 1 367 ? -16.724 -13.978 22.158 1.00 97.94 367 ILE A O 1
ATOM 2823 N N . ILE A 1 368 ? -17.086 -11.758 22.202 1.00 98.25 368 ILE A N 1
ATOM 2824 C CA . ILE A 1 368 ? -18.528 -11.827 21.922 1.00 98.25 368 ILE A CA 1
ATOM 2825 C C . ILE A 1 368 ? -18.816 -12.575 20.611 1.00 98.25 368 ILE A C 1
ATOM 2827 O O . ILE A 1 368 ? -19.679 -13.454 20.582 1.00 98.25 368 ILE A O 1
ATOM 2831 N N . ILE A 1 369 ? -18.079 -12.301 19.527 1.00 98.25 369 ILE A N 1
ATOM 2832 C CA . ILE A 1 369 ? -18.303 -13.011 18.253 1.00 98.25 369 ILE A CA 1
ATOM 2833 C C . ILE A 1 369 ? -17.924 -14.493 18.324 1.00 98.25 369 ILE A C 1
ATOM 2835 O O . ILE A 1 369 ? -18.537 -15.302 17.629 1.00 98.25 369 ILE A O 1
ATOM 2839 N N . ASN A 1 370 ? -16.955 -14.871 19.169 1.00 98.44 370 ASN A N 1
ATOM 2840 C CA . ASN A 1 370 ? -16.645 -16.280 19.413 1.00 98.44 370 ASN A CA 1
ATOM 2841 C C . ASN A 1 370 ? -17.787 -16.966 20.174 1.00 98.44 370 ASN A C 1
ATOM 2843 O O . ASN A 1 370 ? -18.164 -18.076 19.801 1.00 98.44 370 ASN A O 1
ATOM 2847 N N . MET A 1 371 ? -18.409 -16.283 21.145 1.00 98.56 371 MET A N 1
ATOM 2848 C CA . MET A 1 371 ? -19.617 -16.798 21.800 1.00 98.56 371 MET A CA 1
ATOM 2849 C C . MET A 1 371 ? -20.766 -16.981 20.799 1.00 98.56 371 MET A C 1
ATOM 2851 O O . MET A 1 371 ? -21.438 -18.011 20.814 1.00 98.56 371 MET A O 1
ATOM 2855 N N . TYR A 1 372 ? -20.981 -16.009 19.903 1.00 98.38 372 TYR A N 1
ATOM 2856 C CA . TYR A 1 372 ? -22.011 -16.110 18.861 1.00 98.38 372 TYR A CA 1
ATOM 2857 C C . TYR A 1 372 ? -21.754 -17.301 17.942 1.00 98.38 372 TYR A C 1
ATOM 2859 O O . TYR A 1 372 ? -22.666 -18.093 17.707 1.00 98.38 372 TYR A O 1
ATOM 2867 N N . LYS A 1 373 ? -20.514 -17.453 17.460 1.00 98.00 373 LYS A N 1
ATOM 2868 C CA . LYS A 1 373 ? -20.103 -18.589 16.631 1.00 98.00 373 LYS A CA 1
ATOM 2869 C C . LYS A 1 373 ? -20.422 -19.917 17.299 1.00 98.00 373 LYS A C 1
ATOM 2871 O O . LYS A 1 373 ? -21.091 -20.746 16.691 1.00 98.00 373 LYS A O 1
ATOM 2876 N N . GLU A 1 374 ? -19.961 -20.111 18.528 1.00 98.00 374 GLU A N 1
ATOM 2877 C CA . GLU A 1 374 ? -20.104 -21.398 19.199 1.00 98.00 374 GLU A CA 1
ATOM 2878 C C . GLU A 1 374 ? -21.570 -21.730 19.495 1.00 98.00 374 GLU A C 1
ATOM 2880 O O . GLU A 1 374 ? -22.006 -22.853 19.244 1.00 98.00 374 GLU A O 1
ATOM 2885 N N . LEU A 1 375 ? -22.368 -20.746 19.923 1.00 97.94 375 LEU A N 1
ATOM 2886 C CA . LEU A 1 375 ? -23.809 -20.931 20.109 1.00 97.94 375 LEU A CA 1
ATOM 2887 C C . LEU A 1 375 ? -24.526 -21.305 18.804 1.00 97.94 375 LEU A C 1
ATOM 2889 O O . LEU A 1 375 ? -25.405 -22.168 18.824 1.00 97.94 375 LEU A O 1
ATOM 2893 N N . ILE A 1 376 ? -24.165 -20.673 17.684 1.00 97.69 376 ILE A N 1
ATOM 2894 C CA . ILE A 1 376 ? -24.773 -20.936 16.372 1.00 97.69 376 ILE A CA 1
ATOM 2895 C C . ILE A 1 376 ? -24.370 -22.318 15.852 1.00 97.69 376 ILE A C 1
ATOM 2897 O O . ILE A 1 376 ? -25.253 -23.093 15.487 1.00 97.69 376 ILE A O 1
ATOM 2901 N N . GLU A 1 377 ? -23.080 -22.660 15.872 1.00 96.75 377 GLU A N 1
ATOM 2902 C CA . GLU A 1 377 ? -22.576 -23.943 15.355 1.00 96.75 377 GLU A CA 1
ATOM 2903 C C . GLU A 1 377 ? -22.999 -25.140 16.225 1.00 96.75 377 GLU A C 1
ATOM 2905 O O . GLU A 1 377 ? -23.155 -26.248 15.718 1.00 96.75 377 GLU A O 1
ATOM 2910 N N . LYS A 1 378 ? -23.222 -24.949 17.534 1.00 96.25 378 LYS A N 1
ATOM 2911 C CA . LYS A 1 378 ? -23.712 -26.019 18.426 1.00 96.25 378 LYS A CA 1
ATOM 2912 C C . LYS A 1 378 ? -25.214 -26.268 18.321 1.00 96.25 378 LYS A C 1
ATOM 2914 O O . LYS A 1 378 ? -25.664 -27.355 18.678 1.00 96.25 378 LYS A O 1
ATOM 2919 N N . LYS A 1 379 ? -25.995 -25.267 17.905 1.00 95.81 379 LYS A N 1
ATOM 2920 C CA . LYS A 1 379 ? -27.471 -25.306 17.939 1.00 95.81 379 LYS A CA 1
ATOM 2921 C C . LYS A 1 379 ? -28.118 -25.180 16.560 1.00 95.81 379 LYS A C 1
ATOM 2923 O O . LYS A 1 379 ? -29.337 -25.046 16.470 1.00 95.81 379 LYS A O 1
ATOM 2928 N N . SER A 1 380 ? -27.325 -25.212 15.491 1.00 94.81 380 SER A N 1
ATOM 2929 C CA . SER A 1 380 ? -27.799 -25.205 14.107 1.00 94.81 380 SER A CA 1
ATOM 2930 C C . SER A 1 380 ? -26.764 -25.817 13.160 1.00 94.81 380 SER A C 1
ATOM 2932 O O . SER A 1 380 ? -25.598 -25.939 13.513 1.00 94.81 380 SER A O 1
ATOM 2934 N N . ASP A 1 381 ? -27.173 -26.122 11.928 1.00 91.75 381 ASP A N 1
ATOM 2935 C CA . ASP A 1 381 ? -26.272 -26.608 10.870 1.00 91.75 381 ASP A CA 1
ATOM 2936 C C . ASP A 1 381 ? -25.512 -25.479 10.143 1.00 91.75 381 ASP A C 1
ATOM 2938 O O . ASP A 1 381 ? -24.915 -25.703 9.084 1.00 91.75 381 ASP A O 1
ATOM 2942 N N . ILE A 1 382 ? -25.580 -24.248 10.667 1.00 94.75 382 ILE A N 1
ATOM 2943 C CA . ILE A 1 382 ? -24.936 -23.069 10.086 1.00 94.75 382 ILE A CA 1
ATOM 2944 C C . ILE A 1 382 ? -23.467 -23.053 10.495 1.00 94.75 382 ILE A C 1
ATOM 2946 O O . ILE A 1 382 ? -23.143 -23.072 11.682 1.00 94.75 382 ILE A O 1
ATOM 2950 N N . ARG A 1 383 ? -22.578 -22.931 9.509 1.00 94.19 383 ARG A N 1
ATOM 2951 C CA . ARG A 1 383 ? -21.152 -22.700 9.747 1.00 94.19 383 ARG A CA 1
ATOM 2952 C C . ARG A 1 383 ? -20.878 -21.209 9.903 1.00 94.19 383 ARG A C 1
ATOM 2954 O O . ARG A 1 383 ? -21.410 -20.399 9.142 1.00 94.19 383 ARG A O 1
ATOM 2961 N N . VAL A 1 384 ? -20.017 -20.843 10.850 1.00 95.69 384 VAL A N 1
ATOM 2962 C CA . VAL A 1 384 ? -19.701 -19.440 11.127 1.00 95.69 384 VAL A CA 1
ATOM 2963 C C . VAL A 1 384 ? -18.244 -19.120 10.804 1.00 95.69 384 VAL A C 1
ATOM 2965 O O . VAL A 1 384 ? -17.297 -19.653 11.401 1.00 95.69 384 VAL A O 1
ATOM 2968 N N . ASN A 1 385 ? -18.069 -18.165 9.893 1.00 93.69 385 ASN A N 1
ATOM 2969 C CA . ASN A 1 385 ? -16.790 -17.531 9.615 1.00 93.69 385 ASN A CA 1
ATOM 2970 C C . ASN A 1 385 ? -16.650 -16.244 10.438 1.00 93.69 385 ASN A C 1
ATOM 2972 O O . ASN A 1 385 ? -17.524 -15.379 10.400 1.00 93.69 385 ASN A O 1
ATOM 2976 N N . LEU A 1 386 ? -15.550 -16.099 11.177 1.00 92.88 386 LEU A N 1
ATOM 2977 C CA . LEU A 1 386 ? -15.299 -14.912 11.992 1.00 92.88 386 LEU A CA 1
ATOM 2978 C C . LEU A 1 386 ? -14.332 -13.968 11.289 1.00 92.88 386 LEU A C 1
ATOM 2980 O O . LEU A 1 386 ? -13.244 -14.364 10.874 1.00 92.88 386 LEU A O 1
ATOM 2984 N N . LYS A 1 387 ? -14.698 -12.689 11.245 1.00 86.62 387 LYS A N 1
ATOM 2985 C CA . LYS A 1 387 ? -13.787 -11.587 10.942 1.00 86.62 387 LYS A CA 1
ATOM 2986 C C . LYS A 1 387 ? -13.540 -10.811 12.235 1.00 86.62 387 LYS A C 1
ATOM 2988 O O . LYS A 1 387 ? -14.212 -9.823 12.516 1.00 86.62 387 LYS A O 1
ATOM 2993 N N . SER A 1 388 ? -12.612 -11.296 13.055 1.00 85.25 388 SER A N 1
ATOM 2994 C CA . SER A 1 388 ? -12.174 -10.602 14.275 1.00 85.25 388 SER A CA 1
ATOM 2995 C C . SER A 1 388 ? -11.392 -9.338 13.925 1.00 85.25 388 SER A C 1
ATOM 2997 O O . SER A 1 388 ? -10.645 -9.345 12.945 1.00 85.25 388 SER A O 1
ATOM 2999 N N . ASN A 1 389 ? -11.515 -8.278 14.732 1.00 81.12 389 ASN A N 1
ATOM 3000 C CA . ASN A 1 389 ? -10.834 -6.998 14.491 1.00 81.12 389 ASN A CA 1
ATOM 3001 C C . ASN A 1 389 ? -11.033 -6.480 13.052 1.00 81.12 389 ASN A C 1
ATOM 3003 O O . ASN A 1 389 ? -10.090 -6.032 12.397 1.00 81.12 389 ASN A O 1
ATOM 3007 N N . PHE A 1 390 ? -12.253 -6.609 12.530 1.00 81.81 390 PHE A N 1
ATOM 3008 C CA . PHE A 1 390 ? -12.548 -6.370 11.121 1.00 81.81 390 PHE A CA 1
ATOM 3009 C C . PHE A 1 390 ? -12.478 -4.889 10.750 1.00 81.81 390 PHE A C 1
ATOM 3011 O O . PHE A 1 390 ? -12.036 -4.548 9.656 1.00 81.81 390 PHE A O 1
ATOM 3018 N N . GLY A 1 391 ? -12.869 -4.015 11.673 1.00 76.81 391 GLY A N 1
ATOM 3019 C CA . GLY A 1 391 ? -12.725 -2.574 11.540 1.00 76.81 391 GLY A CA 1
ATOM 3020 C C . GLY A 1 391 ? -13.367 -1.832 12.702 1.00 76.81 391 GLY A C 1
ATOM 3021 O O . GLY A 1 391 ? -13.785 -2.431 13.691 1.00 76.81 391 GLY A O 1
ATOM 3022 N N . ASP A 1 392 ? -13.432 -0.513 12.583 1.00 81.38 392 ASP A N 1
ATOM 3023 C CA . ASP A 1 392 ? -14.124 0.331 13.550 1.00 81.38 392 ASP A CA 1
ATOM 3024 C C . ASP A 1 392 ? -15.660 0.238 13.417 1.00 81.38 392 ASP A C 1
ATOM 3026 O O . ASP A 1 392 ? -16.211 -0.531 12.620 1.00 81.38 392 ASP A O 1
ATOM 3030 N N . THR A 1 393 ? -16.359 1.040 14.220 1.00 85.88 393 THR A N 1
ATOM 3031 C CA . THR A 1 393 ? -17.823 1.147 14.240 1.00 85.88 393 THR A CA 1
ATOM 3032 C C . THR A 1 393 ? -18.430 1.399 12.856 1.00 85.88 393 THR A C 1
ATOM 3034 O O . THR A 1 393 ? -19.328 0.672 12.432 1.00 85.88 393 THR A O 1
ATOM 3037 N N . THR A 1 394 ? -17.950 2.414 12.134 1.00 83.00 394 THR A N 1
ATOM 3038 C CA . THR A 1 394 ? -18.551 2.826 10.855 1.00 83.00 394 THR A CA 1
ATOM 3039 C C . THR A 1 394 ? -18.240 1.818 9.753 1.00 83.00 394 THR A C 1
ATOM 3041 O O . THR A 1 394 ? -19.070 1.572 8.874 1.00 83.00 394 THR A O 1
ATOM 3044 N N . PHE A 1 395 ? -17.062 1.195 9.803 1.00 81.75 395 PHE A N 1
ATOM 3045 C CA . PHE A 1 395 ? -16.691 0.131 8.882 1.00 81.75 395 PHE A CA 1
ATOM 3046 C C . PHE A 1 395 ? -17.577 -1.105 9.045 1.00 81.75 395 PHE A C 1
ATOM 3048 O O . PHE A 1 395 ? -18.127 -1.577 8.050 1.00 81.75 395 PHE A O 1
ATOM 3055 N N . CYS A 1 396 ? -17.749 -1.605 10.275 1.00 86.81 396 CYS A N 1
ATOM 3056 C CA . CYS A 1 396 ? -18.583 -2.784 10.534 1.00 86.81 396 CYS A CA 1
ATOM 3057 C C . CYS A 1 396 ? -20.038 -2.536 10.116 1.00 86.81 396 CYS A C 1
ATOM 3059 O O . CYS A 1 396 ? -20.631 -3.372 9.437 1.00 86.81 396 CYS A O 1
ATOM 3061 N N . TYR A 1 397 ? -20.568 -1.348 10.416 1.00 92.00 397 TYR A N 1
ATOM 3062 C CA . TYR A 1 397 ? -21.910 -0.945 10.000 1.00 92.00 397 TYR A CA 1
ATOM 3063 C C . TYR A 1 397 ? -22.092 -0.950 8.476 1.00 92.00 397 TYR A C 1
ATOM 3065 O O . TYR A 1 397 ? -23.012 -1.572 7.941 1.00 92.00 397 TYR A O 1
ATOM 3073 N N . ASN A 1 398 ? -21.176 -0.307 7.746 1.00 85.31 398 ASN A N 1
ATOM 3074 C CA . ASN A 1 398 ? -21.221 -0.276 6.283 1.00 85.31 398 ASN A CA 1
ATOM 3075 C C . ASN A 1 398 ? -20.971 -1.655 5.663 1.00 85.31 398 ASN A C 1
ATOM 3077 O O . ASN A 1 398 ? -21.504 -1.962 4.595 1.00 85.31 398 ASN A O 1
ATOM 3081 N N . ALA A 1 399 ? -20.168 -2.498 6.311 1.00 83.19 399 ALA A N 1
ATOM 3082 C CA . ALA A 1 399 ? -19.960 -3.867 5.875 1.00 83.19 399 ALA A CA 1
ATOM 3083 C C . ALA A 1 399 ? -21.232 -4.710 6.017 1.00 83.19 399 ALA A C 1
ATOM 3085 O O . ALA A 1 399 ? -21.534 -5.467 5.097 1.00 83.19 399 ALA A O 1
ATOM 3086 N N . LEU A 1 400 ? -21.995 -4.538 7.102 1.00 93.00 400 LEU A N 1
ATOM 3087 C CA . LEU A 1 400 ? -23.312 -5.161 7.250 1.00 93.00 400 LEU A CA 1
ATOM 3088 C C . LEU A 1 400 ? -24.276 -4.657 6.164 1.00 93.00 400 LEU A C 1
ATOM 3090 O O . LEU A 1 400 ? -24.933 -5.448 5.498 1.00 93.00 400 LEU A O 1
ATOM 3094 N N . LYS A 1 401 ? -24.288 -3.342 5.907 1.00 89.62 401 LYS A N 1
ATOM 3095 C CA . LYS A 1 401 ? -25.124 -2.711 4.867 1.00 89.62 401 LYS A CA 1
ATOM 3096 C C . LYS A 1 401 ? -24.805 -3.166 3.441 1.00 89.62 401 LYS A C 1
ATOM 3098 O O . LYS A 1 401 ? -25.661 -3.097 2.567 1.00 89.62 401 LYS A O 1
ATOM 3103 N N . THR A 1 402 ? -23.573 -3.606 3.197 1.00 84.94 402 THR A N 1
ATOM 3104 C CA . THR A 1 402 ? -23.100 -4.067 1.882 1.00 84.94 402 THR A CA 1
ATOM 3105 C C . THR A 1 402 ? -22.990 -5.590 1.785 1.00 84.94 402 THR A C 1
ATOM 3107 O O . THR A 1 402 ? -22.306 -6.081 0.888 1.00 84.94 402 THR A O 1
ATOM 3110 N N . ASP A 1 403 ? -23.637 -6.335 2.694 1.00 86.88 403 ASP A N 1
ATOM 3111 C CA . ASP A 1 403 ? -23.623 -7.806 2.757 1.00 86.88 403 ASP A CA 1
ATOM 3112 C C . ASP A 1 403 ? -22.184 -8.405 2.810 1.00 86.88 403 ASP A C 1
ATOM 3114 O O . ASP A 1 403 ? -21.943 -9.540 2.403 1.00 86.88 403 ASP A O 1
ATOM 3118 N N . LYS A 1 404 ? -21.181 -7.653 3.306 1.00 83.12 404 LYS A N 1
ATOM 3119 C CA . LYS A 1 404 ? -19.787 -8.133 3.502 1.00 83.12 404 LYS A CA 1
ATOM 3120 C C . LYS A 1 404 ? -19.602 -8.931 4.799 1.00 83.12 404 LYS A C 1
ATOM 3122 O O . LYS A 1 404 ? -18.598 -9.648 4.944 1.00 83.12 404 LYS A O 1
ATOM 3127 N N . ILE A 1 405 ? -20.514 -8.723 5.744 1.00 93.12 405 ILE A N 1
ATOM 3128 C CA . ILE A 1 405 ? -20.739 -9.495 6.969 1.00 93.12 405 ILE A CA 1
ATOM 3129 C C . ILE A 1 405 ? -22.253 -9.612 7.167 1.00 93.12 405 ILE A C 1
ATOM 3131 O O . ILE A 1 405 ? -22.997 -8.746 6.715 1.00 93.12 405 ILE A O 1
ATOM 3135 N N . ASP A 1 406 ? -22.691 -10.655 7.857 1.00 96.12 406 ASP A N 1
ATOM 3136 C CA . ASP A 1 406 ? -24.108 -10.950 8.084 1.00 96.12 406 ASP A CA 1
ATOM 3137 C C . ASP A 1 406 ? -24.595 -10.439 9.450 1.00 96.12 406 ASP A C 1
ATOM 3139 O O . ASP A 1 406 ? -25.756 -10.065 9.619 1.00 96.12 406 ASP A O 1
ATOM 3143 N N . LEU A 1 407 ? -23.698 -10.417 10.437 1.00 96.38 407 LEU A N 1
ATOM 3144 C CA . LEU A 1 407 ? -23.986 -10.103 11.835 1.00 96.38 407 LEU A CA 1
ATOM 3145 C C . LEU A 1 407 ? -22.732 -9.515 12.499 1.00 96.38 407 LEU A C 1
ATOM 3147 O O . LEU A 1 407 ? -21.613 -9.917 12.181 1.00 96.38 407 LEU A O 1
ATOM 3151 N N . TYR A 1 408 ? -22.900 -8.593 13.443 1.00 97.94 408 TYR A N 1
ATOM 3152 C CA . TYR A 1 408 ? -21.840 -8.183 14.370 1.00 97.94 408 TYR A CA 1
ATOM 3153 C C . TYR A 1 408 ? -22.428 -7.666 15.698 1.00 97.94 408 TYR A C 1
ATOM 3155 O O . TYR A 1 408 ? -23.613 -7.330 15.742 1.00 97.94 408 TYR A O 1
ATOM 3163 N N . PRO A 1 409 ? -21.654 -7.623 16.800 1.00 97.81 409 PRO A N 1
ATOM 3164 C CA . PRO A 1 409 ? -22.093 -6.994 18.038 1.00 97.81 409 PRO A CA 1
ATOM 3165 C C . PRO A 1 409 ? -21.996 -5.467 17.938 1.00 97.81 409 PRO A C 1
ATOM 3167 O O . PRO A 1 409 ? -20.959 -4.916 17.558 1.00 97.81 409 PRO A O 1
ATOM 3170 N N . GLU A 1 410 ? -23.069 -4.780 18.315 1.00 96.94 410 GLU A N 1
ATOM 3171 C CA . GLU A 1 410 ? -23.145 -3.319 18.343 1.00 96.94 410 GLU A CA 1
ATOM 3172 C C . GLU A 1 410 ? -23.719 -2.825 19.675 1.00 96.94 410 GLU A C 1
ATOM 3174 O O . GLU A 1 410 ? -24.461 -3.540 20.351 1.00 96.94 410 GLU A O 1
ATOM 3179 N N . TYR A 1 411 ? -23.378 -1.595 20.050 1.00 96.00 411 TYR A N 1
ATOM 3180 C CA . TYR A 1 411 ? -23.687 -0.992 21.334 1.00 96.00 411 TYR A CA 1
ATOM 3181 C C . TYR A 1 411 ? -24.842 0.002 21.218 1.00 96.00 411 TYR A C 1
ATOM 3183 O O . TYR A 1 411 ? -24.903 0.824 20.296 1.00 96.00 411 TYR A O 1
ATOM 3191 N N . THR A 1 412 ? -25.734 -0.029 22.206 1.00 94.50 412 THR A N 1
ATOM 3192 C CA . THR A 1 412 ? -26.947 0.802 22.265 1.00 94.50 412 THR A CA 1
ATOM 3193 C C . THR A 1 412 ? -26.660 2.292 22.062 1.00 94.50 412 THR A C 1
ATOM 3195 O O . THR A 1 412 ? -27.287 2.944 21.224 1.00 94.50 412 THR A O 1
ATOM 3198 N N . GLY A 1 413 ? -25.686 2.841 22.795 1.00 89.94 413 GLY A N 1
ATOM 3199 C CA . GLY A 1 413 ? -25.331 4.257 22.712 1.00 89.94 413 GLY A CA 1
ATOM 3200 C C . GLY A 1 413 ? -24.711 4.636 21.365 1.00 89.94 413 GLY A C 1
ATOM 3201 O O . GLY A 1 413 ? -24.977 5.721 20.843 1.00 89.94 413 GLY A O 1
ATOM 3202 N N . THR A 1 414 ? -23.951 3.732 20.743 1.00 90.56 414 THR A N 1
ATOM 3203 C CA . THR A 1 414 ? -23.322 3.956 19.435 1.00 90.56 414 THR A CA 1
ATOM 3204 C C . THR A 1 414 ? -24.362 4.113 18.332 1.00 90.56 414 THR A C 1
ATOM 3206 O O . THR A 1 414 ? -24.254 5.030 17.515 1.00 90.56 414 THR A O 1
ATOM 3209 N N . ILE A 1 415 ? -25.416 3.293 18.345 1.00 92.19 415 ILE A N 1
ATOM 3210 C CA . ILE A 1 415 ? -26.512 3.384 17.371 1.00 92.19 415 ILE A CA 1
ATOM 3211 C C . ILE A 1 415 ? -27.170 4.767 17.397 1.00 92.19 415 ILE A C 1
ATOM 3213 O O . ILE A 1 415 ? -27.418 5.373 16.349 1.00 92.19 415 ILE A O 1
ATOM 3217 N N . LEU A 1 416 ? -27.430 5.291 18.594 1.00 89.69 416 LEU A N 1
ATOM 3218 C CA . LEU A 1 416 ? -28.109 6.573 18.753 1.00 89.69 416 LEU A CA 1
ATOM 3219 C C . LEU A 1 416 ? -27.201 7.757 18.420 1.00 89.69 416 LEU A C 1
ATOM 3221 O O . LEU A 1 416 ? -27.621 8.675 17.716 1.00 89.69 416 LEU A O 1
ATOM 3225 N N . THR A 1 417 ? -25.955 7.725 18.891 1.00 84.25 417 THR A N 1
ATOM 3226 C CA . THR A 1 417 ? -25.018 8.849 18.760 1.00 84.25 417 THR A CA 1
ATOM 3227 C C . THR A 1 417 ? -24.361 8.920 17.382 1.00 84.25 417 THR A C 1
ATOM 3229 O O . THR A 1 417 ? -24.239 10.008 16.822 1.00 84.25 417 THR A O 1
ATOM 3232 N N . THR A 1 418 ? -23.966 7.779 16.812 1.00 85.12 418 THR A N 1
ATOM 3233 C CA . THR A 1 418 ? -23.160 7.724 15.581 1.00 85.12 418 THR A CA 1
ATOM 3234 C C . THR A 1 418 ? -24.032 7.597 14.336 1.00 85.12 418 THR A C 1
ATOM 3236 O O . THR A 1 418 ? -23.857 8.359 13.384 1.00 85.12 418 THR A O 1
ATOM 3239 N N . PHE A 1 419 ? -24.992 6.665 14.337 1.00 87.56 419 PHE A N 1
ATOM 3240 C CA . PHE A 1 419 ? -25.800 6.369 13.147 1.00 87.56 419 PHE A CA 1
ATOM 3241 C C . PHE A 1 419 ? -27.061 7.229 13.088 1.00 87.56 419 PHE A C 1
ATOM 3243 O O . PHE A 1 419 ? -27.303 7.910 12.093 1.00 87.56 419 PHE A O 1
ATOM 3250 N N . SER A 1 420 ? -27.816 7.273 14.186 1.00 85.75 420 SER A N 1
ATOM 3251 C CA . SER A 1 420 ? -29.062 8.049 14.271 1.00 85.75 420 SER A CA 1
ATOM 3252 C C . SER A 1 420 ? -28.820 9.539 14.529 1.00 85.75 420 SER A C 1
ATOM 3254 O O . SER A 1 420 ? -29.729 10.348 14.346 1.00 85.75 420 SER A O 1
ATOM 3256 N N . LYS A 1 421 ? -27.598 9.906 14.951 1.00 81.88 421 LYS A N 1
ATOM 3257 C CA . LYS A 1 421 ? -27.160 11.277 15.273 1.00 81.88 421 LYS A CA 1
ATOM 3258 C C . LYS A 1 421 ? -28.104 12.011 16.234 1.00 81.88 421 LYS A C 1
ATOM 3260 O O . LYS A 1 421 ? -28.280 13.227 16.142 1.00 81.88 421 LYS A O 1
ATOM 3265 N N . LYS A 1 422 ? -28.713 11.275 17.163 1.00 76.62 422 LYS A N 1
ATOM 3266 C CA . LYS A 1 422 ? -29.557 11.827 18.224 1.00 76.62 422 LYS A CA 1
ATOM 3267 C C . LYS A 1 422 ? -28.716 12.071 19.469 1.00 76.62 422 LYS A C 1
ATOM 3269 O O . LYS A 1 422 ? -27.904 11.238 19.865 1.00 76.62 422 LYS A O 1
ATOM 3274 N N . THR A 1 423 ? -28.952 13.194 20.134 1.00 64.88 423 THR A N 1
ATOM 3275 C CA . THR A 1 423 ? -28.441 13.433 21.484 1.00 64.88 423 THR A CA 1
ATOM 3276 C C . THR A 1 423 ? -29.188 12.515 22.449 1.00 64.88 423 THR A C 1
ATOM 3278 O O . THR A 1 423 ? -30.381 12.694 22.691 1.00 64.88 423 THR A O 1
ATOM 3281 N N . THR A 1 424 ? -28.509 11.502 22.984 1.00 61.34 424 THR A N 1
ATOM 3282 C CA . THR A 1 424 ? -29.088 10.589 23.975 1.00 61.34 424 THR A CA 1
ATOM 3283 C C . THR A 1 424 ? -29.340 11.343 25.278 1.00 61.34 424 THR A C 1
ATOM 3285 O O . THR A 1 424 ? -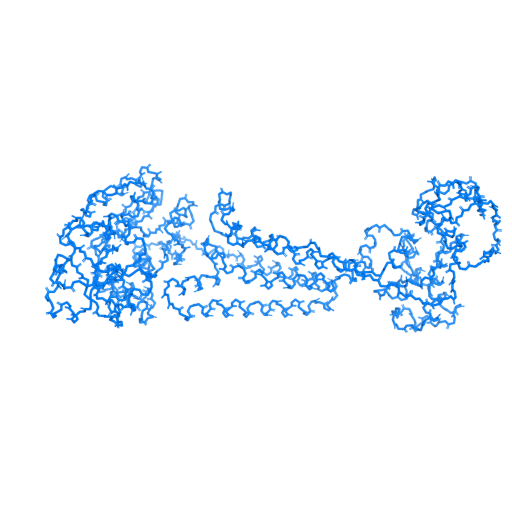28.402 11.676 25.995 1.00 61.34 424 THR A O 1
ATOM 3288 N N . THR A 1 425 ? -30.601 11.642 25.590 1.00 63.12 425 THR A N 1
ATOM 3289 C CA . THR A 1 425 ? -30.979 12.319 26.845 1.00 63.12 425 THR A CA 1
ATOM 3290 C C . THR A 1 425 ? -31.315 11.348 27.976 1.00 63.12 425 THR A C 1
ATOM 3292 O O . THR A 1 425 ? -31.352 11.755 29.134 1.00 63.12 425 THR A O 1
ATOM 3295 N N . SER A 1 426 ? -31.557 10.070 27.666 1.00 83.12 426 SER A N 1
ATOM 3296 C CA . SER A 1 426 ? -31.890 9.049 28.661 1.00 83.12 426 SER A CA 1
ATOM 3297 C C . SER A 1 426 ? -30.652 8.290 29.125 1.00 83.12 426 SER A C 1
ATOM 3299 O O . SER A 1 426 ? -29.854 7.836 28.310 1.00 83.12 426 SER A O 1
ATOM 3301 N N . THR A 1 427 ? -30.545 8.092 30.438 1.00 86.06 427 THR A N 1
ATOM 3302 C CA . THR A 1 427 ? -29.575 7.185 31.070 1.00 86.06 427 THR A CA 1
ATOM 3303 C C . THR A 1 427 ? -30.225 5.890 31.570 1.00 86.06 427 THR A C 1
ATOM 3305 O O . THR A 1 427 ? -29.635 5.139 32.344 1.00 86.06 427 THR A O 1
ATOM 3308 N N . ASN A 1 428 ? -31.464 5.608 31.144 1.00 90.81 428 ASN A N 1
ATOM 3309 C CA . ASN A 1 428 ? -32.135 4.336 31.399 1.00 90.81 428 ASN A CA 1
ATOM 3310 C C . ASN A 1 428 ? -31.770 3.317 30.298 1.00 90.81 428 ASN A C 1
ATOM 3312 O O . ASN A 1 428 ? -32.134 3.552 29.143 1.00 90.81 428 ASN A O 1
ATOM 3316 N N . PRO A 1 429 ? -31.120 2.180 30.625 1.00 91.81 429 PRO A N 1
ATOM 3317 C CA . PRO A 1 429 ? -30.691 1.200 29.623 1.00 91.81 429 PRO A CA 1
ATOM 3318 C C . PRO A 1 429 ? -31.827 0.646 28.754 1.00 91.81 429 PRO A C 1
ATOM 3320 O O . PRO A 1 429 ? -31.670 0.545 27.541 1.00 91.81 429 PRO A O 1
ATOM 3323 N N . GLY A 1 430 ? -32.999 0.374 29.340 1.00 93.25 430 GLY A N 1
ATOM 3324 C CA . GLY A 1 430 ? -34.162 -0.132 28.605 1.00 93.25 430 GLY A CA 1
ATOM 3325 C C . GLY A 1 430 ? -34.667 0.867 27.565 1.00 93.25 430 GLY A C 1
ATOM 3326 O O . GLY A 1 430 ? -34.831 0.517 26.400 1.00 93.25 430 GLY A O 1
ATOM 3327 N N . THR A 1 431 ? -34.812 2.136 27.954 1.00 92.81 431 THR A N 1
ATOM 3328 C CA . THR A 1 431 ? -35.224 3.206 27.031 1.00 92.81 431 THR A CA 1
ATOM 3329 C C . THR A 1 431 ? -34.198 3.434 25.917 1.00 92.81 431 THR A C 1
ATOM 3331 O O . THR A 1 431 ? -34.571 3.671 24.771 1.00 92.81 431 THR A O 1
ATOM 3334 N N . VAL A 1 432 ? -32.899 3.386 26.232 1.00 92.94 432 VAL A N 1
ATOM 3335 C CA . VAL A 1 432 ? -31.840 3.559 25.223 1.00 92.94 432 VAL A CA 1
ATOM 3336 C C . VAL A 1 432 ? -31.836 2.388 24.242 1.00 92.94 432 VAL A C 1
ATOM 3338 O O . VAL A 1 432 ? -31.738 2.619 23.040 1.00 92.94 432 VAL A O 1
ATOM 3341 N N . TYR A 1 433 ? -32.016 1.157 24.723 1.00 95.50 433 TYR A N 1
ATOM 3342 C CA . TYR A 1 433 ? -32.163 -0.019 23.867 1.00 95.50 433 TYR A CA 1
ATOM 3343 C C . TYR A 1 433 ? -33.384 0.071 22.943 1.00 95.50 433 TYR A C 1
ATOM 3345 O O . TYR A 1 433 ? -33.241 -0.138 21.741 1.00 95.50 433 TYR A O 1
ATOM 3353 N N . GLU A 1 434 ? -34.564 0.410 23.471 1.00 95.62 434 GLU A N 1
ATOM 3354 C CA . GLU A 1 434 ? -35.789 0.540 22.668 1.00 95.62 434 GLU A CA 1
ATOM 3355 C C . GLU A 1 434 ? -35.624 1.584 21.561 1.00 95.62 434 GLU A C 1
ATOM 3357 O O . GLU A 1 434 ? -35.909 1.299 20.398 1.00 95.62 434 GLU A O 1
ATOM 3362 N N . ASN A 1 435 ? -35.065 2.749 21.901 1.00 94.25 435 ASN A N 1
ATOM 3363 C CA . ASN A 1 435 ? -34.767 3.788 20.921 1.00 94.25 435 ASN A CA 1
ATOM 3364 C C . ASN A 1 435 ? -33.759 3.304 19.868 1.00 94.25 435 ASN A C 1
ATOM 3366 O O . ASN A 1 435 ? -33.972 3.524 18.679 1.00 94.25 435 ASN A O 1
ATOM 3370 N N . ALA A 1 436 ? -32.677 2.636 20.286 1.00 94.44 436 ALA A N 1
ATOM 3371 C CA . ALA A 1 436 ? -31.654 2.129 19.372 1.00 94.44 436 ALA A CA 1
ATOM 3372 C C . ALA A 1 436 ? -32.228 1.083 18.404 1.00 94.44 436 ALA A C 1
ATOM 3374 O O . ALA A 1 436 ? -32.003 1.168 17.196 1.00 94.44 436 ALA A O 1
ATOM 3375 N N . ARG A 1 437 ? -33.018 0.133 18.920 1.00 96.38 437 ARG A N 1
ATOM 3376 C CA . ARG A 1 437 ? -33.704 -0.897 18.130 1.00 96.38 437 ARG A CA 1
ATOM 3377 C C . ARG A 1 437 ? -34.647 -0.275 17.102 1.00 96.38 437 ARG A C 1
ATOM 3379 O O . ARG A 1 437 ? -34.615 -0.655 15.933 1.00 96.38 437 ARG A O 1
ATOM 3386 N N . ASP A 1 438 ? -35.480 0.669 17.529 1.00 95.44 438 ASP A N 1
ATOM 3387 C CA . ASP A 1 438 ? -36.496 1.267 16.662 1.00 95.44 438 ASP A CA 1
ATOM 3388 C C . ASP A 1 438 ? -35.874 2.184 15.601 1.00 95.44 438 ASP A C 1
ATOM 3390 O O . ASP A 1 438 ? -36.347 2.222 14.462 1.00 95.44 438 ASP A O 1
ATOM 3394 N N . ASP A 1 439 ? -34.807 2.905 15.948 1.00 93.94 439 ASP A N 1
ATOM 3395 C CA . ASP A 1 439 ? -34.111 3.789 15.016 1.00 93.94 439 ASP A CA 1
ATOM 3396 C C . ASP A 1 439 ? -33.338 3.001 13.960 1.00 93.94 439 ASP A C 1
ATOM 3398 O O . ASP A 1 439 ? -33.472 3.291 12.770 1.00 93.94 439 ASP A O 1
ATOM 3402 N N . ILE A 1 440 ? -32.585 1.969 14.354 1.00 95.12 440 ILE A N 1
ATOM 3403 C CA . ILE A 1 440 ? -31.790 1.195 13.393 1.00 95.12 440 ILE A CA 1
ATOM 3404 C C . ILE A 1 440 ? -32.669 0.396 12.429 1.00 95.12 440 ILE A C 1
ATOM 3406 O O . ILE A 1 440 ? -32.339 0.265 11.248 1.00 95.12 440 ILE A O 1
ATOM 3410 N N . LYS A 1 441 ? -33.842 -0.047 12.904 1.00 96.06 441 LYS A N 1
ATOM 3411 C CA . LYS A 1 441 ? -34.861 -0.666 12.060 1.00 96.06 441 LYS A CA 1
ATOM 3412 C C . LYS A 1 441 ? -35.389 0.309 11.008 1.00 96.06 441 LYS A C 1
ATOM 3414 O O . LYS A 1 441 ? -35.528 -0.069 9.852 1.00 96.06 441 LYS A O 1
ATOM 3419 N N . LYS A 1 442 ? -35.657 1.564 11.384 1.00 94.75 442 LYS A N 1
ATOM 3420 C CA . LYS A 1 442 ? -36.141 2.601 10.453 1.00 94.75 442 LYS A CA 1
ATOM 3421 C C . LYS A 1 442 ? -35.074 3.073 9.468 1.00 94.75 442 LYS A C 1
ATOM 3423 O O . LYS A 1 442 ? -35.423 3.452 8.355 1.00 94.75 442 LYS A O 1
ATOM 3428 N N . LEU A 1 443 ? -33.812 3.117 9.892 1.00 93.31 443 LEU A N 1
ATOM 3429 C CA . LEU A 1 443 ? -32.716 3.639 9.078 1.00 93.31 443 LEU A CA 1
ATOM 3430 C C . LEU A 1 443 ? -32.319 2.683 7.953 1.00 93.31 443 LEU A C 1
ATOM 3432 O O . LEU A 1 443 ? -32.152 3.127 6.821 1.00 93.31 443 LEU A O 1
ATOM 3436 N N . ASP A 1 444 ? -32.151 1.397 8.269 1.00 93.38 444 ASP A N 1
ATOM 3437 C CA . ASP A 1 444 ? -31.500 0.444 7.360 1.00 93.38 444 ASP A CA 1
ATOM 3438 C C . ASP A 1 444 ? -32.116 -0.970 7.407 1.00 93.38 444 ASP A C 1
ATOM 3440 O O . ASP A 1 444 ? -31.512 -1.932 6.936 1.00 93.38 444 ASP A O 1
ATOM 3444 N N . ASP A 1 445 ? -33.322 -1.122 7.969 1.00 95.25 445 ASP A N 1
ATOM 3445 C CA . ASP A 1 445 ? -34.014 -2.412 8.109 1.00 95.25 445 ASP A CA 1
ATOM 3446 C C . ASP A 1 445 ? -33.213 -3.483 8.871 1.00 95.25 445 ASP A C 1
ATOM 3448 O O . ASP A 1 445 ? -33.401 -4.693 8.697 1.00 95.25 445 ASP A O 1
ATOM 3452 N N . PHE A 1 446 ? -32.329 -3.049 9.766 1.00 97.50 446 PHE A N 1
ATOM 3453 C CA . PHE A 1 446 ? -31.580 -3.950 10.632 1.00 97.50 446 PHE A CA 1
ATOM 3454 C C . PHE A 1 446 ? -32.396 -4.365 11.854 1.00 97.50 446 PHE A C 1
ATOM 3456 O O . PHE A 1 446 ? -33.243 -3.628 12.360 1.00 97.50 446 PHE A O 1
ATOM 3463 N N . ILE A 1 447 ? -32.124 -5.576 12.329 1.00 98.06 447 ILE A N 1
ATOM 3464 C CA . ILE A 1 447 ? -32.698 -6.146 13.539 1.00 98.06 447 ILE A CA 1
ATOM 3465 C C . ILE A 1 447 ? -31.634 -6.126 14.625 1.00 98.06 447 ILE A C 1
ATOM 3467 O O . ILE A 1 447 ? -30.564 -6.720 14.477 1.00 98.06 447 ILE A O 1
ATOM 3471 N N . TYR A 1 448 ? -31.961 -5.447 15.720 1.00 97.94 448 TYR A N 1
ATOM 3472 C CA . TYR A 1 448 ? -31.137 -5.368 16.915 1.00 97.94 448 TYR A CA 1
ATOM 3473 C C . TYR A 1 448 ? -31.764 -6.221 18.015 1.00 97.94 448 TYR A C 1
ATOM 3475 O O . TYR A 1 448 ? -32.895 -5.964 18.436 1.00 97.94 448 TYR A O 1
ATOM 3483 N N . LEU A 1 449 ? -31.060 -7.281 18.414 1.00 98.19 449 LEU A N 1
ATOM 3484 C CA . LEU A 1 449 ? -31.543 -8.244 19.404 1.00 98.19 449 LEU A CA 1
ATOM 3485 C C . LEU A 1 449 ? -31.364 -7.726 20.836 1.00 98.19 449 LEU A C 1
ATOM 3487 O O . LEU A 1 449 ? -30.837 -6.639 21.065 1.00 98.19 449 LEU A O 1
ATOM 3491 N N . LYS A 1 450 ? -31.822 -8.506 21.821 1.00 98.00 450 LYS A N 1
ATOM 3492 C CA . LYS A 1 450 ? -31.773 -8.090 23.225 1.00 98.00 450 LYS A CA 1
ATOM 3493 C C . LYS A 1 450 ? -30.319 -8.003 23.720 1.00 98.00 450 LYS A C 1
ATOM 3495 O O . LYS A 1 450 ? -29.542 -8.925 23.463 1.00 98.00 450 LYS A O 1
ATOM 3500 N N . PRO A 1 451 ? -29.959 -6.940 24.459 1.00 97.69 451 PRO A N 1
ATOM 3501 C CA . PRO A 1 451 ? -28.589 -6.718 24.898 1.00 97.69 451 PRO A CA 1
ATOM 3502 C C . PRO A 1 451 ? -28.157 -7.640 26.041 1.00 97.69 451 PRO A C 1
ATOM 3504 O O . PRO A 1 451 ? -28.976 -8.134 26.824 1.00 97.69 451 PRO A O 1
ATOM 3507 N N . MET A 1 452 ? -26.842 -7.821 26.156 1.00 97.69 452 MET A N 1
ATOM 3508 C CA . MET A 1 452 ? -26.168 -8.388 27.332 1.00 97.69 452 MET A CA 1
ATOM 3509 C C . MET A 1 452 ? -26.235 -7.403 28.519 1.00 97.69 452 MET A C 1
ATOM 3511 O O . MET A 1 452 ? -26.594 -6.239 28.346 1.00 97.69 452 MET A O 1
ATOM 3515 N N . ALA A 1 453 ? -25.969 -7.860 29.746 1.00 96.25 453 ALA A N 1
ATOM 3516 C CA . ALA A 1 453 ? -26.175 -7.056 30.956 1.00 96.25 453 ALA A CA 1
ATOM 3517 C C . ALA A 1 453 ? -25.098 -5.985 31.180 1.00 96.25 453 ALA A C 1
ATOM 3519 O O . ALA A 1 453 ? -25.419 -4.931 31.733 1.00 96.25 453 ALA A O 1
ATOM 3520 N N . PHE A 1 454 ? -23.859 -6.247 30.762 1.00 95.69 454 PHE A N 1
ATOM 3521 C CA . PHE A 1 454 ? -22.746 -5.330 30.968 1.00 95.69 454 PHE A CA 1
ATOM 3522 C C . PHE A 1 454 ? -22.926 -3.999 30.225 1.00 95.69 454 PHE A C 1
ATOM 3524 O O . PHE A 1 454 ? -23.660 -3.901 29.236 1.00 95.69 454 PHE A O 1
ATOM 3531 N N . GLN A 1 455 ? -22.231 -2.978 30.712 1.00 93.44 455 GLN A N 1
ATOM 3532 C CA . GLN A 1 455 ? -22.143 -1.656 30.105 1.00 93.44 455 GLN A CA 1
ATOM 3533 C C . GLN A 1 455 ? -20.682 -1.378 29.763 1.00 93.44 455 GLN A C 1
ATOM 3535 O O . GLN A 1 455 ? -19.843 -1.410 30.660 1.00 93.44 455 GLN A O 1
ATOM 3540 N N . ASP A 1 456 ? -20.385 -1.053 28.508 1.00 93.06 456 ASP A N 1
ATOM 3541 C CA . ASP A 1 456 ? -19.079 -0.523 28.091 1.00 93.06 456 ASP A CA 1
ATOM 3542 C C . ASP A 1 456 ? -19.170 1.001 27.938 1.00 93.06 456 ASP A C 1
ATOM 3544 O O . ASP A 1 456 ? -19.324 1.554 26.848 1.00 93.06 456 ASP A O 1
ATOM 3548 N N . THR A 1 457 ? -19.207 1.691 29.075 1.00 92.25 457 THR A N 1
ATOM 3549 C CA . THR A 1 457 ? -19.384 3.142 29.151 1.00 92.25 457 THR A CA 1
ATOM 3550 C C . THR A 1 457 ? -18.187 3.793 29.828 1.00 92.25 457 THR A C 1
ATOM 3552 O O . THR A 1 457 ? -17.396 3.140 30.509 1.00 92.25 457 THR A O 1
ATOM 3555 N N . TYR A 1 458 ? -18.077 5.116 29.698 1.00 92.31 458 TYR A N 1
ATOM 3556 C CA . TYR A 1 458 ? -17.200 5.879 30.572 1.00 92.31 458 TYR A CA 1
ATOM 3557 C C . TYR A 1 458 ? -17.533 5.629 32.039 1.00 92.31 458 TYR A C 1
ATOM 3559 O O . TYR A 1 458 ? -18.700 5.575 32.436 1.00 92.31 458 TYR A O 1
ATOM 3567 N N . ALA A 1 459 ? -16.480 5.546 32.839 1.00 94.44 459 ALA A N 1
ATOM 3568 C CA . ALA A 1 459 ? -16.549 5.492 34.281 1.00 94.44 459 ALA A CA 1
ATOM 3569 C C . ALA A 1 459 ? -15.364 6.241 34.903 1.00 94.44 459 ALA A C 1
ATOM 3571 O O . ALA A 1 459 ? -14.409 6.636 34.227 1.00 94.44 459 ALA A O 1
ATOM 3572 N N . LEU A 1 460 ? -15.429 6.434 36.220 1.00 96.69 460 LEU A N 1
ATOM 3573 C CA . LEU A 1 460 ? -14.307 6.927 37.009 1.00 96.69 460 LEU A CA 1
ATOM 3574 C C . LEU A 1 460 ? -13.749 5.800 37.863 1.00 96.69 460 LEU A C 1
ATOM 3576 O O . LEU A 1 460 ? -14.502 5.082 38.525 1.00 96.69 460 LEU A O 1
ATOM 3580 N N . ALA A 1 461 ? -12.427 5.683 37.878 1.00 96.50 461 ALA A N 1
ATOM 3581 C CA . ALA A 1 461 ? -11.731 4.719 38.708 1.00 96.50 461 ALA A CA 1
ATOM 3582 C C . ALA A 1 461 ? -10.652 5.369 39.570 1.00 96.50 461 ALA A C 1
ATOM 3584 O O . ALA A 1 461 ? -10.009 6.353 39.195 1.00 96.50 461 ALA A O 1
ATOM 3585 N N . VAL A 1 462 ? -10.443 4.753 40.726 1.00 97.06 462 VAL A N 1
ATOM 3586 C CA . VAL A 1 462 ? -9.344 5.025 41.655 1.00 97.06 462 VAL A CA 1
ATOM 3587 C C . VAL A 1 462 ? -8.634 3.708 41.966 1.00 97.06 462 VAL A C 1
ATOM 3589 O O . VAL A 1 462 ? -9.146 2.625 41.670 1.00 97.06 462 VAL A O 1
ATOM 3592 N N . LYS A 1 463 ? -7.459 3.752 42.598 1.00 96.19 463 LYS A N 1
ATOM 3593 C CA . LYS A 1 463 ? -6.854 2.521 43.127 1.00 96.19 463 LYS A CA 1
ATOM 3594 C C . LYS A 1 463 ? -7.739 1.905 44.206 1.00 96.19 463 LYS A C 1
ATOM 3596 O O . LYS A 1 463 ? -8.285 2.623 45.043 1.00 96.19 463 LYS A O 1
ATOM 3601 N N . SER A 1 464 ? -7.805 0.575 44.258 1.00 95.25 464 SER A N 1
ATOM 3602 C CA . SER A 1 464 ? -8.577 -0.116 45.301 1.00 95.25 464 SER A CA 1
ATOM 3603 C C . SER A 1 464 ? -8.107 0.214 46.722 1.00 95.25 464 SER A C 1
ATOM 3605 O O . SER A 1 464 ? -8.923 0.220 47.639 1.00 95.25 464 SER A O 1
ATOM 3607 N N . SER A 1 465 ? -6.817 0.514 46.926 1.00 94.81 465 SER A N 1
ATOM 3608 C CA . SER A 1 465 ? -6.304 0.999 48.217 1.00 94.81 465 SER A CA 1
ATOM 3609 C C . SER A 1 465 ? -6.894 2.362 48.580 1.00 94.81 465 SER A C 1
ATOM 3611 O O . SER A 1 465 ? -7.474 2.505 49.650 1.00 94.81 465 SER A O 1
ATOM 3613 N N . THR A 1 466 ? -6.855 3.321 47.650 1.00 94.00 466 THR A N 1
ATOM 3614 C CA . THR A 1 466 ? -7.418 4.667 47.825 1.00 94.00 466 THR A CA 1
ATOM 3615 C C . THR A 1 466 ? -8.923 4.629 48.074 1.00 94.00 466 THR A C 1
ATOM 3617 O O . THR A 1 466 ? -9.412 5.353 48.940 1.00 94.00 466 THR A O 1
ATOM 3620 N N . ALA A 1 467 ? -9.651 3.761 47.363 1.00 95.69 467 ALA A N 1
ATOM 3621 C CA . ALA A 1 467 ? -11.077 3.558 47.599 1.00 95.69 467 ALA A CA 1
ATOM 3622 C C . ALA A 1 467 ? -11.362 3.065 49.021 1.00 95.69 467 ALA A C 1
ATOM 3624 O O . ALA A 1 467 ? -12.253 3.593 49.675 1.00 95.69 467 ALA A O 1
ATOM 3625 N N . LYS A 1 468 ? -10.593 2.092 49.527 1.00 95.12 468 LYS A N 1
ATOM 3626 C CA . LYS A 1 468 ? -10.768 1.572 50.893 1.00 95.12 468 LYS A CA 1
ATOM 3627 C C . LYS A 1 468 ? -10.412 2.608 51.959 1.00 95.12 468 LYS A C 1
ATOM 3629 O O . LYS A 1 468 ? -11.157 2.757 52.919 1.00 95.12 468 LYS A O 1
ATOM 3634 N N . GLU A 1 469 ? -9.301 3.320 51.780 1.00 94.19 469 GLU A N 1
ATOM 3635 C CA . GLU A 1 469 ? -8.827 4.350 52.716 1.00 94.19 469 GLU A CA 1
ATOM 3636 C C . GLU A 1 469 ? -9.823 5.507 52.862 1.00 94.19 469 GLU A C 1
ATOM 3638 O O . GLU A 1 469 ? -10.039 5.993 53.969 1.00 94.19 469 GLU A O 1
ATOM 3643 N N . ASN A 1 470 ? -10.456 5.914 51.758 1.00 94.81 470 ASN A N 1
ATOM 3644 C CA . ASN A 1 470 ? -11.365 7.064 51.713 1.00 94.81 470 ASN A CA 1
ATOM 3645 C C . ASN A 1 470 ? -12.849 6.660 51.622 1.00 94.81 470 ASN A C 1
ATOM 3647 O O . ASN A 1 470 ? -13.699 7.520 51.427 1.00 94.81 470 ASN A O 1
ATOM 3651 N N . GLN A 1 471 ? -13.162 5.365 51.759 1.00 95.88 471 GLN A N 1
ATOM 3652 C CA . GLN A 1 471 ? -14.522 4.804 51.692 1.00 95.88 471 GLN A CA 1
ATOM 3653 C C . GLN A 1 471 ? -15.293 5.196 50.413 1.00 95.88 471 GLN A C 1
ATOM 3655 O O . GLN A 1 471 ? -16.475 5.521 50.462 1.00 95.88 471 GLN A O 1
ATOM 3660 N N . LEU A 1 472 ? -14.616 5.164 49.261 1.00 96.50 472 LEU A N 1
ATOM 3661 C CA . LEU A 1 472 ? -15.179 5.571 47.971 1.00 96.50 472 LEU A CA 1
ATOM 3662 C C . LEU A 1 472 ? -15.904 4.400 47.295 1.00 96.50 472 LEU A C 1
ATOM 3664 O O . LEU A 1 472 ? -15.271 3.423 46.878 1.00 96.50 472 LEU A O 1
ATOM 3668 N N . GLU A 1 473 ? -17.219 4.525 47.124 1.00 96.12 473 GLU A N 1
ATOM 3669 C CA . GLU A 1 473 ? -18.055 3.549 46.408 1.00 96.12 473 GLU A CA 1
ATOM 3670 C C . GLU A 1 473 ? -18.779 4.174 45.206 1.00 96.12 473 GLU A C 1
ATOM 3672 O O . GLU A 1 473 ? -18.945 3.522 44.170 1.00 96.12 473 GLU A O 1
ATOM 3677 N N . ASN A 1 474 ? -19.167 5.442 45.320 1.00 97.44 474 ASN A N 1
ATOM 3678 C CA . ASN A 1 474 ? -19.905 6.204 44.321 1.00 97.44 474 ASN A CA 1
ATOM 3679 C C . ASN A 1 474 ? -19.075 7.376 43.783 1.00 97.44 474 ASN A C 1
ATOM 3681 O O . ASN A 1 474 ? -18.139 7.851 44.429 1.00 97.44 474 ASN A O 1
ATOM 3685 N N . ILE A 1 475 ? -19.447 7.893 42.611 1.00 97.12 475 ILE A N 1
ATOM 3686 C CA . ILE A 1 475 ? -18.821 9.094 42.040 1.00 97.12 475 ILE A CA 1
ATOM 3687 C C . ILE A 1 475 ? -19.035 10.300 42.961 1.00 97.12 475 ILE A C 1
ATOM 3689 O O . ILE A 1 475 ? -18.111 11.095 43.134 1.00 97.12 475 ILE A O 1
ATOM 3693 N N . SER A 1 476 ? -20.205 10.412 43.602 1.00 96.69 476 SER A N 1
ATOM 3694 C CA . SER A 1 476 ? -20.467 11.470 44.587 1.00 96.69 476 SER A CA 1
ATOM 3695 C C . SER A 1 476 ? -19.472 11.482 45.755 1.00 96.69 476 SER A C 1
ATOM 3697 O O . SER A 1 476 ? -19.173 12.557 46.267 1.00 96.69 476 SER A O 1
ATOM 3699 N N . ASP A 1 477 ? -18.895 10.337 46.131 1.00 96.31 477 ASP A N 1
ATOM 3700 C CA . ASP A 1 477 ? -17.961 10.250 47.262 1.00 96.31 477 ASP A CA 1
ATOM 3701 C C . ASP A 1 477 ? -16.624 10.954 46.961 1.00 96.31 477 ASP A C 1
ATOM 3703 O O . ASP A 1 477 ? -15.897 11.341 47.878 1.00 96.31 477 ASP A O 1
ATOM 3707 N N . LEU A 1 478 ? -16.312 11.209 45.682 1.00 95.69 478 LEU A N 1
ATOM 3708 C CA . LEU A 1 478 ? -15.105 11.933 45.265 1.00 95.69 478 LEU A CA 1
ATOM 3709 C C . LEU A 1 478 ? -15.057 13.380 45.770 1.00 95.69 478 LEU A C 1
ATOM 3711 O O . LEU A 1 478 ? -13.974 13.963 45.801 1.00 95.69 478 LEU A O 1
ATOM 3715 N N . SER A 1 479 ? -16.185 13.961 46.195 1.00 92.56 479 SER A N 1
ATOM 3716 C CA . SER A 1 479 ? -16.201 15.303 46.792 1.00 92.56 479 SER A CA 1
ATOM 3717 C C . SER A 1 479 ? -15.483 15.365 48.142 1.00 92.56 479 SER A C 1
ATOM 3719 O O . SER A 1 479 ? -15.174 16.454 48.617 1.00 92.56 479 SER A O 1
ATOM 3721 N N . THR A 1 480 ? -15.238 14.213 48.776 1.00 91.38 480 THR A N 1
ATOM 3722 C CA . THR A 1 480 ? -14.489 14.114 50.039 1.00 91.38 480 THR A CA 1
ATOM 3723 C C . THR A 1 480 ? -12.980 14.281 49.846 1.00 91.38 480 THR A C 1
ATOM 3725 O O . THR A 1 480 ? -12.264 14.581 50.802 1.00 91.38 480 THR A O 1
ATOM 3728 N N . LEU A 1 481 ? -12.486 14.123 48.614 1.00 91.25 481 LEU A N 1
ATOM 3729 C CA . LEU A 1 481 ? -11.071 14.252 48.294 1.00 91.25 481 LEU A CA 1
ATOM 3730 C C . LEU A 1 481 ? -10.673 15.726 48.165 1.00 91.25 481 LEU A C 1
ATOM 3732 O O . LEU A 1 481 ? -11.313 16.510 47.464 1.00 91.25 481 LEU A O 1
ATOM 3736 N N . ASN A 1 482 ? -9.560 16.098 48.794 1.00 86.94 482 ASN A N 1
ATOM 3737 C CA . ASN A 1 482 ? -9.045 17.462 48.744 1.00 86.94 482 ASN A CA 1
ATOM 3738 C C . ASN A 1 482 ? -8.282 17.725 47.430 1.00 86.94 482 ASN A C 1
ATOM 3740 O O . ASN A 1 482 ? -7.137 17.299 47.288 1.00 86.94 482 ASN A O 1
ATOM 3744 N N . HIS A 1 483 ? -8.916 18.422 46.481 1.00 87.38 483 HIS A N 1
ATOM 3745 C CA . HIS A 1 483 ? -8.343 18.836 45.188 1.00 87.38 483 HIS A CA 1
ATOM 3746 C C . HIS A 1 483 ? -7.568 17.733 44.429 1.00 87.38 483 HIS A C 1
ATOM 3748 O O . HIS A 1 483 ? -6.399 17.930 44.071 1.00 87.38 483 HIS A O 1
ATOM 3754 N N . PRO A 1 484 ? -8.192 16.571 44.153 1.00 93.50 484 PRO A N 1
ATOM 3755 C CA . PRO A 1 484 ? -7.507 15.460 43.503 1.00 93.50 484 PRO A CA 1
ATOM 3756 C C . PRO A 1 484 ? -7.063 15.827 42.080 1.00 93.50 484 PRO A C 1
ATOM 3758 O O . PRO A 1 484 ? -7.733 16.592 41.374 1.00 93.50 484 PRO A O 1
ATOM 3761 N N . LEU A 1 485 ? -5.936 15.251 41.649 1.00 96.25 485 LEU A N 1
ATOM 3762 C CA . LEU A 1 485 ? -5.483 15.322 40.265 1.00 96.25 485 LEU A CA 1
ATOM 3763 C C . LEU A 1 485 ? -6.127 14.172 39.480 1.00 96.25 485 LEU 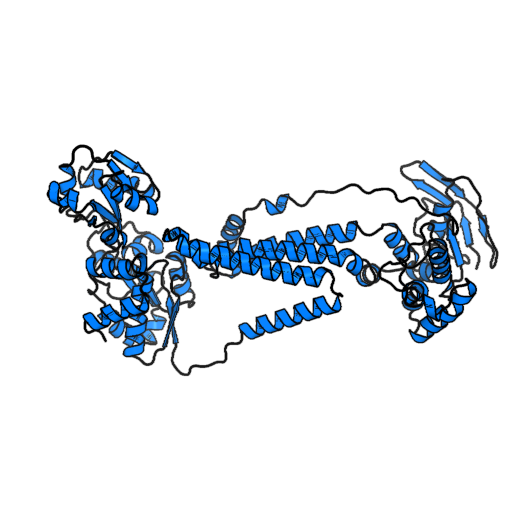A C 1
ATOM 3765 O O . LEU A 1 485 ? -5.975 13.000 39.828 1.00 96.25 485 LEU A O 1
ATOM 3769 N N . ALA A 1 486 ? -6.848 14.509 38.418 1.00 96.75 486 ALA A N 1
ATOM 3770 C CA . ALA A 1 486 ? -7.534 13.567 37.551 1.00 96.75 486 ALA A CA 1
ATOM 3771 C C . ALA A 1 486 ? -6.841 13.472 36.185 1.00 96.75 486 ALA A C 1
ATOM 3773 O O . ALA A 1 486 ? -6.466 14.487 35.594 1.00 96.75 486 ALA A O 1
ATOM 3774 N N . GLY A 1 487 ? -6.668 12.251 35.685 1.00 96.62 487 GLY A N 1
ATOM 3775 C CA . GLY A 1 487 ? -6.166 11.971 34.344 1.00 96.62 487 GLY A CA 1
ATOM 3776 C C . GLY A 1 487 ? -7.318 11.676 33.396 1.00 96.62 487 GLY A C 1
ATOM 3777 O O . GLY A 1 487 ? -7.973 10.646 33.550 1.00 96.62 487 GLY A O 1
ATOM 3778 N N . PHE A 1 488 ? -7.541 12.563 32.429 1.00 96.88 488 PHE A N 1
ATOM 3779 C CA . PHE A 1 488 ? -8.592 12.442 31.412 1.00 96.88 488 PHE A CA 1
ATOM 3780 C C . PHE A 1 488 ? -7.987 12.548 30.016 1.00 96.88 488 PHE A C 1
ATOM 3782 O O . PHE A 1 488 ? -6.930 13.157 29.840 1.00 96.88 488 PHE A O 1
ATOM 3789 N N . ASP A 1 489 ? -8.652 11.993 29.010 1.00 93.88 489 ASP A N 1
ATOM 3790 C CA . ASP A 1 489 ? -8.350 12.371 27.636 1.00 93.88 489 ASP A CA 1
ATOM 3791 C C . ASP A 1 489 ? -8.983 13.728 27.289 1.00 93.88 489 ASP A C 1
ATOM 3793 O O . ASP A 1 489 ? -9.781 14.303 28.040 1.00 93.88 489 ASP A O 1
ATOM 3797 N N . LEU A 1 490 ? -8.552 14.300 26.163 1.00 91.88 490 LEU A N 1
ATOM 3798 C CA . LEU A 1 490 ? -9.012 15.622 25.744 1.00 91.88 490 LEU A CA 1
ATOM 3799 C C . LEU A 1 490 ? -10.512 15.633 25.423 1.00 91.88 490 LEU A C 1
ATOM 3801 O O . LEU A 1 490 ? -11.160 16.665 25.595 1.00 91.88 490 LEU A O 1
ATOM 3805 N N . GLU A 1 491 ? -11.062 14.516 24.952 1.00 88.00 491 GLU A N 1
ATOM 3806 C CA . GLU A 1 491 ? -12.465 14.438 24.570 1.00 88.00 491 GLU A CA 1
ATOM 3807 C C . GLU A 1 491 ? -13.347 14.431 25.822 1.00 88.00 491 GLU A C 1
ATOM 3809 O O . GLU A 1 491 ? -14.176 15.326 26.006 1.00 88.00 491 GLU A O 1
ATOM 3814 N N . PHE A 1 492 ? -13.100 13.502 26.744 1.00 92.56 492 PHE A N 1
ATOM 3815 C CA . PHE A 1 492 ? -13.828 13.376 28.001 1.00 92.56 492 PHE A CA 1
ATOM 3816 C C . PHE A 1 492 ? -13.782 14.661 28.833 1.00 92.56 492 PHE A C 1
ATOM 3818 O O . PHE A 1 492 ? -14.800 15.067 29.401 1.00 92.56 492 PHE A O 1
ATOM 3825 N N . ALA A 1 493 ? -12.636 15.352 28.854 1.00 93.62 493 ALA A N 1
ATOM 3826 C CA . ALA A 1 493 ? -12.476 16.623 29.558 1.00 93.62 493 ALA A CA 1
ATOM 3827 C C . ALA A 1 493 ? -13.421 17.736 29.052 1.00 93.62 493 ALA A C 1
ATOM 3829 O O . ALA A 1 493 ? -13.778 18.624 29.825 1.00 93.62 493 ALA A O 1
ATOM 3830 N N . ASN A 1 494 ? -13.845 17.688 27.783 1.00 91.12 494 ASN A N 1
ATOM 3831 C CA . ASN A 1 494 ? -14.614 18.756 27.128 1.00 91.12 494 ASN A CA 1
ATOM 3832 C C . ASN A 1 494 ? -16.067 18.370 26.792 1.00 91.12 494 ASN A C 1
ATOM 3834 O O . ASN A 1 494 ? -16.800 19.155 26.185 1.00 91.12 494 ASN A O 1
ATOM 3838 N N . ARG A 1 495 ? -16.510 17.172 27.180 1.00 86.06 495 ARG A N 1
ATOM 3839 C CA . ARG A 1 495 ? -17.844 16.646 26.869 1.00 86.06 495 ARG A CA 1
ATOM 3840 C C . ARG A 1 495 ? -18.869 16.898 27.976 1.00 86.06 495 ARG A C 1
ATOM 3842 O O . ARG A 1 495 ? -18.555 16.835 29.164 1.00 86.06 495 ARG A O 1
ATOM 3849 N N . LYS A 1 496 ? -20.133 17.123 27.586 1.00 86.56 496 LYS A N 1
ATOM 3850 C CA . LYS A 1 496 ? -21.276 17.298 28.515 1.00 86.56 496 LYS A CA 1
ATOM 3851 C C . LYS A 1 496 ? -21.653 16.014 29.251 1.00 86.56 496 LYS A C 1
ATOM 3853 O O . LYS A 1 496 ? -22.111 16.077 30.382 1.00 86.56 496 LYS A O 1
ATOM 3858 N N . ASP A 1 497 ? -21.462 14.876 28.602 1.00 85.06 497 ASP A N 1
ATOM 3859 C CA . ASP A 1 497 ? -21.554 13.522 29.154 1.00 85.06 497 ASP A CA 1
ATOM 3860 C C . ASP A 1 497 ? -20.194 13.021 29.684 1.00 85.06 497 ASP A C 1
ATOM 3862 O O . ASP A 1 497 ? -20.037 11.839 29.961 1.00 85.06 497 ASP A O 1
ATOM 3866 N N . GLY A 1 498 ? -19.216 13.923 29.836 1.00 91.38 498 GLY A N 1
ATOM 3867 C CA . GLY A 1 498 ? -17.906 13.683 30.441 1.00 91.38 498 GLY A CA 1
ATOM 3868 C C . GLY A 1 498 ? -17.664 14.615 31.632 1.00 91.38 498 GLY A C 1
ATOM 3869 O O . GLY A 1 498 ? -18.536 14.801 32.485 1.00 91.38 498 GLY A O 1
ATOM 3870 N N . TYR A 1 499 ? -16.492 15.248 31.695 1.00 95.19 499 TYR A N 1
ATOM 3871 C CA . TYR A 1 499 ? -16.093 16.069 32.842 1.00 95.19 499 TYR A CA 1
ATOM 3872 C C . TYR A 1 499 ? -16.967 17.313 33.064 1.00 95.19 499 TYR A C 1
ATOM 3874 O O . TYR A 1 499 ? -17.311 17.607 34.209 1.00 95.19 499 TYR A O 1
ATOM 3882 N N . LEU A 1 500 ? -17.437 17.988 32.008 1.00 93.81 500 LEU A N 1
ATOM 3883 C CA . LEU A 1 500 ? -18.381 19.110 32.170 1.00 93.81 500 LEU A CA 1
ATOM 3884 C C . LEU A 1 500 ? -19.703 18.647 32.816 1.00 93.81 500 LEU A C 1
ATOM 3886 O O . LEU A 1 500 ? -20.356 19.385 33.561 1.00 93.81 500 LEU A O 1
ATOM 3890 N N . GLY A 1 501 ? -20.089 17.398 32.552 1.00 92.88 501 GLY A N 1
ATOM 3891 C CA . GLY A 1 501 ? -21.208 16.723 33.201 1.00 92.88 501 GLY A CA 1
ATOM 3892 C C . GLY A 1 501 ? -20.954 16.438 34.677 1.00 92.88 501 GLY A C 1
ATOM 3893 O O . GLY A 1 501 ? -21.831 16.669 35.506 1.00 92.88 501 GLY A O 1
ATOM 3894 N N . LEU A 1 502 ? -19.742 16.002 35.031 1.00 95.44 502 LEU A N 1
ATOM 3895 C CA . LEU A 1 502 ? -19.333 15.803 36.426 1.00 95.44 502 LEU A CA 1
ATOM 3896 C C . LEU A 1 502 ? -19.372 17.125 37.209 1.00 95.44 502 LEU A C 1
ATOM 3898 O O . LEU A 1 502 ? -19.921 17.177 38.310 1.00 95.44 502 LEU A O 1
ATOM 3902 N N . GLN A 1 503 ? -18.895 18.218 36.616 1.00 95.38 503 GLN A N 1
ATOM 3903 C CA . GLN A 1 503 ? -18.957 19.540 37.243 1.00 95.38 503 GLN A CA 1
ATOM 3904 C C . GLN A 1 503 ? -20.402 19.991 37.481 1.00 95.38 503 GLN A C 1
ATOM 3906 O O . GLN A 1 503 ? -20.756 20.394 38.587 1.00 95.38 503 GLN A O 1
ATOM 3911 N N . SER A 1 504 ? -21.259 19.886 36.464 1.00 94.62 504 SER A N 1
ATOM 3912 C CA . SER A 1 504 ? -22.637 20.390 36.540 1.00 94.62 504 SER A CA 1
ATOM 3913 C C . SER A 1 504 ? -23.592 19.497 37.345 1.00 94.62 504 SER A C 1
ATOM 3915 O O . SER A 1 504 ? -24.443 20.015 38.065 1.00 94.62 504 SER A O 1
ATOM 3917 N N . LYS A 1 505 ? -23.469 18.166 37.251 1.00 94.75 505 LYS A N 1
ATOM 3918 C CA . LYS A 1 505 ? -24.395 17.199 37.873 1.00 94.75 505 LYS A CA 1
ATOM 3919 C C . LYS A 1 505 ? -23.933 16.712 39.246 1.00 94.75 505 LYS A C 1
ATOM 3921 O O . LYS A 1 505 ? -24.755 16.468 40.137 1.00 94.75 505 LYS A O 1
ATOM 3926 N N . TYR A 1 506 ? -22.623 16.559 39.420 1.00 95.44 506 TYR A N 1
ATOM 3927 C CA . TYR A 1 506 ? -22.032 16.103 40.675 1.00 95.44 506 TYR A CA 1
ATOM 3928 C C . TYR A 1 506 ? -21.454 17.236 41.525 1.00 95.44 506 TYR A C 1
ATOM 3930 O O . TYR A 1 506 ? -21.306 17.038 42.726 1.00 95.44 506 TYR A O 1
ATOM 3938 N N . GLY A 1 507 ? -21.180 18.413 40.951 1.00 94.06 507 GLY A N 1
ATOM 3939 C CA . GLY A 1 507 ? -20.505 19.504 41.663 1.00 94.06 507 GLY A CA 1
ATOM 3940 C C . GLY A 1 507 ? -19.009 19.249 41.871 1.00 94.06 507 GLY A C 1
ATOM 3941 O O . GLY A 1 507 ? -18.389 19.886 42.720 1.00 94.06 507 GLY A O 1
ATOM 3942 N N . LEU A 1 508 ? -18.429 18.299 41.130 1.00 94.50 508 LEU A N 1
ATOM 3943 C CA . LEU A 1 508 ? -17.041 17.871 41.288 1.00 94.50 508 LEU A CA 1
ATOM 3944 C C . LEU A 1 508 ? -16.109 18.761 40.468 1.00 94.50 508 LEU A C 1
ATOM 3946 O O . LEU A 1 508 ? -16.277 18.873 39.259 1.00 94.50 508 LEU A O 1
ATOM 3950 N N . ASN A 1 509 ? -15.104 19.348 41.118 1.00 93.06 509 ASN A N 1
ATOM 3951 C CA . ASN A 1 509 ? -14.068 20.147 40.466 1.00 93.06 509 ASN A CA 1
ATOM 3952 C C . ASN A 1 509 ? -12.689 19.568 40.791 1.00 93.06 509 ASN A C 1
ATOM 3954 O O . ASN A 1 509 ? -12.225 19.626 41.929 1.00 93.06 509 ASN A O 1
ATOM 3958 N N . PHE A 1 510 ? -12.039 19.013 39.775 1.00 94.06 510 PHE A N 1
ATOM 3959 C CA . PHE A 1 510 ? -10.735 18.369 39.856 1.00 94.06 510 PHE A CA 1
ATOM 3960 C C . PHE A 1 510 ? -9.655 19.206 39.176 1.00 94.06 510 PHE A C 1
ATOM 3962 O O . PHE A 1 510 ? -9.921 19.963 38.238 1.00 94.06 510 PHE A O 1
ATOM 3969 N N . ASN A 1 511 ? -8.409 18.993 39.593 1.00 94.50 511 ASN A N 1
ATOM 3970 C CA . ASN A 1 511 ? -7.265 19.412 38.797 1.00 94.50 511 ASN A CA 1
ATOM 3971 C C . ASN A 1 511 ? -7.114 18.396 37.659 1.00 94.50 511 ASN A C 1
ATOM 3973 O O . ASN A 1 511 ? -6.803 17.239 37.914 1.00 94.50 511 ASN A O 1
ATOM 3977 N N . VAL A 1 512 ? -7.376 18.782 36.411 1.00 95.06 512 VAL A N 1
ATOM 3978 C CA . VAL A 1 512 ? -7.348 17.841 35.278 1.00 95.06 512 VAL A CA 1
ATOM 3979 C C . VAL A 1 512 ? -6.022 17.929 34.535 1.00 95.06 512 VAL A C 1
ATOM 3981 O O . VAL A 1 512 ? -5.598 19.010 34.126 1.00 95.06 512 VAL A O 1
ATOM 3984 N N . LYS A 1 513 ? -5.394 16.775 34.303 1.00 95.25 513 LYS A N 1
ATOM 3985 C CA . LYS A 1 513 ? -4.259 16.620 33.392 1.00 95.25 513 LYS A CA 1
ATOM 3986 C C . LYS A 1 513 ? -4.698 15.801 32.184 1.00 95.25 513 LYS A C 1
ATOM 3988 O O . LYS A 1 513 ? -5.041 14.628 32.324 1.00 95.25 513 LYS A O 1
ATOM 3993 N N . THR A 1 514 ? -4.671 16.417 31.006 1.00 95.12 514 THR A N 1
ATOM 3994 C CA . THR A 1 514 ? -5.031 15.735 29.762 1.00 95.12 514 THR A CA 1
ATOM 3995 C C . THR A 1 514 ? -3.881 14.870 29.247 1.00 95.12 514 THR A C 1
ATOM 3997 O O . THR A 1 514 ? -2.720 15.285 29.262 1.00 95.12 514 THR A O 1
ATOM 4000 N N . MET A 1 515 ? -4.186 13.650 28.806 1.00 93.38 515 MET A N 1
ATOM 4001 C CA . MET A 1 515 ? -3.216 12.717 28.217 1.00 93.38 515 MET A CA 1
ATOM 4002 C C . MET A 1 515 ? -3.896 11.728 27.261 1.00 93.38 515 MET A C 1
ATOM 4004 O O . MET A 1 515 ? -5.118 11.671 27.192 1.00 93.38 515 MET A O 1
ATOM 4008 N N . GLN A 1 516 ? -3.120 10.959 26.493 1.00 84.44 516 GLN A N 1
ATOM 4009 C CA . GLN A 1 516 ? -3.681 9.888 25.659 1.00 84.44 516 GLN A CA 1
ATOM 4010 C C . GLN A 1 516 ? -4.307 8.794 26.537 1.00 84.44 516 GLN A C 1
ATOM 4012 O O . GLN A 1 516 ? -3.740 8.451 27.574 1.00 84.44 516 GLN A O 1
ATOM 4017 N N . THR A 1 517 ? -5.432 8.216 26.106 1.00 82.88 517 THR A N 1
ATOM 4018 C CA . THR A 1 517 ? -6.226 7.239 26.879 1.00 82.88 517 THR A CA 1
ATOM 4019 C C . THR A 1 517 ? -5.395 6.049 27.374 1.00 82.88 517 THR A C 1
ATOM 4021 O O . THR A 1 517 ? -5.499 5.657 28.534 1.00 82.88 517 THR A O 1
ATOM 4024 N N . SER A 1 518 ? -4.477 5.539 26.546 1.00 76.25 518 SER A N 1
ATOM 4025 C CA . SER A 1 518 ? -3.568 4.438 26.905 1.00 76.25 518 SER A CA 1
ATOM 4026 C C . SER A 1 518 ? -2.618 4.765 28.068 1.00 76.25 518 SER A C 1
ATOM 4028 O O . SER A 1 518 ? -2.196 3.866 28.795 1.00 76.25 518 SER A O 1
ATOM 4030 N N . LEU A 1 519 ? -2.296 6.046 28.284 1.00 87.25 519 LEU A N 1
ATOM 4031 C CA . LEU A 1 519 ? -1.407 6.501 29.357 1.00 87.25 519 LEU A CA 1
ATOM 4032 C C . LEU A 1 519 ? -2.141 6.738 30.680 1.00 87.25 519 LEU A C 1
ATOM 4034 O O . LEU A 1 519 ? -1.495 6.718 31.729 1.00 87.25 519 LEU A O 1
ATOM 4038 N N . ILE A 1 520 ? -3.465 6.932 30.655 1.00 93.19 520 ILE A N 1
ATOM 4039 C CA . ILE A 1 520 ? -4.265 7.252 31.848 1.00 93.19 520 ILE A CA 1
ATOM 4040 C C . ILE A 1 520 ? -4.136 6.140 32.896 1.00 93.19 520 ILE A C 1
ATOM 4042 O O . ILE A 1 520 ? -3.843 6.414 34.061 1.00 93.19 520 ILE A O 1
ATOM 4046 N N . TYR A 1 521 ? -4.269 4.880 32.477 1.00 91.38 521 TYR A N 1
ATOM 4047 C CA . TYR A 1 521 ? -4.134 3.727 33.368 1.00 91.38 521 TYR A CA 1
ATOM 4048 C C . TYR A 1 521 ? -2.749 3.644 34.017 1.00 91.38 521 TYR A C 1
ATOM 4050 O O . TYR A 1 521 ? -2.635 3.439 35.226 1.00 91.38 521 TYR A O 1
ATOM 4058 N N . SER A 1 522 ? -1.688 3.864 33.233 1.00 88.38 522 SER A N 1
ATOM 4059 C CA . SER A 1 522 ? -0.320 3.870 33.757 1.00 88.38 522 SER A CA 1
ATOM 4060 C C . SER A 1 522 ? -0.076 5.047 34.702 1.00 88.38 522 SER A C 1
ATOM 4062 O O . SER A 1 522 ? 0.659 4.886 35.676 1.00 88.38 522 SER A O 1
ATOM 4064 N N . ALA A 1 523 ? -0.667 6.214 34.431 1.00 92.69 523 ALA A N 1
ATOM 4065 C CA . ALA A 1 523 ? -0.567 7.390 35.290 1.00 92.69 523 ALA A CA 1
ATOM 4066 C C . ALA A 1 523 ? -1.283 7.173 36.629 1.00 92.69 523 ALA A C 1
ATOM 4068 O O . ALA A 1 523 ? -0.751 7.546 37.675 1.00 92.69 523 ALA A O 1
ATOM 4069 N N . LEU A 1 524 ? -2.451 6.523 36.619 1.00 93.25 524 LEU A N 1
ATOM 4070 C CA . LEU A 1 524 ? -3.130 6.135 37.852 1.00 93.25 524 LEU A CA 1
ATOM 4071 C C . LEU A 1 524 ? -2.289 5.109 38.618 1.00 93.25 524 LEU A C 1
ATOM 4073 O O . LEU A 1 524 ? -2.042 5.277 39.811 1.00 93.25 524 LEU A O 1
ATOM 4077 N N . ASN A 1 525 ? -1.770 4.082 37.936 1.00 91.25 525 ASN A N 1
ATOM 4078 C CA . ASN A 1 525 ? -0.952 3.047 38.566 1.00 91.25 525 ASN A CA 1
ATOM 4079 C C . ASN A 1 525 ? 0.356 3.592 39.176 1.00 91.25 525 ASN A C 1
ATOM 4081 O O . ASN A 1 525 ? 0.770 3.135 40.242 1.00 91.25 525 ASN A O 1
ATOM 4085 N N . SER A 1 526 ? 0.983 4.603 38.571 1.00 91.75 526 SER A N 1
ATOM 4086 C CA . SER A 1 526 ? 2.191 5.252 39.106 1.00 91.75 526 SER A CA 1
ATOM 4087 C C . SER A 1 526 ? 1.915 6.333 40.161 1.00 91.75 526 SER A C 1
ATOM 4089 O O . SER A 1 526 ? 2.857 6.961 40.638 1.00 91.75 526 SER A O 1
ATOM 4091 N N . ASN A 1 527 ? 0.649 6.538 40.554 1.00 92.19 527 ASN A N 1
ATOM 4092 C CA . ASN A 1 527 ? 0.194 7.642 41.414 1.00 92.19 527 ASN A CA 1
ATOM 4093 C C . ASN A 1 527 ? 0.454 9.044 40.826 1.00 92.19 527 ASN A C 1
ATOM 4095 O O . ASN A 1 527 ? 0.442 10.031 41.561 1.00 92.19 527 ASN A O 1
ATOM 4099 N N . ALA A 1 528 ? 0.684 9.159 39.514 1.00 92.88 528 ALA A N 1
ATOM 4100 C CA . ALA A 1 528 ? 0.803 10.450 38.841 1.00 92.88 528 ALA A CA 1
ATOM 4101 C C . ALA A 1 528 ? -0.545 11.183 38.732 1.00 92.88 528 ALA A C 1
ATOM 4103 O O . ALA A 1 528 ? -0.549 12.389 38.500 1.00 92.88 528 ALA A O 1
ATOM 4104 N N . VAL A 1 529 ? -1.662 10.466 38.887 1.00 96.00 529 VAL A N 1
ATOM 4105 C CA . VAL A 1 529 ? -3.024 10.985 39.099 1.00 96.00 529 VAL A CA 1
ATOM 4106 C C . VAL A 1 529 ? -3.726 10.122 40.156 1.00 96.00 529 VAL A C 1
ATOM 4108 O O . VAL A 1 529 ? -3.335 8.973 40.365 1.00 96.00 529 VAL A O 1
ATOM 4111 N N . GLN A 1 530 ? -4.749 10.655 40.827 1.00 95.50 530 GLN A N 1
ATOM 4112 C CA . GLN A 1 530 ? -5.557 9.926 41.817 1.00 95.50 530 GLN A CA 1
ATOM 4113 C C . GLN A 1 530 ? -6.876 9.400 41.245 1.00 95.50 530 GLN A C 1
ATOM 4115 O O 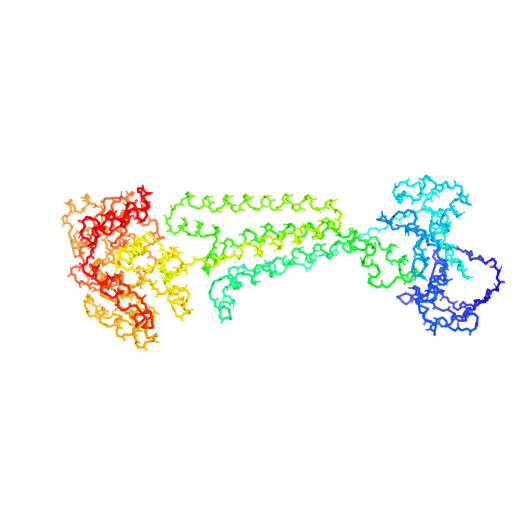. GLN A 1 530 ? -7.409 8.417 41.754 1.00 95.50 530 GLN A O 1
ATOM 4120 N N . ILE A 1 531 ? -7.398 10.050 40.203 1.00 96.88 531 ILE A N 1
ATOM 4121 C CA . ILE A 1 531 ? -8.647 9.681 39.532 1.00 96.88 531 ILE A CA 1
ATOM 4122 C C . ILE A 1 531 ? -8.342 9.470 38.052 1.00 96.88 531 ILE A C 1
ATOM 4124 O O . ILE A 1 531 ? -7.642 10.278 37.443 1.00 96.88 531 ILE A O 1
ATOM 4128 N N . ALA A 1 532 ? -8.880 8.408 37.468 1.00 95.94 532 ALA A N 1
ATOM 4129 C CA . ALA A 1 532 ? -8.815 8.156 36.036 1.00 95.94 532 ALA A CA 1
ATOM 4130 C C . ALA A 1 532 ? -10.212 8.098 35.432 1.00 95.94 532 ALA A C 1
ATOM 4132 O O . ALA A 1 532 ? -11.119 7.499 36.013 1.00 95.94 532 ALA A O 1
ATOM 4133 N N . GLN A 1 533 ? -10.348 8.649 34.232 1.00 95.19 533 GLN A N 1
ATOM 4134 C CA . GLN A 1 533 ? -11.362 8.185 33.292 1.00 95.19 533 GLN A CA 1
ATOM 4135 C C . GLN A 1 533 ? -10.957 6.795 32.791 1.00 95.19 533 GLN A C 1
ATOM 4137 O O . GLN A 1 533 ? -9.816 6.591 32.375 1.00 95.19 533 GLN A O 1
ATOM 4142 N N . VAL A 1 534 ? -11.901 5.862 32.814 1.00 94.00 534 VAL A N 1
ATOM 4143 C CA . VAL A 1 534 ? -11.741 4.492 32.309 1.00 94.00 534 VAL A CA 1
ATOM 4144 C C . VAL A 1 534 ? -12.985 4.084 31.520 1.00 94.00 534 VAL A C 1
ATOM 4146 O O . VAL A 1 534 ? -14.022 4.744 31.636 1.00 94.00 534 VAL A O 1
ATOM 4149 N N . TYR A 1 535 ? -12.906 2.991 30.765 1.00 93.25 535 TYR A N 1
ATOM 4150 C CA . TYR A 1 535 ? -14.098 2.262 30.327 1.00 93.25 535 TYR A CA 1
ATOM 4151 C C . TYR A 1 535 ? -14.440 1.180 31.348 1.00 93.25 535 TYR A C 1
ATOM 4153 O O . TYR A 1 535 ? -13.547 0.562 31.927 1.00 93.25 535 TYR A O 1
ATOM 4161 N N . SER A 1 536 ? -15.727 0.967 31.613 1.00 93.56 536 SER A N 1
ATOM 4162 C CA . SER A 1 536 ? -16.194 0.087 32.692 1.00 93.56 536 SER A CA 1
ATOM 4163 C C . SER A 1 536 ? -15.853 -1.392 32.504 1.00 93.56 536 SER A C 1
ATOM 4165 O O . SER A 1 536 ? -15.871 -2.121 33.494 1.00 93.56 536 SER A O 1
ATOM 4167 N N . THR A 1 537 ? -15.504 -1.835 31.294 1.00 94.94 537 THR A N 1
ATOM 4168 C CA . THR A 1 537 ? -15.125 -3.228 31.002 1.00 94.94 537 THR A CA 1
ATOM 4169 C C . THR A 1 537 ? -13.637 -3.426 30.703 1.00 94.94 537 THR A C 1
ATOM 4171 O O . THR A 1 537 ? -13.209 -4.553 30.430 1.00 94.94 537 THR A O 1
ATOM 4174 N N . ASP A 1 538 ? -12.816 -2.375 30.794 1.00 92.56 538 ASP A N 1
ATOM 4175 C CA . ASP A 1 538 ? -11.401 -2.443 30.426 1.00 92.56 538 ASP A CA 1
ATOM 4176 C C . ASP A 1 538 ? -10.594 -3.402 31.319 1.00 92.56 538 ASP A C 1
ATOM 4178 O O . ASP A 1 538 ? -10.635 -3.369 32.553 1.00 92.56 538 ASP A O 1
ATOM 4182 N N . SER A 1 539 ? -9.754 -4.222 30.680 1.00 92.62 539 SER A N 1
ATOM 4183 C CA . SER A 1 539 ? -8.881 -5.207 31.345 1.00 92.62 539 SER A CA 1
ATOM 4184 C C . SER A 1 539 ? -7.943 -4.601 32.398 1.00 92.62 539 SER A C 1
ATOM 4186 O O . SER A 1 539 ? -7.572 -5.248 33.383 1.00 92.62 539 SER A O 1
ATOM 4188 N N . GLN A 1 540 ? -7.572 -3.338 32.200 1.00 92.38 540 GLN A N 1
ATOM 4189 C CA . GLN A 1 540 ? -6.6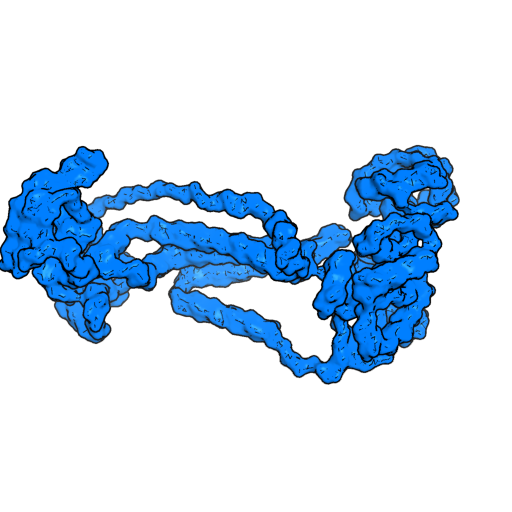56 -2.576 33.034 1.00 92.38 540 GLN A CA 1
ATOM 4190 C C . GLN A 1 540 ? -7.234 -2.340 34.434 1.00 92.38 540 GLN A C 1
ATOM 4192 O O . GLN A 1 540 ? -6.467 -2.197 35.389 1.00 92.38 540 GLN A O 1
ATOM 4197 N N . ILE A 1 541 ? -8.567 -2.369 34.579 1.00 93.19 541 ILE A N 1
ATOM 4198 C CA . ILE A 1 541 ? -9.241 -2.316 35.881 1.00 93.19 541 ILE A CA 1
ATOM 4199 C C . ILE A 1 541 ? -8.756 -3.469 36.760 1.00 93.19 541 ILE A C 1
ATOM 4201 O O . ILE A 1 541 ? -8.320 -3.242 37.889 1.00 93.19 541 ILE A O 1
ATOM 4205 N N . LYS A 1 542 ? -8.751 -4.699 36.233 1.00 93.19 542 LYS A N 1
ATOM 4206 C CA . LYS A 1 542 ? -8.231 -5.861 36.962 1.00 93.19 542 LYS A CA 1
ATOM 4207 C C . LYS A 1 542 ? -6.704 -5.830 37.056 1.00 93.19 542 LYS A C 1
ATOM 4209 O O . LYS A 1 542 ? -6.164 -6.061 38.136 1.00 93.19 542 LYS A O 1
ATOM 4214 N N . GLN A 1 543 ? -6.012 -5.494 35.965 1.00 92.12 543 GLN A N 1
ATOM 4215 C CA . GLN A 1 543 ? -4.543 -5.476 35.915 1.00 92.12 543 GLN A CA 1
ATOM 4216 C C . GLN A 1 543 ? -3.909 -4.571 36.975 1.00 92.12 543 GLN A C 1
ATOM 4218 O O . GLN A 1 543 ? -2.924 -4.961 37.600 1.00 92.12 543 GLN A O 1
ATOM 4223 N N . TYR A 1 544 ? -4.473 -3.381 37.185 1.00 92.00 544 TYR A N 1
ATOM 4224 C CA . TYR A 1 544 ? -3.964 -2.406 38.150 1.00 92.00 544 TYR A CA 1
ATOM 4225 C C . TYR A 1 544 ? -4.754 -2.389 39.461 1.00 92.00 544 TYR A C 1
ATOM 4227 O O . TYR A 1 544 ? -4.549 -1.500 40.288 1.00 92.00 544 TYR A O 1
ATOM 4235 N N . ASN A 1 545 ? -5.628 -3.381 39.674 1.00 93.94 545 ASN A N 1
ATOM 4236 C CA . ASN A 1 545 ? -6.458 -3.515 40.868 1.00 93.94 545 ASN A CA 1
ATOM 4237 C C . ASN A 1 545 ? -7.213 -2.212 41.198 1.00 93.94 545 ASN A C 1
ATOM 4239 O O . ASN A 1 545 ? -7.096 -1.641 42.290 1.00 93.94 545 ASN A O 1
ATOM 4243 N N . LEU A 1 546 ? -7.961 -1.711 40.220 1.00 94.94 546 LEU A N 1
ATOM 4244 C CA . LEU A 1 546 ? -8.715 -0.467 40.305 1.00 94.94 546 LEU A CA 1
ATOM 4245 C C . LEU A 1 546 ? -10.138 -0.720 40.802 1.00 94.94 546 LEU A C 1
ATOM 4247 O O . LEU A 1 546 ? -10.754 -1.744 40.508 1.00 94.94 546 LEU A O 1
ATOM 4251 N N . LYS A 1 547 ? -10.677 0.258 41.525 1.00 95.62 547 LYS A N 1
ATOM 4252 C CA . LYS A 1 547 ? -12.086 0.323 41.896 1.00 95.62 547 LYS A CA 1
ATOM 4253 C C . LYS A 1 547 ? -12.779 1.297 40.953 1.00 95.62 547 LYS A C 1
ATOM 4255 O O . LYS A 1 547 ? -12.496 2.493 40.990 1.00 95.62 547 LYS A O 1
ATOM 4260 N N . VAL A 1 548 ? -13.696 0.778 40.141 1.00 95.62 548 VAL A N 1
ATOM 4261 C CA . VAL A 1 548 ? -14.646 1.595 39.377 1.00 95.62 548 VAL A CA 1
ATOM 4262 C C . VAL A 1 548 ? -15.747 2.073 40.322 1.00 95.62 548 VAL A C 1
ATOM 4264 O O . VAL A 1 548 ? -16.312 1.274 41.076 1.00 95.62 548 VAL A O 1
ATOM 4267 N N . LEU A 1 549 ? -16.019 3.375 40.309 1.00 96.31 549 LEU A N 1
ATOM 4268 C CA . LEU A 1 549 ? -17.020 4.013 41.159 1.00 96.31 549 LEU A CA 1
ATOM 4269 C C . LEU A 1 549 ? -18.397 3.975 40.496 1.00 96.31 549 LEU A C 1
ATOM 4271 O O . LEU A 1 549 ? -18.520 4.155 39.283 1.00 96.31 549 LEU A O 1
ATOM 4275 N N . LYS A 1 550 ? -19.444 3.768 41.297 1.00 95.12 550 LYS A N 1
ATOM 4276 C CA . LYS A 1 550 ? -20.824 3.741 40.804 1.00 95.12 550 LYS A CA 1
ATOM 4277 C C . LYS A 1 550 ? -21.280 5.141 40.404 1.00 95.12 550 LYS A C 1
ATOM 4279 O O . LYS A 1 550 ? -21.171 6.081 41.187 1.00 95.12 550 LYS A O 1
ATOM 4284 N N . ASP A 1 551 ? -21.846 5.260 39.208 1.00 94.62 551 ASP A N 1
ATOM 4285 C CA . ASP A 1 551 ? -22.476 6.484 38.706 1.00 94.62 551 ASP A CA 1
ATOM 4286 C C . ASP A 1 551 ? -23.868 6.676 39.339 1.00 94.62 551 ASP A C 1
ATOM 4288 O O . ASP A 1 551 ? -24.910 6.439 38.723 1.00 94.62 551 ASP A O 1
ATOM 4292 N N . ASP A 1 552 ? -23.888 7.071 40.613 1.00 94.69 552 ASP A N 1
ATOM 4293 C CA . ASP A 1 552 ? -25.087 7.151 41.455 1.00 94.69 552 ASP A CA 1
ATOM 4294 C C . ASP A 1 552 ? -26.129 8.172 40.964 1.00 94.69 552 ASP A C 1
ATOM 4296 O O . ASP A 1 552 ? -27.333 7.971 41.149 1.00 94.69 552 ASP A O 1
ATOM 4300 N N . LYS A 1 553 ? -25.701 9.218 40.250 1.00 93.56 553 LYS A N 1
ATOM 4301 C CA . LYS A 1 553 ? -26.590 10.187 39.591 1.00 93.56 553 LYS A CA 1
ATOM 4302 C C . LYS A 1 553 ? -26.849 9.872 38.117 1.00 93.56 553 LYS A C 1
ATOM 4304 O O . LYS A 1 553 ? -27.591 10.626 37.482 1.00 93.56 553 LYS A O 1
ATOM 4309 N N . LYS A 1 554 ? -26.305 8.784 37.559 1.00 91.06 554 LYS A N 1
ATOM 4310 C CA . LYS A 1 554 ? -26.508 8.345 36.164 1.00 91.06 554 LYS A CA 1
ATOM 4311 C C . LYS A 1 554 ? -26.160 9.430 35.142 1.00 91.06 554 LYS A C 1
ATOM 4313 O O . LYS A 1 554 ? -27.047 9.929 34.440 1.00 91.06 554 LYS A O 1
ATOM 4318 N N . LEU A 1 555 ? -24.931 9.934 35.161 1.00 91.00 555 LEU A N 1
ATOM 4319 C CA . LEU A 1 555 ? -24.410 10.863 34.158 1.00 91.00 555 LEU A CA 1
ATOM 4320 C C . LEU A 1 555 ? -24.108 10.162 32.832 1.00 91.00 555 LEU A C 1
ATOM 4322 O O . LEU A 1 555 ? -24.433 10.717 31.782 1.00 91.00 555 LEU A O 1
ATOM 4326 N N . PHE A 1 556 ? -23.492 8.985 32.882 1.00 90.31 556 PHE A N 1
ATOM 4327 C CA . PHE A 1 556 ? -22.981 8.325 31.693 1.00 90.31 556 PHE A CA 1
ATOM 4328 C C . PHE A 1 556 ? -24.101 7.573 30.957 1.00 90.31 556 PHE A C 1
ATOM 4330 O O . PHE A 1 556 ? -24.920 6.894 31.588 1.00 90.31 556 PHE A O 1
ATOM 4337 N N . PRO A 1 557 ? -24.195 7.720 29.625 1.00 88.12 557 PRO A N 1
ATOM 4338 C CA . PRO A 1 557 ? -25.193 7.006 28.847 1.00 88.12 557 PRO A CA 1
ATOM 4339 C C . PRO A 1 557 ? -24.862 5.505 28.773 1.00 88.12 557 PRO A C 1
ATOM 4341 O O . PRO A 1 557 ? -23.694 5.137 28.735 1.00 88.12 557 PRO A O 1
ATOM 4344 N N . PRO A 1 558 ? -25.873 4.622 28.729 1.00 90.06 558 PRO A N 1
ATOM 4345 C CA . PRO A 1 558 ? -25.660 3.180 28.687 1.00 90.06 558 PRO A CA 1
ATOM 4346 C C . PRO A 1 558 ? -25.219 2.686 27.298 1.00 90.06 558 PRO A C 1
ATOM 4348 O O . PRO A 1 558 ? -25.793 3.057 26.266 1.00 90.06 558 PRO A O 1
ATOM 4351 N N . TYR A 1 559 ? -24.251 1.774 27.296 1.00 93.19 559 TYR A N 1
ATOM 4352 C CA . TYR A 1 559 ? -23.668 1.116 26.127 1.00 93.19 559 TYR A CA 1
ATOM 4353 C C . TYR A 1 559 ? -23.671 -0.395 26.346 1.00 93.19 559 TYR A C 1
ATOM 4355 O O . TYR A 1 559 ? -22.665 -0.991 26.721 1.00 93.19 559 TYR A O 1
ATOM 4363 N N . GLN A 1 560 ? -24.819 -1.025 26.112 1.00 95.75 560 GLN A N 1
ATOM 4364 C CA . GLN A 1 560 ? -24.910 -2.480 26.148 1.00 95.75 560 GLN A CA 1
ATOM 4365 C C . GLN A 1 560 ? -24.660 -3.041 24.759 1.00 95.75 560 GLN A C 1
ATOM 4367 O O . GLN A 1 560 ? -25.252 -2.560 23.789 1.00 95.75 560 GLN A O 1
ATOM 4372 N N . ALA A 1 561 ? -23.835 -4.076 24.664 1.00 96.94 561 ALA A N 1
ATOM 4373 C CA . ALA A 1 561 ? -23.647 -4.789 23.412 1.00 96.94 561 ALA A CA 1
ATOM 4374 C C . ALA A 1 561 ? -24.823 -5.740 23.133 1.00 96.94 561 ALA A C 1
ATOM 4376 O O . ALA A 1 561 ? -25.326 -6.429 24.029 1.00 96.94 561 ALA A O 1
ATOM 4377 N N . ALA A 1 562 ? -25.235 -5.814 21.869 1.00 97.94 562 ALA A N 1
ATOM 4378 C CA . ALA A 1 562 ? -26.211 -6.780 21.385 1.00 97.94 562 ALA A CA 1
ATOM 4379 C C . ALA A 1 562 ? -25.929 -7.196 19.929 1.00 97.94 562 ALA A C 1
ATOM 4381 O O . ALA A 1 562 ? -25.268 -6.457 19.192 1.00 97.94 562 ALA A O 1
ATOM 4382 N N . PRO A 1 563 ? -26.453 -8.351 19.487 1.00 98.25 563 PRO A N 1
ATOM 4383 C CA . PRO A 1 563 ? -26.390 -8.764 18.088 1.00 98.25 563 PRO A CA 1
ATOM 4384 C C . PRO A 1 563 ? -27.136 -7.786 17.160 1.00 98.25 563 PRO A C 1
ATOM 4386 O O . PRO A 1 563 ? -28.320 -7.515 17.374 1.00 98.25 563 PRO A O 1
ATOM 4389 N N . LEU A 1 564 ? -26.475 -7.316 16.097 1.00 98.38 564 LEU A N 1
ATOM 4390 C CA . LEU A 1 564 ? -27.066 -6.520 15.014 1.00 98.38 564 LEU A CA 1
ATOM 4391 C C . LEU A 1 564 ? -26.902 -7.238 13.666 1.00 98.38 564 LEU A C 1
ATOM 4393 O O . LEU A 1 564 ? -25.785 -7.554 13.254 1.00 98.38 564 LEU A O 1
ATOM 4397 N N . MET A 1 565 ? -28.009 -7.476 12.965 1.00 98.00 565 MET A N 1
ATOM 4398 C CA . MET A 1 565 ? -28.028 -8.178 11.673 1.00 98.00 565 MET A CA 1
ATOM 4399 C C . MET A 1 565 ? -29.069 -7.582 10.723 1.00 98.00 565 MET A C 1
ATOM 4401 O O . MET A 1 565 ? -29.945 -6.830 11.147 1.00 98.00 565 MET A O 1
ATOM 4405 N N . SER A 1 566 ? -29.027 -7.939 9.440 1.00 95.62 566 SER A N 1
ATOM 4406 C CA . SER A 1 566 ? -30.083 -7.538 8.502 1.00 95.62 566 SER A CA 1
ATOM 4407 C C . SER A 1 566 ? -31.383 -8.318 8.746 1.00 95.62 566 SER A C 1
ATOM 4409 O O . SER A 1 566 ? -31.360 -9.509 9.070 1.00 95.62 566 SER A O 1
ATOM 4411 N N . GLU A 1 567 ? -32.546 -7.690 8.536 1.00 95.25 567 GLU A N 1
ATOM 4412 C CA . GLU A 1 567 ? -33.829 -8.411 8.602 1.00 95.25 567 GLU A CA 1
ATOM 4413 C C . GLU A 1 567 ? -33.893 -9.561 7.584 1.00 95.25 567 GLU A C 1
ATOM 4415 O O . GLU A 1 567 ? -34.466 -10.615 7.857 1.00 95.25 567 GLU A O 1
ATOM 4420 N N . LYS A 1 568 ? -33.252 -9.386 6.423 1.00 95.38 568 LYS A N 1
ATOM 4421 C CA . LYS A 1 568 ? -33.102 -10.422 5.393 1.00 95.38 568 LYS A CA 1
ATOM 4422 C C . LYS A 1 568 ? -32.425 -11.681 5.946 1.00 95.38 568 LYS A C 1
ATOM 4424 O O . LYS A 1 568 ? -32.905 -12.780 5.666 1.00 95.38 568 LYS A O 1
ATOM 4429 N N . LEU A 1 569 ? -31.349 -11.537 6.727 1.00 95.56 569 LEU A N 1
ATOM 4430 C CA . LEU A 1 569 ? -30.678 -12.675 7.357 1.00 95.56 569 LEU A CA 1
ATOM 4431 C C . LEU A 1 569 ? -31.606 -13.371 8.350 1.00 95.56 569 LEU A C 1
ATOM 4433 O O . LEU A 1 569 ? -31.753 -14.591 8.289 1.00 95.56 569 LEU A O 1
ATOM 4437 N N . LEU A 1 570 ? -32.257 -12.607 9.231 1.00 96.12 570 LEU A N 1
ATOM 4438 C CA . LEU A 1 570 ? -33.105 -13.194 10.265 1.00 96.12 570 LEU A CA 1
ATOM 4439 C C . LEU A 1 570 ? -34.326 -13.912 9.671 1.00 96.12 570 LEU A C 1
ATOM 4441 O O . LEU A 1 570 ? -34.676 -14.997 10.122 1.00 96.12 570 LEU A O 1
ATOM 4445 N N . LYS A 1 571 ? -34.927 -13.373 8.603 1.00 96.25 571 LYS A N 1
ATOM 4446 C CA . LYS A 1 571 ? -35.991 -14.059 7.847 1.00 96.25 571 LYS A CA 1
ATOM 4447 C C . LYS A 1 571 ? -35.510 -15.379 7.235 1.00 96.25 571 LYS A C 1
ATOM 4449 O O . LYS A 1 571 ? -36.287 -16.325 7.155 1.00 96.25 571 LYS A O 1
ATOM 4454 N N . LYS A 1 572 ? -34.246 -15.444 6.799 1.00 95.25 572 LYS A N 1
ATOM 4455 C CA . LYS A 1 572 ? -33.637 -16.658 6.233 1.00 95.25 572 LYS A CA 1
ATOM 4456 C C . LYS A 1 572 ? -33.298 -17.695 7.310 1.00 95.25 572 LYS A C 1
ATOM 4458 O O . LYS A 1 572 ? -33.472 -18.885 7.064 1.00 95.25 572 LYS A O 1
ATOM 4463 N N . TYR A 1 573 ? -32.843 -17.253 8.481 1.00 96.12 573 TYR A N 1
ATOM 4464 C CA . TYR A 1 573 ? -32.476 -18.113 9.609 1.00 96.12 573 TYR A CA 1
ATOM 4465 C C . TYR A 1 573 ? -33.134 -17.639 10.921 1.00 96.12 573 TYR A C 1
ATOM 4467 O O . TYR A 1 573 ? -32.447 -17.093 11.792 1.00 96.12 573 TYR A O 1
ATOM 4475 N N . PRO A 1 574 ? -34.452 -17.860 11.106 1.00 96.69 574 PRO A N 1
ATOM 4476 C CA . PRO A 1 574 ? -35.180 -17.374 12.284 1.00 96.69 574 PRO A CA 1
ATOM 4477 C C . PRO A 1 574 ? -34.628 -17.902 13.615 1.00 96.69 574 PRO A C 1
ATOM 4479 O O . PRO A 1 574 ? -34.725 -17.234 14.642 1.00 96.69 574 PRO A O 1
ATOM 4482 N N . GLN A 1 575 ? -33.988 -19.077 13.601 1.00 96.44 575 GLN A N 1
ATOM 4483 C CA . GLN A 1 575 ? -33.364 -19.675 14.781 1.00 96.44 575 GLN A CA 1
ATOM 4484 C C . GLN A 1 575 ? -32.240 -18.818 15.385 1.00 96.44 575 GLN A C 1
ATOM 4486 O O . GLN A 1 575 ? -31.951 -18.966 16.572 1.00 96.44 575 GLN A O 1
ATOM 4491 N N . LEU A 1 576 ? -31.621 -17.909 14.613 1.00 97.44 576 LEU A N 1
ATOM 4492 C CA . LEU A 1 576 ? -30.554 -17.032 15.112 1.00 97.44 576 LEU A CA 1
ATOM 4493 C C . LEU A 1 576 ? -31.032 -16.152 16.270 1.00 97.44 576 LEU A C 1
ATOM 4495 O O . LEU A 1 576 ? -30.283 -15.950 17.224 1.00 97.44 576 LEU A O 1
ATOM 4499 N N . GLU A 1 577 ? -32.280 -15.676 16.233 1.00 97.62 577 GLU A N 1
ATOM 4500 C CA . GLU A 1 577 ? -32.840 -14.873 17.321 1.00 97.62 577 GLU A CA 1
ATOM 4501 C C . GLU A 1 577 ? -32.927 -15.678 18.620 1.00 97.62 577 GLU A C 1
ATOM 4503 O O . GLU A 1 577 ? -32.477 -15.211 19.667 1.00 97.62 577 GLU A O 1
ATOM 4508 N N . THR A 1 578 ? -33.461 -16.901 18.568 1.00 97.50 578 THR A N 1
ATOM 4509 C CA . THR A 1 578 ? -33.567 -17.768 19.751 1.00 97.50 578 THR A CA 1
ATOM 4510 C C . THR A 1 578 ? -32.191 -18.154 20.286 1.00 97.50 578 THR A C 1
ATOM 4512 O O . THR A 1 578 ? -31.974 -18.126 21.498 1.00 97.50 578 THR A O 1
ATOM 4515 N N . ILE A 1 579 ? -31.250 -18.478 19.395 1.00 97.88 579 ILE A N 1
ATOM 4516 C CA . ILE A 1 579 ? -29.896 -18.891 19.768 1.00 97.88 579 ILE A CA 1
ATOM 4517 C C . ILE A 1 579 ? -29.152 -17.742 20.455 1.00 97.88 579 ILE A C 1
ATOM 4519 O O . ILE A 1 579 ? -28.631 -17.935 21.555 1.00 97.88 579 ILE A O 1
ATOM 4523 N N . LEU A 1 580 ? -29.122 -16.556 19.844 1.00 98.06 580 LEU A N 1
ATOM 4524 C CA . LEU A 1 580 ? -28.321 -15.429 20.327 1.00 98.06 580 LEU A CA 1
ATOM 4525 C C . LEU A 1 580 ? -28.947 -14.728 21.538 1.00 98.06 580 LEU A C 1
ATOM 4527 O O . LEU A 1 580 ? -28.216 -14.272 22.417 1.00 98.06 580 LEU A O 1
ATOM 4531 N N . ASN A 1 581 ? -30.280 -14.717 21.661 1.00 98.00 581 ASN A N 1
ATOM 4532 C CA . ASN A 1 581 ? -30.953 -14.180 22.849 1.00 98.00 581 ASN A CA 1
ATOM 4533 C C . ASN A 1 581 ? -30.694 -15.001 24.127 1.00 98.00 581 ASN A C 1
ATOM 4535 O O . ASN A 1 581 ? -31.062 -14.550 25.207 1.00 98.00 581 ASN A O 1
ATOM 4539 N N . GLN A 1 582 ? -30.027 -16.158 24.060 1.00 97.69 582 GLN A N 1
ATOM 4540 C CA . GLN A 1 582 ? -29.537 -16.840 25.267 1.00 97.69 582 GLN A CA 1
ATOM 4541 C C . GLN A 1 582 ? -28.501 -16.009 26.040 1.00 97.69 582 GLN A C 1
ATOM 4543 O O . GLN A 1 582 ? -28.360 -16.185 27.250 1.00 97.69 582 GLN A O 1
ATOM 4548 N N . LEU A 1 583 ? -27.810 -15.086 25.360 1.00 97.75 583 LEU A N 1
ATOM 4549 C CA . LEU A 1 583 ? -26.896 -14.124 25.980 1.00 97.75 583 LEU A CA 1
ATOM 4550 C C . LEU A 1 583 ? -27.611 -12.859 26.483 1.00 97.75 583 LEU A C 1
ATOM 4552 O O . LEU A 1 583 ? -26.997 -12.043 27.168 1.00 97.75 583 LEU A O 1
ATOM 4556 N N . ALA A 1 584 ? -28.904 -12.684 26.192 1.00 97.50 584 ALA A N 1
ATOM 4557 C CA . ALA A 1 584 ? -29.653 -11.514 26.634 1.00 97.50 584 ALA A CA 1
ATOM 4558 C C . ALA A 1 584 ? -29.690 -11.437 28.168 1.00 97.50 584 ALA A C 1
ATOM 4560 O O . ALA A 1 584 ? -30.060 -12.398 28.848 1.00 97.50 584 ALA A O 1
ATOM 4561 N N . GLY A 1 585 ? -29.295 -10.289 28.720 1.00 96.69 585 GLY A N 1
ATOM 4562 C CA . GLY A 1 585 ? -29.179 -10.090 30.167 1.00 96.69 585 GLY A CA 1
ATOM 4563 C C . GLY A 1 585 ? -28.122 -10.967 30.859 1.00 96.69 585 GLY A C 1
ATOM 4564 O O . GLY A 1 585 ? -28.123 -11.052 32.087 1.00 96.69 585 GLY A O 1
ATOM 4565 N N . LYS A 1 586 ? -27.237 -11.634 30.106 1.00 96.44 586 LYS A N 1
ATOM 4566 C CA . LYS A 1 586 ? -26.050 -12.336 30.623 1.00 96.44 586 LYS A CA 1
ATOM 4567 C C . LYS A 1 586 ? -24.812 -11.453 30.499 1.00 96.44 586 LYS A C 1
ATOM 4569 O O . LYS A 1 586 ? -24.868 -10.431 29.825 1.00 96.44 586 LYS A O 1
ATOM 4574 N N . ILE A 1 587 ? -23.709 -11.894 31.108 1.00 97.19 587 ILE A N 1
ATOM 4575 C CA . ILE A 1 587 ? -22.419 -11.193 31.170 1.00 97.19 587 ILE A CA 1
ATOM 4576 C C . ILE A 1 587 ? -22.543 -9.900 31.975 1.00 97.19 587 ILE A C 1
ATOM 4578 O O . ILE A 1 587 ? -23.055 -8.890 31.499 1.00 97.19 587 ILE A O 1
ATOM 4582 N N . THR A 1 588 ? -22.084 -9.946 33.217 1.00 96.38 588 THR A N 1
ATOM 4583 C CA . THR A 1 588 ? -21.941 -8.767 34.081 1.00 96.38 588 THR A CA 1
ATOM 4584 C C . THR A 1 588 ? -20.678 -7.975 33.738 1.00 96.38 588 THR A C 1
ATOM 4586 O O . THR A 1 588 ? -19.755 -8.518 33.133 1.00 96.38 588 THR A O 1
ATOM 4589 N N . ASP A 1 589 ? -20.587 -6.716 34.187 1.00 93.81 589 ASP A N 1
ATOM 4590 C CA . ASP A 1 589 ? -19.373 -5.897 34.019 1.00 93.81 589 ASP A CA 1
ATOM 4591 C C . ASP A 1 589 ? -18.126 -6.624 34.547 1.00 93.81 589 ASP A C 1
ATOM 4593 O O . ASP A 1 589 ? -17.098 -6.672 33.882 1.00 93.81 589 ASP A O 1
ATOM 4597 N N . GLN A 1 590 ? -18.228 -7.270 35.716 1.00 94.31 590 GLN A N 1
ATOM 4598 C CA . GLN A 1 590 ? -17.115 -8.022 36.307 1.00 94.31 590 GLN A CA 1
ATOM 4599 C C . GLN A 1 590 ? -16.690 -9.223 35.459 1.00 94.31 590 GLN A C 1
ATOM 4601 O O . GLN A 1 590 ? -15.496 -9.472 35.310 1.00 94.31 590 GLN A O 1
ATOM 4606 N N . GLU A 1 591 ? -17.647 -9.963 34.898 1.00 97.06 591 GLU A N 1
ATOM 4607 C CA . GLU A 1 591 ? -17.346 -11.078 33.996 1.00 97.06 591 GLU A CA 1
ATOM 4608 C C . GLU A 1 591 ? -16.700 -10.582 32.703 1.00 97.06 591 GLU A C 1
ATOM 4610 O O . GLU A 1 591 ? -15.765 -11.214 32.213 1.00 97.06 591 GLU A O 1
ATOM 4615 N N . MET A 1 592 ? -17.138 -9.434 32.178 1.00 97.56 592 MET A N 1
ATOM 4616 C CA . MET A 1 592 ? -16.544 -8.852 30.979 1.00 97.56 592 MET A CA 1
ATOM 4617 C C . MET A 1 592 ? -15.114 -8.353 31.235 1.00 97.56 592 MET A C 1
ATOM 4619 O O . MET A 1 592 ? -14.210 -8.694 30.474 1.00 97.56 592 MET A O 1
ATOM 4623 N N . ILE A 1 593 ? -14.867 -7.654 32.353 1.00 96.00 593 ILE A N 1
ATOM 4624 C CA . ILE A 1 593 ? -13.512 -7.256 32.785 1.00 96.00 593 ILE A CA 1
ATOM 4625 C C . ILE A 1 593 ? -12.604 -8.485 32.904 1.00 96.00 593 ILE A C 1
ATOM 4627 O O . ILE A 1 593 ? -11.463 -8.463 32.441 1.00 96.00 593 ILE A O 1
ATOM 4631 N N . GLU A 1 594 ? -13.101 -9.561 33.521 1.00 96.81 594 GLU A N 1
ATOM 4632 C CA . GLU A 1 594 ? -12.356 -10.807 33.698 1.00 96.81 594 GLU A CA 1
ATOM 4633 C C . GLU A 1 594 ? -11.956 -11.416 32.352 1.00 96.81 594 GLU A C 1
ATOM 4635 O O . GLU A 1 594 ? -10.784 -11.714 32.127 1.00 96.81 594 GLU A O 1
ATOM 4640 N N . MET A 1 595 ? -12.914 -11.560 31.438 1.00 97.81 595 MET A N 1
ATOM 4641 C CA . MET A 1 595 ? -12.658 -12.116 30.112 1.00 97.81 595 MET A CA 1
ATOM 4642 C C . MET A 1 595 ? -11.721 -11.219 29.286 1.00 97.81 595 MET A C 1
ATOM 4644 O O . MET A 1 595 ? -10.792 -11.722 28.651 1.00 97.81 595 MET A O 1
ATOM 4648 N N . ASN A 1 596 ? -11.887 -9.894 29.351 1.00 96.00 596 ASN A N 1
ATOM 4649 C CA . ASN A 1 596 ? -10.980 -8.941 28.708 1.00 96.00 596 ASN A CA 1
ATOM 4650 C C . ASN A 1 596 ? -9.559 -9.041 29.277 1.00 96.00 596 ASN A C 1
ATOM 4652 O O . ASN A 1 596 ? -8.594 -8.994 28.516 1.00 96.00 596 ASN A O 1
ATOM 4656 N N . TYR A 1 597 ? -9.412 -9.214 30.594 1.00 95.06 597 TYR A N 1
ATOM 4657 C CA . TYR A 1 597 ? -8.118 -9.421 31.249 1.00 95.06 597 TYR A CA 1
ATOM 4658 C C . TYR A 1 597 ? -7.441 -10.717 30.799 1.00 95.06 597 TYR A C 1
ATOM 4660 O O . TYR A 1 597 ? -6.248 -10.719 30.493 1.00 95.06 597 TYR A O 1
ATOM 4668 N N . GLN A 1 598 ? -8.202 -11.804 30.691 1.00 95.75 598 GLN A N 1
ATOM 4669 C CA . GLN A 1 598 ? -7.688 -13.084 30.208 1.00 95.75 598 GLN A CA 1
ATOM 4670 C C . GLN A 1 598 ? -7.136 -12.989 28.780 1.00 95.75 598 GLN A C 1
ATOM 4672 O O . GLN A 1 598 ? -6.093 -13.571 28.486 1.00 95.75 598 GLN A O 1
ATOM 4677 N N . VAL A 1 599 ? -7.785 -12.221 27.903 1.00 92.19 599 VAL A N 1
ATOM 4678 C CA . VAL A 1 599 ? -7.302 -12.023 26.529 1.00 92.19 599 VAL A CA 1
ATOM 4679 C C . VAL A 1 599 ? -6.140 -11.030 26.473 1.00 92.19 599 VAL A C 1
ATOM 4681 O O . VAL A 1 599 ? -5.089 -11.352 25.928 1.00 92.19 599 VAL A O 1
ATOM 4684 N N . ASN A 1 600 ? -6.295 -9.837 27.049 1.00 89.50 600 ASN A N 1
ATOM 4685 C CA . ASN A 1 600 ? -5.324 -8.750 26.886 1.00 89.50 600 ASN A CA 1
ATOM 4686 C C . ASN A 1 600 ? -4.058 -8.927 27.734 1.00 89.50 600 ASN A C 1
ATOM 4688 O O . ASN A 1 600 ? -2.983 -8.486 27.333 1.00 89.50 600 ASN A O 1
ATOM 4692 N N . VAL A 1 601 ? -4.177 -9.530 28.921 1.00 88.19 601 VAL A N 1
ATOM 4693 C CA . VAL A 1 601 ? -3.083 -9.610 29.901 1.00 88.19 601 VAL A CA 1
ATOM 4694 C C . VAL A 1 601 ? -2.569 -11.037 30.046 1.00 88.19 601 VAL A C 1
ATOM 4696 O O . VAL A 1 601 ? -1.361 -11.245 29.969 1.00 88.19 601 VAL A O 1
ATOM 4699 N N . GLU A 1 602 ? -3.454 -12.027 30.207 1.00 90.38 602 GLU A N 1
ATOM 4700 C CA . GLU A 1 602 ? -3.034 -13.441 30.284 1.00 90.38 602 GLU A CA 1
ATOM 4701 C C . GLU A 1 602 ? -2.758 -14.067 28.908 1.00 90.38 602 GLU A C 1
ATOM 4703 O O . GLU A 1 602 ? -2.274 -15.197 28.844 1.00 90.38 602 GLU A O 1
ATOM 4708 N N . GLN A 1 603 ? -3.044 -13.348 27.814 1.00 88.94 603 GLN A N 1
ATOM 4709 C CA . GLN A 1 603 ? -2.795 -13.787 26.436 1.00 88.94 603 GLN A CA 1
ATOM 4710 C C . GLN A 1 603 ? -3.521 -15.097 26.069 1.00 88.94 603 GLN A C 1
ATOM 4712 O O . GLN A 1 603 ? -3.075 -15.858 25.205 1.00 88.94 603 GLN A O 1
ATOM 4717 N N . LYS A 1 604 ? -4.664 -15.378 26.711 1.00 91.56 604 LYS A N 1
ATOM 4718 C CA . LYS A 1 604 ? -5.544 -16.487 26.323 1.00 91.56 604 LYS A CA 1
ATOM 4719 C C . LYS A 1 604 ? -6.247 -16.169 25.008 1.00 91.56 604 LYS A C 1
ATOM 4721 O O . LYS A 1 604 ? -6.588 -15.025 24.715 1.00 91.56 604 LYS A O 1
ATOM 4726 N N . SER A 1 605 ? -6.527 -17.207 24.220 1.00 93.44 605 SER A N 1
ATOM 4727 C CA . SER A 1 605 ? -7.306 -17.027 22.996 1.00 93.44 605 SER A CA 1
ATOM 4728 C C . SER A 1 605 ? -8.747 -16.628 23.336 1.00 93.44 605 SER A C 1
ATOM 4730 O O . SER A 1 605 ? -9.373 -17.226 24.213 1.00 93.44 605 SER A O 1
ATOM 4732 N N . ALA A 1 606 ? -9.302 -15.651 22.615 1.00 94.19 606 ALA A N 1
ATOM 4733 C CA . ALA A 1 606 ? -10.687 -15.215 22.813 1.00 94.19 606 ALA A CA 1
ATOM 4734 C C . ALA A 1 606 ? -11.706 -16.351 22.604 1.00 94.19 606 ALA A C 1
ATOM 4736 O O . ALA A 1 606 ? -12.751 -16.357 23.245 1.00 94.19 606 ALA A O 1
ATOM 4737 N N . ALA A 1 607 ? -11.388 -17.329 21.747 1.00 95.94 607 ALA A N 1
ATOM 4738 C CA . ALA A 1 607 ? -12.209 -18.520 21.543 1.00 95.94 607 ALA A CA 1
ATOM 4739 C C . ALA A 1 607 ? -12.271 -19.394 22.805 1.00 95.94 607 ALA A C 1
ATOM 4741 O O . ALA A 1 607 ? -13.350 -19.818 23.200 1.00 95.94 607 ALA A O 1
ATOM 4742 N N . THR A 1 608 ? -11.133 -19.612 23.471 1.00 97.31 608 THR A N 1
ATOM 4743 C CA . THR A 1 608 ? -11.078 -20.352 24.743 1.00 97.31 608 THR A CA 1
ATOM 4744 C C . THR A 1 608 ? -11.862 -19.628 25.834 1.00 97.31 608 THR A C 1
ATOM 4746 O O . THR A 1 608 ? -12.675 -20.242 26.511 1.00 97.31 608 THR A O 1
ATOM 4749 N N . VAL A 1 609 ? -11.675 -18.312 25.961 1.00 97.69 609 VAL A N 1
ATOM 4750 C CA . VAL A 1 609 ? -12.375 -17.501 26.971 1.00 97.69 609 VAL A CA 1
ATOM 4751 C C . VAL A 1 609 ? -13.893 -17.503 26.741 1.00 97.69 609 VAL A C 1
ATOM 4753 O O . VAL A 1 609 ? -14.664 -17.652 27.688 1.00 97.69 609 VAL A O 1
ATOM 4756 N N . ALA A 1 610 ? -14.328 -17.385 25.482 1.00 98.12 610 ALA A N 1
ATOM 4757 C CA . ALA A 1 610 ? -15.736 -17.494 25.111 1.00 98.12 610 ALA A CA 1
ATOM 4758 C C . ALA A 1 610 ? -16.317 -18.873 25.466 1.00 98.12 610 ALA A C 1
ATOM 4760 O O . ALA A 1 610 ? -17.377 -18.940 26.087 1.00 98.12 610 ALA A O 1
ATOM 4761 N N . HIS A 1 611 ? -15.604 -19.950 25.126 1.00 98.25 611 HIS A N 1
ATOM 4762 C CA . HIS A 1 611 ? -15.998 -21.321 25.445 1.00 98.25 611 HIS A CA 1
ATOM 4763 C C . HIS A 1 611 ? -16.166 -21.532 26.956 1.00 98.25 611 HIS A C 1
ATOM 4765 O O . HIS A 1 611 ? -17.222 -21.980 27.409 1.00 98.25 611 HIS A O 1
ATOM 4771 N N . ASP A 1 612 ? -15.164 -21.138 27.747 1.00 97.94 612 ASP A N 1
ATOM 4772 C CA . ASP A 1 612 ? -15.170 -21.291 29.205 1.00 97.94 612 ASP A CA 1
ATOM 4773 C C . ASP A 1 612 ? -16.366 -20.568 29.844 1.00 97.94 612 ASP A C 1
ATOM 4775 O O . ASP A 1 612 ? -17.013 -21.103 30.750 1.00 97.94 612 ASP A O 1
ATOM 4779 N N . PHE A 1 613 ? -16.711 -19.375 29.346 1.00 98.12 613 PHE A N 1
ATOM 4780 C CA . PHE A 1 613 ? -17.907 -18.656 29.782 1.00 98.12 613 PHE A CA 1
ATOM 4781 C C . PHE A 1 613 ? -19.190 -19.426 29.443 1.00 98.12 613 PHE A C 1
ATOM 4783 O O . PHE A 1 613 ? -20.038 -19.629 30.317 1.00 98.12 613 PHE A O 1
ATOM 4790 N N . LEU A 1 614 ? -19.343 -19.879 28.195 1.00 98.06 614 LEU A N 1
ATOM 4791 C CA . LEU A 1 614 ? -20.547 -20.594 27.766 1.00 98.06 614 LEU A CA 1
ATOM 4792 C C . LEU A 1 614 ? -20.759 -21.889 28.569 1.00 98.06 614 LEU A C 1
ATOM 4794 O O . LEU A 1 614 ? -21.889 -22.157 28.986 1.00 98.06 614 LEU A O 1
ATOM 4798 N N . VAL A 1 615 ? -19.687 -22.639 28.853 1.00 97.69 615 VAL A N 1
ATOM 4799 C CA . VAL A 1 615 ? -19.725 -23.849 29.697 1.00 97.69 615 VAL A CA 1
ATOM 4800 C C . VAL A 1 615 ? -20.095 -23.502 31.139 1.00 97.69 615 VAL A C 1
ATOM 4802 O O . VAL A 1 615 ? -21.014 -24.100 31.705 1.00 97.69 615 VAL A O 1
ATOM 4805 N N . LYS A 1 616 ? -19.427 -22.505 31.738 1.00 96.81 616 LYS A N 1
ATOM 4806 C CA . LYS A 1 616 ? -19.674 -22.073 33.126 1.00 96.81 616 LYS A CA 1
ATOM 4807 C C . LYS A 1 616 ? -21.127 -21.644 33.354 1.00 96.81 616 LYS A C 1
ATOM 4809 O O . LYS A 1 616 ? -21.664 -21.860 34.437 1.00 96.81 616 LYS A O 1
ATOM 4814 N N . HIS A 1 617 ? -21.756 -21.038 32.348 1.00 96.19 617 HIS A N 1
ATOM 4815 C CA . HIS A 1 617 ? -23.143 -20.571 32.416 1.00 96.19 617 HIS A CA 1
ATOM 4816 C C . HIS A 1 617 ? -24.167 -21.563 31.838 1.00 96.19 617 HIS A C 1
ATOM 4818 O O . HIS A 1 617 ? -25.338 -21.198 31.710 1.00 96.19 617 HIS A O 1
ATOM 4824 N N . HIS A 1 618 ? -23.757 -22.802 31.531 1.00 95.94 618 HIS A N 1
ATOM 4825 C CA . HIS A 1 618 ? -24.614 -23.873 31.002 1.00 95.94 618 HIS A CA 1
ATOM 4826 C C . HIS A 1 618 ? -25.379 -23.484 29.727 1.00 95.94 618 HIS A C 1
ATOM 4828 O O . HIS A 1 618 ? -26.549 -23.833 29.549 1.00 95.94 618 HIS A O 1
ATOM 4834 N N . LEU A 1 619 ? -24.735 -22.715 28.849 1.00 94.31 619 LEU A N 1
ATOM 4835 C CA . LEU A 1 619 ? -25.306 -22.315 27.561 1.00 94.31 619 LEU A CA 1
ATOM 4836 C C . LEU A 1 619 ? -24.990 -23.326 26.448 1.00 94.31 619 LEU A C 1
ATOM 4838 O O . LEU A 1 619 ? -25.718 -23.371 25.446 1.00 94.31 619 LEU A O 1
ATOM 4842 N N . ILE A 1 620 ? -23.958 -24.150 26.654 1.00 92.50 620 ILE A N 1
ATOM 4843 C CA . ILE A 1 620 ? -23.534 -25.263 25.794 1.00 92.50 620 ILE A CA 1
ATOM 4844 C C . ILE A 1 620 ? -23.212 -26.517 26.598 1.00 92.50 620 ILE A C 1
ATOM 4846 O O . ILE A 1 620 ? -22.969 -26.390 27.821 1.00 92.50 620 ILE A O 1
#

Nearest PDB structures (foldseek):
  4z7e-assembly2_B  TM=9.610E-01  e=4.428E-31  Listeria monocytogenes EGD-e
  7txk-assembly2_B  TM=7.968E-01  e=3.329E-30  Streptococcus pneumoniae D39
  7s7y-assembly1_A  TM=9.121E-01  e=1.427E-24  Thermoanaerobacter sp. X513
  3o66-assembly2_B  TM=9.337E-01  e=3.566E-23  Staphylococcus aureus subsp. aureus Mu50
  3o66-assembly1_A  TM=9.301E-01  e=8.881E-23  Staphylococcus aureus subsp. aureus Mu50

Solvent-accessible surface area (backbone atoms only — not comparable to full-atom values): 33276 Å² total; per-residue (Å²): 104,34,42,37,38,40,53,29,24,31,62,57,98,89,43,76,56,37,81,61,41,69,52,74,46,58,60,93,60,89,83,83,93,82,76,64,89,85,65,33,63,65,58,56,57,32,36,78,61,58,78,39,80,66,73,40,61,48,49,23,50,71,85,41,49,58,84,80,45,60,65,47,61,56,11,58,40,41,11,59,28,49,57,62,55,53,70,57,70,94,34,32,43,46,52,51,29,29,42,55,31,47,76,73,64,52,54,69,69,59,40,50,53,51,49,50,63,50,30,53,79,73,77,37,58,39,93,77,41,40,80,36,40,55,89,80,44,55,71,71,54,42,39,50,48,27,48,46,27,21,52,60,56,70,38,86,43,77,49,72,34,58,72,84,60,83,91,84,90,83,85,83,84,88,86,89,89,65,73,74,74,73,66,62,54,69,70,57,53,37,61,69,31,31,88,79,59,43,82,24,48,66,26,40,52,54,46,44,49,60,60,30,47,49,42,27,50,55,25,35,53,49,24,54,69,66,51,61,63,59,47,55,51,44,41,51,55,56,36,50,51,74,66,55,43,38,72,74,43,48,48,71,70,13,40,50,33,31,39,51,10,47,32,54,17,50,40,50,36,50,62,54,48,31,61,28,26,83,46,44,40,43,66,59,18,38,34,32,53,48,11,61,76,66,71,32,65,65,37,28,47,52,19,51,50,52,45,49,52,52,27,51,53,53,40,52,55,41,54,61,47,44,79,46,56,72,68,57,50,52,51,53,51,52,53,52,51,49,54,53,56,53,72,68,62,71,78,94,81,73,96,55,58,71,47,36,36,33,13,35,68,54,58,62,42,31,23,52,47,35,39,51,38,53,47,40,48,75,73,43,79,40,44,68,46,76,36,64,54,49,26,53,73,70,53,48,54,51,29,44,75,66,71,75,22,53,34,31,71,45,37,28,41,52,42,30,49,69,74,66,62,42,86,81,84,57,54,48,57,68,62,39,41,53,51,24,36,56,49,43,32,72,75,71,49,31,44,55,51,61,37,30,54,25,46,66,24,76,37,46,30,30,45,41,66,57,27,64,76,69,69,48,58,35,54,71,48,57,70,76,53,84,71,46,39,27,26,31,32,69,62,46,55,72,27,66,74,29,46,51,28,39,34,74,77,64,67,48,77,64,47,76,47,73,45,61,68,85,51,26,61,56,32,40,69,70,62,76,18,60,34,23,61,42,53,55,31,42,29,60,40,67,76,63,48,40,39,72,36,39,65,82,83,50,69,46,56,47,20,28,44,19,52,34,29,42,43,70,56,43,74,74,42,60,64,53,59,67,53,56,45,70,45,36,66,35,58,46,38,68,56,43,20,50,51,25,23,38,34,77,71,68,65,43,56,39,58,58,53,23,48,54,50,36,50,76,68,67,74,100

Foldseek 3Di:
DKKWWAQFWADDPNRTLDGGDTDMDDQPDDDDDDDDPSNCPVVVLCCQLVVDPTPDTFMDDVNHTPVPDDSLVSLLLFQELDPPLQFQQPDALLCRLLVSVVVVVHDSVLSLVLSCVQQVVLVHHSVPGRGHGLVVDDPSRSLSSSNSSSPSSPHSHYHHDPSPDDDDDDDDDDDDDQVPVVPQDLVNQLVVCCVPPNFAQPSLVVSLVSQLVRLLVVLLVVQLVPPDVVNVSVCVSNSHDPVSSCVVHSCVSSLLSNLVSNLVSLLVSLVSSLCSVQRLHDDLVLLLVLCVVLVPVVSNCSSVVVSVVVSVVSSVVSVVVSPPDPVVVVVVVVVVVVVVVVVPDDDPDDPFAEFEEEFARALLQQLLVLLLQVLDVVPHSYHYHYHYNSYHDVVNVVCQLVVVGFKGKFWLVCQCCPVVVHDPPDQDPVVSNVVSQVSVCVRRVKGWAFFFQAFFWKFKKFAPVVCVVQVAAALLSCVVDDQFEEEEAPDLCPDCLHVVVCCVQNVDDHNYDHDDLVCQLVCRLVVVGGMYIDTLQALSCVVSVMHTHHHPRSSMHGITITMMGHPVSCVVPVCSNVSRCVSRHHDYSVLSSVLSNCCSPVVDDSSVSSVVVCVVVVSD

Sequence (620 aa):
MTITFREIRKEYQNQAVLSEVNFQIESREFFVLAGSSGGGKTTLLKMINRLIEPTSGHIEIDGQDIREMDLRELRLQIGYVLQDIALFPNMTILENVGLIPQMKGWKADKIKARVEELLPLVGLSAEKYLMRYPHELSGGEAQRIGILRAIAANPKIILMDEPFSALDPISRKQLQITGIFQTIPSLALLGLLIPFLGIGAPPAIVALVVYGLFPIIQNTYTGLQQINPSLIEAATAFGMNRRERLMKFELALAMPFIIAGIRTSAVMIIGTATLAALIGAGGLGNFIILGINSNDISLILIGAISSAILAILFSTLLHWLEKAKLRTILMSFFIGLILLAGSYYQPQSSTHPEITIGGKLGSEPTIIINMYKELIEKKSDIRVNLKSNFGDTTFCYNALKTDKIDLYPEYTGTILTTFSKKTTTSTNPGTVYENARDDIKKLDDFIYLKPMAFQDTYALAVKSSTAKENQLENISDLSTLNHPLAGFDLEFANRKDGYLGLQSKYGLNFNVKTMQTSLIYSALNSNAVQIAQVYSTDSQIKQYNLKVLKDDKKLFPPYQAAPLMSEKLLKKYPQLETILNQLAGKITDQEMIEMNYQVNVEQKSAATVAHDFLVKHHLI

pLDDT: mean 88.92, std 10.3, range [36.09, 98.56]

Secondary structure (DSSP, 8-state):
--EEEEEEEEEETTEEEEEEEEEEE-TT--------TTSSHHHHHHHHTTSS--SEEEEEETTEETTTS-HHHHHHHEEEE-SS----TTS-HHHHHTHHHHHTT--HHHHHHHHHHHHHHTT--HHHHTT--GGGS-HHHHHHHHHHHHHTT--SEEEESSTT----PPP-------TTGGGS-HHHHHHHHHHHH-SSHHHHHHHHHHHHHHHHHHHHHHHHHTS-HHHHHHHHHTT--HHHHIIIIIHHHHHHHHHHHHHHHHHHHHHHHGGGGGGT--STHHHHHHHHHTT-HHHHHHHHHHHHHHHHHHHHHHHHHHTS-HHHHHHHHHHHHHHHHHHH------SS-EEEEEEESSHHHHHHHHHHHHHHHHHSS-EEEEEEEEE-HHHHHHHHHTTS-SEEEEEHHHIIIIIS--------HHHHHHHHHHHHHHHH-EEE-PPPS----EEEEEEHHHHHHTT--BGGGGGGSSS-EEEE-HHHHH-TTTHHHIIIII----EEEE--HHHHHHHHHTTS-SEEEEETT-HHHHHTTEEEPB-TT--SPP--EEEEEEHHHHHH-THHHHHHGGGTT---HHHHHHHHHHHHTS---HHHHHHHHHHHTT--